Protein AF-A0A4P7Z532-F1 (afdb_monomer)

Solvent-accessible surface area (backbone atoms only — not comparable to full-atom values): 36412 Å² total; per-residue (Å²): 137,92,82,87,85,88,74,84,80,75,87,63,39,69,68,53,57,50,52,54,55,53,48,56,52,52,51,53,52,51,50,47,52,52,53,51,53,53,55,50,53,58,45,50,58,53,51,47,46,44,65,73,26,46,50,55,41,40,52,41,30,52,47,44,38,50,45,39,50,53,56,56,68,50,53,66,56,59,74,68,56,85,45,74,68,63,46,51,57,54,50,51,54,51,49,51,50,49,48,50,43,50,46,40,52,56,64,41,41,81,54,46,77,87,48,70,64,56,59,52,46,48,51,45,48,51,51,40,49,54,32,51,52,51,23,54,48,23,48,51,52,24,52,55,35,48,56,54,30,58,48,37,51,50,52,40,53,51,48,43,51,53,45,49,66,59,46,50,61,52,36,52,51,37,47,54,48,48,55,54,56,74,74,50,91,81,91,72,101,68,57,72,67,58,45,50,49,21,32,51,26,42,52,51,48,55,51,47,46,55,48,48,48,51,44,51,58,51,40,76,65,48,91,45,68,72,57,34,49,53,43,48,54,55,47,49,58,51,55,72,46,43,65,70,33,43,72,45,37,59,69,72,60,26,68,66,47,51,62,52,54,50,51,49,43,40,44,38,73,30,91,85,5,34,58,43,35,40,49,51,27,53,51,24,50,50,51,23,53,50,28,50,53,54,35,47,52,46,33,54,50,44,35,52,49,30,48,50,49,38,54,50,48,51,51,54,51,48,50,54,50,50,54,44,51,54,48,50,52,53,50,50,52,53,48,50,51,53,50,49,51,50,52,51,52,50,52,54,44,49,52,60,46,45,53,62,58,48,47,58,49,50,53,53,46,53,52,32,52,50,39,43,72,74,66,40,80,77,60,78,64,66,55,86,70,89,34,70,69,25,53,50,27,52,52,48,51,50,47,52,56,45,64,75,71,66,87,77,86,82,97,80,80,65,76,76,59,58,70,63,46,59,66,50,47,57,55,48,53,54,52,49,53,54,47,49,55,55,49,50,55,49,41,54,50,50,35,50,52,23,52,52,45,25,55,51,18,53,51,44,30,50,50,18,56,47,49,37,52,52,31,53,52,50,47,56,54,40,53,53,47,45,53,50,42,53,51,51,46,54,51,39,54,52,48,53,54,49,48,53,51,49,54,51,53,40,54,50,50,42,52,52,33,53,51,51,44,51,52,37,52,54,50,42,53,51,42,51,53,50,40,54,50,43,51,55,50,46,54,52,38,51,51,51,29,52,50,19,52,52,45,28,51,51,18,47,52,44,30,52,52,17,60,72,53,44,87,82,14,52,72,53,28,53,53,20,48,52,47,25,51,53,18,50,52,47,31,51,51,29,51,55,50,45,52,51,41,53,51,51,43,53,53,40,51,53,48,43,52,51,40,52,52,50,38,52,52,40,54,49,50,39,55,50,40,52,53,50,48,54,53,49,52,52,50,48,55,53,44,52,50,50,48,52,52,40,55,54,49,46,52,52,37,53,55,48,50,54,50,35,53,50,51,38,49,54,21,50,54,45,26,54,52,18,49,54,42,33,52,52,21,51,51,49,38,48,51,37,50,52,53,52,51,51,50,54,50,52,52,51,50,65,71,73,105

Nearest PDB structures (foldseek):
  3ja6-assembly1_I  TM=8.350E-01  e=9.203E-05  Escherichia coli
  3zx6-assembly1_B  TM=6.711E-01  e=1.557E-05  Archaeoglobus fulgidus DSM 4304
  3zx6-assembly1_A  TM=6.119E-01  e=4.626E-06  Archaeoglobus fulgidus DSM 4304
  3g67-assembly1_A  TM=5.932E-01  e=1.679E-03  Thermotoga maritima
  3g67-assembly1_B  TM=5.724E-01  e=2.824E-03  Thermotoga maritima

Sequence (705 aa):
MSFGRYLPSLHMGIRGKLFIAFSVVAVLTTLASGVGLWTMTAIHGRMLQISEQDLPSVVLAQQLQADASAVVAQAPVLDSVTNPNELSDLAEDLKAQMGLLSQTVQELTPLRPGDESLAFLKEVSAKMTTLQNAQIQAVSERLAIRKTRDAALRDIDLEQAAFAVLCQPIVDGLRATVERRGAGSGEAGGTVAGELVALMAGLELMQAGNRMGSLAAEASKASSLPQLDALRMDFTRLVERLPSLVARLPVDDAVLLDPHLRILAELGLGPQGLFARSGEELAAATASWTALNDNRSLSDELRREASRLVHKVRAESAELVEEASTGIERGRRTLIAIGAASVIGTILMTWLYVGHVVVNRLSRLSQAMRSVAEGDLNAAIPVDGHDEITEMGRALEVFQMNARAAAETDQRAEQERARLAGERRQAFIGLAGQFETTFKAAVDRFARSASNMHSTAEIMAQFAGQAKREAASASVATHSATHSVQTVASAAEQLTSSISEITRQVRESARIAGEAVSDARATDATARSLNDAAGRIGEVVRLIGEIAAQTNLLALNATIEAARAGEAGKSFAVVAHEVKLLATQTAQATDEIGTQIAAMQLVTAKTVEAIRKIGGTIASIDGITGSIASAVEQQGAATQEIARNIVQAADGTYRMLSSIDAITSAATETGEAAGRVVDASAEMSSEARALSAEVSNFLGVVRAG

Radius of gyration: 61.43 Å; Cα contacts (8 Å, |Δi|>4): 532; chains: 1; bounding box: 121×80×211 Å

pLDDT: mean 85.02, std 12.36, range [35.59, 97.62]

Secondary structure (DSSP, 8-state):
-------------HHHHHHHHHHHHHHHHHHHHHHHHHHHHHHHHHHHHIIIIIHHHHHHHHHHHHHHHHHHHHHHHHHH--SHHHHHHHHHHHHHHHHHHHHHHHHHHHHSTT-HHHHHHHHHHHHHHHHHHHHHHHHHHHHHHHHHHHHHHHHHHHHHHHHHHHHHHHHHHHHHHHHHHHT--S-SS--HHHHHHHHHHHHHHHHHHHHHHHHHHHHTT--SHHHHHHHHHHHHHHHHHHHHHHTTS-HHHHHHHHHHHHHHHHHHHSTTSHHHHHHHHHHHHHHHHHHHHHHHHHHHHHHHHHHHHHHHHHHHHHHHHHHHHHHHHHHHHHHHHHHHHHHHHHHHHIIIIIIIIIIHHHHHHHHHHHHHHTT-TTPPP---SSSHHHHHHHHHHHHHHHHTT--S----SSHHHHHHHHHHHHHHHHHHHHHHHHHHHHHHHHHHHHHHHHHHHHHHHHHHHHHHHHHHHHHHHHHHHHHHHHHHHHHHHHHHHHHHHHHHHHHHHHHHHHHHHHHHHHHHHHHHHHHHHHHHHHHHHHHHHHHHHHHHHHHHHHHHHHHHTGGGGHHHHHHHHHHHHHHHHHHHHHHHHHHHHHHHHHHHHHHHHHHHHHHHHHHHHHHHHHHHHHHHHHHHHHHHHHHHHHHHHHHHHHHHHHHHHHHHHHHHHHHHHHHHHHHHHHHHHHHHHHHHHHHHHHHHHHHH-

Foldseek 3Di:
DDDDDDDPPPPDFPVVVVVVLVVVLVVLVVVLVVLVVVLVVVLVVLVCLCVVQLVLLLVLLVVLLVLLVVLLVCLVVLLVDQDPVVLVVSLVVSVVSLVSNLVSLVVNCVSDPPDPLSVLLNVLSVLLNVLSVLLSVLSVQLNVLLVLLVVLLVVLVVLLVVLLVLLVVQLVVLVVVLVVVVVDDDDDDDDSVLSVLLNVLSVLVNVLSVVLSVLSVVLSVDQDPVSLVVSLVVNVVSLVCNVVSLVSHDPVSSVVNVVSSVVSNCLDPNCSHSSVSSNSSNVSSVSSVVSSVVSNVSSVVSSVSSVVSSVVSVVVSVVSVVVSVVSVVVSVVVSVVSVVVSVVSVVVCCCPPVVPPVVVLVVQQVVQLVCLVVVNLPRDQDLPDDHPSNVVSVVVPVVSVVVVVPPDDDPPDPVVVVVVCVVCLVVVLVVLVVCLVVLLVVLVVLLVVLVVLLVVLVVLLVVLVVLLVVLVVLLVVLVVLLVVLVVLLVVLVVLLVVLVVVLVVLVVLLVVLVVLLVVLVVVLVVLVVVLVVLVVVLVVLVVQLVVLVVQLVVLVVQLVVLVVVPPVSVVSNVVSVVSNVVSVVSNVVSVVVNVVSVVSNVVSVVVSVVSVVVSVVSVVSSVVSVVVSVVSVVVSVVSVVSSVVSVVSSVVSVVSNVVSVVSNVVSVVSNVVSVVSNVVSVVSSVVSVVVSVVSVVVSVVSNVD

Mean predicted aligned error: 19.4 Å

Structure (mmCIF, N/CA/C/O backbone):
data_AF-A0A4P7Z532-F1
#
_entry.id   AF-A0A4P7Z532-F1
#
loop_
_atom_site.group_PDB
_atom_site.id
_atom_site.type_symbol
_atom_site.label_atom_id
_atom_site.label_alt_id
_atom_site.label_comp_id
_atom_site.label_asym_id
_atom_site.label_entity_id
_atom_site.label_seq_id
_atom_site.pdbx_PDB_ins_code
_atom_site.Cartn_x
_atom_site.Cartn_y
_atom_site.Cartn_z
_atom_site.occupancy
_atom_site.B_iso_or_equiv
_atom_site.auth_seq_id
_atom_site.auth_comp_id
_atom_site.auth_asym_id
_atom_site.auth_atom_id
_atom_site.pdbx_PDB_model_num
ATOM 1 N N . MET A 1 1 ? -35.792 -52.957 69.336 1.00 36.47 1 MET A N 1
ATOM 2 C CA . MET A 1 1 ? -34.682 -52.761 70.291 1.00 36.47 1 MET A CA 1
ATOM 3 C C . MET A 1 1 ? -34.902 -51.448 71.015 1.00 36.47 1 MET A C 1
ATOM 5 O O . MET A 1 1 ? -35.055 -50.422 70.370 1.00 36.47 1 MET A O 1
ATOM 9 N N . SER A 1 2 ? -35.020 -51.530 72.338 1.00 45.16 2 SER A N 1
ATOM 10 C CA . SER A 1 2 ? -35.125 -50.414 73.276 1.00 45.16 2 SER A CA 1
ATOM 11 C C . SER A 1 2 ? -33.724 -49.862 73.531 1.00 45.16 2 SER A C 1
ATOM 13 O O . SER A 1 2 ? -32.879 -50.612 74.002 1.00 45.16 2 SER A O 1
ATOM 15 N N . PHE A 1 3 ? -33.476 -48.590 73.215 1.00 39.53 3 PHE A N 1
ATOM 16 C CA . PHE A 1 3 ? -32.324 -47.840 73.723 1.00 39.53 3 PHE A CA 1
ATOM 17 C C . PHE A 1 3 ? -32.666 -46.344 73.736 1.00 39.53 3 PHE A C 1
ATOM 19 O O . PHE A 1 3 ? -33.079 -45.806 72.714 1.00 39.53 3 PHE A O 1
ATOM 26 N N . GLY A 1 4 ? -32.515 -45.691 74.897 1.00 35.59 4 GLY A N 1
ATOM 27 C CA . GLY A 1 4 ? -32.555 -44.225 75.010 1.00 35.59 4 GLY A CA 1
ATOM 28 C C . GLY A 1 4 ? -33.529 -43.614 76.027 1.00 35.59 4 GLY A C 1
ATOM 29 O O . GLY A 1 4 ? -34.195 -42.635 75.710 1.00 35.59 4 GLY A O 1
ATOM 30 N N . ARG A 1 5 ? -33.619 -44.160 77.249 1.00 49.19 5 ARG A N 1
ATOM 31 C CA . ARG A 1 5 ? -34.067 -43.419 78.451 1.00 49.19 5 ARG A CA 1
ATOM 32 C C . ARG A 1 5 ? -32.864 -42.648 79.025 1.00 49.19 5 ARG A C 1
ATOM 34 O O . ARG A 1 5 ? -31.749 -43.144 78.912 1.00 49.19 5 ARG A O 1
ATOM 41 N N . TYR A 1 6 ? -33.135 -41.519 79.690 1.00 43.31 6 TYR A N 1
ATOM 42 C CA . TYR A 1 6 ? -32.214 -40.562 80.346 1.00 43.31 6 TYR A CA 1
ATOM 43 C C . TYR A 1 6 ? -31.706 -39.388 79.489 1.00 43.31 6 TYR A C 1
ATOM 45 O O . TYR A 1 6 ? -30.516 -39.238 79.243 1.00 43.31 6 TYR A O 1
ATOM 53 N N . LEU A 1 7 ? -32.618 -38.477 79.139 1.00 36.28 7 LEU A N 1
ATOM 54 C CA . LEU A 1 7 ? -32.295 -37.050 79.048 1.00 36.28 7 LEU A CA 1
ATOM 55 C C . LEU A 1 7 ? -32.893 -36.374 80.293 1.00 36.28 7 LEU A C 1
ATOM 57 O O . LEU A 1 7 ? -34.083 -36.577 80.550 1.00 36.28 7 LEU A O 1
ATOM 61 N N . PRO A 1 8 ? -32.122 -35.615 81.094 1.00 37.94 8 PRO A N 1
ATOM 62 C CA . PRO A 1 8 ? -32.702 -34.811 82.159 1.00 37.94 8 PRO A CA 1
ATOM 63 C C . PRO A 1 8 ? -33.651 -33.806 81.506 1.00 37.94 8 PRO A C 1
ATOM 65 O O . PRO A 1 8 ? -33.247 -33.041 80.631 1.00 37.94 8 PRO A O 1
ATOM 68 N N . SER A 1 9 ? -34.924 -33.822 81.898 1.00 45.56 9 SER A N 1
ATOM 69 C CA . SER A 1 9 ? -35.872 -32.783 81.511 1.00 45.56 9 SER A CA 1
ATOM 70 C C . SER A 1 9 ? -35.415 -31.476 82.161 1.00 45.56 9 SER A C 1
ATOM 72 O O . SER A 1 9 ? -35.783 -31.165 83.295 1.00 45.56 9 SER A O 1
ATOM 74 N N . LEU A 1 10 ? -34.548 -30.737 81.469 1.00 46.19 10 LEU A N 1
ATOM 75 C CA . LEU A 1 10 ? -34.264 -29.340 81.757 1.00 46.19 10 LEU A CA 1
ATOM 76 C C . LEU A 1 10 ? -35.599 -28.605 81.648 1.00 46.19 10 LEU A C 1
ATOM 78 O O . LEU A 1 10 ? -36.136 -28.415 80.556 1.00 46.19 10 LEU A O 1
ATOM 82 N N . HIS A 1 11 ? -36.167 -28.258 82.799 1.00 53.38 11 HIS A N 1
ATOM 83 C CA . HIS A 1 11 ? -37.388 -27.474 82.894 1.00 53.38 11 HIS A CA 1
ATOM 84 C C . HIS A 1 11 ? -37.054 -26.039 82.460 1.00 53.38 11 HIS A C 1
ATOM 86 O O . HIS A 1 11 ? -36.757 -25.175 83.276 1.00 53.38 11 HIS A O 1
ATOM 92 N N . MET A 1 12 ? -37.004 -25.809 81.147 1.00 61.09 12 MET A N 1
ATOM 93 C CA . MET A 1 12 ? -36.801 -24.488 80.558 1.00 61.09 12 MET A CA 1
ATOM 94 C C . MET A 1 12 ? -38.139 -23.750 80.464 1.00 61.09 12 MET A C 1
ATOM 96 O O . MET A 1 12 ? -39.067 -24.232 79.804 1.00 61.09 12 MET A O 1
ATOM 100 N N . GLY A 1 13 ? -38.199 -22.565 81.080 1.00 65.00 13 GLY A N 1
ATOM 101 C CA . GLY A 1 13 ? -39.269 -21.583 80.881 1.00 65.00 13 GLY A CA 1
ATOM 102 C C . GLY A 1 13 ? -39.361 -21.104 79.428 1.00 65.00 13 GLY A C 1
ATOM 103 O O . GLY A 1 13 ? -38.541 -21.470 78.572 1.00 65.00 13 GLY A O 1
ATOM 104 N N . ILE A 1 14 ? -40.358 -20.271 79.131 1.00 67.88 14 ILE A N 1
ATOM 105 C CA . ILE A 1 14 ? -40.639 -19.766 77.775 1.00 67.88 14 ILE A CA 1
ATOM 106 C C . ILE A 1 14 ? -39.390 -19.097 77.177 1.00 67.88 14 ILE A C 1
ATOM 108 O O . ILE A 1 14 ? -39.098 -19.265 75.989 1.00 67.88 14 ILE A O 1
ATOM 112 N N . ARG A 1 15 ? -38.589 -18.434 78.019 1.00 65.19 15 ARG A N 1
ATOM 113 C CA . ARG A 1 15 ? -37.330 -17.781 77.641 1.00 65.19 15 ARG A CA 1
ATOM 114 C C . ARG A 1 15 ? -36.263 -18.745 77.105 1.00 65.19 15 ARG A C 1
ATOM 116 O O . ARG A 1 15 ? -35.598 -18.423 76.123 1.00 65.19 15 ARG A O 1
ATOM 123 N N . GLY A 1 16 ? -36.110 -19.927 77.706 1.00 68.62 16 GLY A N 1
ATOM 124 C CA . GLY A 1 16 ? -35.118 -20.926 77.278 1.00 68.62 16 GLY A CA 1
ATOM 125 C C . GLY A 1 16 ? -35.475 -21.567 75.935 1.00 68.62 16 GLY A C 1
ATOM 126 O O . GLY A 1 16 ? -34.616 -21.755 75.075 1.00 68.62 16 GLY A O 1
ATOM 127 N N . LYS A 1 17 ? -36.770 -21.812 75.712 1.00 69.38 17 LYS A N 1
ATOM 128 C CA . LYS A 1 17 ? -37.286 -22.364 74.451 1.00 69.38 17 LYS A CA 1
ATOM 129 C C . LYS A 1 17 ? -37.191 -21.364 73.291 1.00 69.38 17 LYS A C 1
ATOM 131 O O . LYS A 1 17 ? -36.837 -21.761 72.183 1.00 69.38 17 LYS A O 1
ATOM 136 N N . LEU A 1 18 ? -37.421 -20.071 73.546 1.00 70.88 18 LEU A N 1
ATOM 137 C CA . LEU A 1 18 ? -37.195 -19.003 72.560 1.00 70.88 18 LEU A CA 1
ATOM 138 C C . LEU A 1 18 ? -35.711 -18.870 72.181 1.00 70.88 18 LEU A C 1
ATOM 140 O O . LEU A 1 18 ? -35.395 -18.720 71.005 1.00 70.88 18 LEU A O 1
ATOM 144 N N . PHE A 1 19 ? -34.793 -18.994 73.143 1.00 76.62 19 PHE A N 1
ATOM 145 C CA . PHE A 1 19 ? -33.350 -18.904 72.887 1.00 76.62 19 PHE A CA 1
ATOM 146 C C . PHE A 1 19 ? -32.833 -20.003 71.951 1.00 76.62 19 PHE A C 1
ATOM 148 O O . PHE A 1 19 ? -32.030 -19.729 71.060 1.00 76.62 19 PHE A O 1
ATOM 155 N N . ILE A 1 20 ? -33.316 -21.238 72.112 1.00 74.56 20 ILE A N 1
ATOM 156 C CA . ILE A 1 20 ? -32.975 -22.351 71.213 1.00 74.56 20 ILE A CA 1
ATOM 157 C C . ILE A 1 20 ? -33.502 -22.076 69.797 1.00 74.56 20 ILE A C 1
ATOM 159 O O . ILE A 1 20 ? -32.777 -22.276 68.825 1.00 74.56 20 ILE A O 1
ATOM 163 N N . ALA A 1 21 ? -34.725 -21.554 69.671 1.00 67.81 21 ALA A N 1
ATOM 164 C CA . ALA A 1 21 ? -35.315 -21.221 68.374 1.00 67.81 21 ALA A CA 1
ATOM 165 C C . ALA A 1 21 ? -34.525 -20.125 67.632 1.00 67.81 21 ALA A C 1
ATOM 167 O O . ALA A 1 21 ? -34.200 -20.291 66.456 1.00 67.81 21 ALA A O 1
ATOM 168 N N . PHE A 1 22 ? -34.135 -19.049 68.323 1.00 74.00 22 PHE A N 1
ATOM 169 C CA . PHE A 1 22 ? -33.295 -18.000 67.732 1.00 74.00 22 PHE A CA 1
ATOM 170 C C . PHE A 1 22 ? -31.893 -18.501 67.365 1.00 74.00 22 PHE A C 1
ATOM 172 O O . PHE A 1 22 ? -31.323 -18.060 66.369 1.00 74.00 22 PHE A O 1
ATOM 179 N N . SER A 1 23 ? -31.362 -19.465 68.121 1.00 76.25 23 SER A N 1
ATOM 180 C CA . SER A 1 23 ? -30.052 -20.066 67.856 1.00 76.25 23 SER A CA 1
ATOM 181 C C . SER A 1 23 ? -30.046 -20.887 66.558 1.00 76.25 23 SER A C 1
ATOM 183 O O . SER A 1 23 ? -29.085 -20.813 65.800 1.00 76.25 23 SER A O 1
ATOM 185 N N . VAL A 1 24 ? -31.127 -21.613 66.243 1.00 76.62 24 VAL A N 1
ATOM 186 C CA . VAL A 1 24 ? -31.259 -22.360 64.972 1.00 76.62 24 VAL A CA 1
ATOM 187 C C . VAL A 1 24 ? -31.298 -21.416 63.767 1.00 76.62 24 VAL A C 1
ATOM 189 O O . VAL A 1 24 ? -30.611 -21.660 62.774 1.00 76.62 24 VAL A O 1
ATOM 192 N N . VAL A 1 25 ? -32.046 -20.312 63.864 1.00 75.56 25 VAL A N 1
ATOM 193 C CA . VAL A 1 25 ? -32.080 -19.281 62.813 1.00 75.56 25 VAL A CA 1
ATOM 194 C C . VAL A 1 25 ? -30.694 -18.650 62.643 1.00 75.56 25 VAL A C 1
ATOM 196 O O . VAL A 1 25 ? -30.205 -18.561 61.523 1.00 75.56 25 VAL A O 1
ATOM 199 N N . ALA A 1 26 ? -30.010 -18.306 63.737 1.00 75.81 26 ALA A N 1
ATOM 200 C CA . ALA A 1 26 ? -28.660 -17.741 63.692 1.00 75.81 26 ALA A CA 1
ATOM 201 C C . ALA A 1 26 ? -27.621 -18.684 63.047 1.00 75.81 26 ALA A C 1
ATOM 203 O O . ALA A 1 26 ? -26.753 -18.231 62.296 1.00 75.81 26 ALA A O 1
ATOM 204 N N . VAL A 1 27 ? -27.717 -19.997 63.285 1.00 81.44 27 VAL A N 1
ATOM 205 C CA . VAL A 1 27 ? -26.840 -21.000 62.653 1.00 81.44 27 VAL A CA 1
ATOM 206 C C . VAL A 1 27 ? -27.079 -21.080 61.142 1.00 81.44 27 VAL A C 1
ATOM 208 O O . VAL A 1 27 ? -26.116 -21.094 60.375 1.00 81.44 27 VAL A O 1
ATOM 211 N N . LEU A 1 28 ? -28.341 -21.074 60.698 1.00 77.75 28 LEU A N 1
ATOM 212 C CA . LEU A 1 28 ? -28.685 -21.070 59.270 1.00 77.75 28 LEU A CA 1
ATOM 213 C C . LEU A 1 28 ? -28.189 -19.803 58.561 1.00 77.75 28 LEU A C 1
ATOM 215 O O . LEU A 1 28 ? -27.657 -19.893 57.455 1.00 77.75 28 LEU A O 1
ATOM 219 N N . THR A 1 29 ? -28.289 -18.641 59.210 1.00 77.19 29 THR A N 1
ATOM 220 C CA . THR A 1 29 ? -27.762 -17.378 58.673 1.00 77.19 29 THR A CA 1
ATOM 221 C C . THR A 1 29 ? -26.236 -17.412 58.558 1.00 77.19 29 THR A C 1
ATOM 223 O O . THR A 1 29 ? -25.688 -17.011 57.534 1.00 77.19 29 THR A O 1
ATOM 226 N N . THR A 1 30 ? -25.540 -17.964 59.557 1.00 80.62 30 THR A N 1
ATOM 227 C CA . THR A 1 30 ? -24.074 -18.130 59.524 1.00 80.62 30 THR A CA 1
ATOM 228 C C . THR A 1 30 ? -23.630 -19.072 58.397 1.00 80.62 30 THR A C 1
ATOM 230 O O . THR A 1 30 ? -22.664 -18.780 57.692 1.00 80.62 30 THR A O 1
ATOM 233 N N . LEU A 1 31 ? -24.358 -20.174 58.168 1.00 80.00 31 LEU A N 1
ATOM 234 C CA . LEU A 1 31 ? -24.112 -21.085 57.041 1.00 80.00 31 LEU A CA 1
ATOM 235 C C . LEU A 1 31 ? -24.338 -20.399 55.687 1.00 80.00 31 LEU A C 1
ATOM 237 O O . LEU A 1 31 ? -23.519 -20.563 54.783 1.00 80.00 31 LEU A O 1
ATOM 241 N N . ALA A 1 32 ? -25.400 -19.597 55.553 1.00 76.62 32 ALA A N 1
ATOM 242 C CA . ALA A 1 32 ? -25.656 -18.813 54.344 1.00 76.62 32 ALA A CA 1
ATOM 243 C C . ALA A 1 32 ? -24.514 -17.821 54.056 1.00 76.62 32 ALA A C 1
ATOM 245 O O . ALA A 1 32 ? -24.032 -17.754 52.925 1.00 76.62 32 ALA A O 1
ATOM 246 N N . SER A 1 33 ? -24.022 -17.111 55.078 1.00 80.94 33 SER A N 1
ATOM 247 C CA . SER A 1 33 ? -22.853 -16.230 54.948 1.00 80.94 33 SER A CA 1
ATOM 248 C C . SER A 1 33 ? -21.582 -16.990 54.557 1.00 80.94 33 SER A C 1
ATOM 250 O O . SER A 1 33 ? -20.825 -16.506 53.718 1.00 80.94 33 SER A O 1
ATOM 252 N N . GLY A 1 34 ? -21.359 -18.190 55.105 1.00 82.44 34 GLY A N 1
ATOM 253 C CA . GLY A 1 34 ? -20.215 -19.037 54.751 1.00 82.44 34 GLY A CA 1
ATOM 254 C C . GLY A 1 34 ? -20.232 -19.493 53.288 1.00 82.44 34 GLY A C 1
ATOM 255 O O . GLY A 1 34 ? -19.214 -19.400 52.603 1.00 82.44 34 GLY A O 1
ATOM 256 N N . VAL A 1 35 ? -21.396 -19.920 52.783 1.00 81.31 35 VAL A N 1
ATOM 257 C CA . VAL A 1 35 ? -21.576 -20.270 51.362 1.00 81.31 35 VAL A CA 1
ATOM 258 C C . VAL A 1 35 ? -21.347 -19.049 50.475 1.00 81.31 35 VAL A C 1
ATOM 260 O O . VAL A 1 35 ? -20.617 -19.156 49.493 1.00 81.31 35 VAL A O 1
ATOM 263 N N . GLY A 1 36 ? -21.896 -17.887 50.852 1.00 78.25 36 GLY A N 1
ATOM 264 C CA . GLY A 1 36 ? -21.701 -16.627 50.131 1.00 78.25 36 GLY A CA 1
ATOM 265 C C . GLY A 1 36 ? -20.224 -16.253 49.981 1.00 78.25 36 GLY A C 1
ATOM 266 O O . GLY A 1 36 ? -19.769 -15.995 48.865 1.00 78.25 36 GLY A O 1
ATOM 267 N N . LEU A 1 37 ? -19.459 -16.310 51.078 1.00 82.12 37 LEU A N 1
ATOM 268 C CA . LEU A 1 37 ? -18.017 -16.040 51.080 1.00 82.12 37 LEU A CA 1
ATOM 269 C C . LEU A 1 37 ? -17.240 -17.005 50.177 1.00 82.12 37 LEU A C 1
ATOM 271 O O . LEU A 1 37 ? -16.381 -16.559 49.421 1.00 82.12 37 LEU A O 1
ATOM 275 N N . TRP A 1 38 ? -17.559 -18.302 50.206 1.00 82.88 38 TRP A N 1
ATOM 276 C CA . TRP A 1 38 ? -16.896 -19.300 49.361 1.00 82.88 38 TRP A CA 1
ATOM 277 C C . TRP A 1 38 ? -17.177 -19.094 47.866 1.00 82.88 38 TRP A C 1
ATOM 279 O O . TRP A 1 38 ? -16.260 -19.142 47.048 1.00 82.88 38 TRP A O 1
ATOM 289 N N . THR A 1 39 ? -18.426 -18.802 47.489 1.00 80.62 39 THR A N 1
ATOM 290 C CA . THR A 1 39 ? -18.740 -18.452 46.093 1.00 80.62 39 THR A CA 1
ATOM 291 C C . THR A 1 39 ? -18.020 -17.185 45.643 1.00 80.62 39 THR A C 1
ATOM 293 O O . THR A 1 39 ? -17.547 -17.120 44.512 1.00 80.62 39 THR A O 1
ATOM 296 N N . MET A 1 40 ? -17.889 -16.191 46.525 1.00 79.88 40 MET A N 1
ATOM 297 C CA . MET A 1 40 ? -17.244 -14.921 46.199 1.00 79.88 40 MET A CA 1
ATOM 298 C C . MET A 1 40 ? -15.731 -15.080 45.996 1.00 79.88 40 MET A C 1
ATOM 300 O O . MET A 1 40 ? -15.187 -14.524 45.045 1.00 79.88 40 MET A O 1
ATOM 304 N N . THR A 1 41 ? -15.057 -15.896 46.814 1.00 81.12 41 THR A N 1
ATOM 305 C CA . THR A 1 41 ? -13.626 -16.195 46.633 1.00 81.12 41 THR A CA 1
ATOM 306 C C . THR A 1 41 ? -13.356 -17.046 45.391 1.00 81.12 41 THR A C 1
ATOM 308 O O . THR A 1 41 ? -12.375 -16.795 44.692 1.00 81.12 41 THR A O 1
ATOM 311 N N . ALA A 1 42 ? -14.242 -17.990 45.054 1.00 78.94 42 ALA A N 1
ATOM 312 C CA . ALA A 1 42 ? -14.137 -18.783 43.828 1.00 78.94 42 ALA A CA 1
ATOM 313 C C . ALA A 1 42 ? -14.280 -17.928 42.552 1.00 78.94 42 ALA A C 1
ATOM 315 O O . ALA A 1 42 ? -13.531 -18.115 41.593 1.00 78.94 42 ALA A O 1
ATOM 316 N N . ILE A 1 43 ? -15.208 -16.963 42.545 1.00 80.88 43 ILE A N 1
ATOM 317 C CA . ILE A 1 43 ? -15.392 -16.027 41.422 1.00 80.88 43 ILE A CA 1
ATOM 318 C C . ILE A 1 43 ? -14.202 -15.072 41.316 1.00 80.88 43 ILE A C 1
ATOM 320 O O . ILE A 1 43 ? -13.706 -14.835 40.216 1.00 80.88 43 ILE A O 1
ATOM 324 N N . HIS A 1 44 ? -13.715 -14.557 42.448 1.00 81.56 44 HIS A N 1
ATOM 325 C CA . HIS A 1 44 ? -12.593 -13.623 42.476 1.00 81.56 44 HIS A CA 1
ATOM 326 C C . HIS A 1 44 ? -11.331 -14.207 41.823 1.00 81.56 44 HIS A C 1
ATOM 328 O O . HIS A 1 44 ? -10.726 -13.544 40.986 1.00 81.56 44 HIS A O 1
ATOM 334 N N . GLY A 1 45 ? -10.985 -15.467 42.121 1.00 80.12 45 GLY A N 1
ATOM 335 C CA . GLY A 1 45 ? -9.833 -16.136 41.501 1.00 80.12 45 GLY A CA 1
ATOM 336 C C . GLY A 1 45 ? -9.943 -16.258 39.975 1.00 80.12 45 GLY A C 1
ATOM 337 O O . GLY A 1 45 ? -8.964 -16.041 39.267 1.00 80.12 45 GLY A O 1
ATOM 338 N N . ARG A 1 46 ? -11.146 -16.531 39.454 1.00 82.19 46 ARG A N 1
ATOM 339 C CA . ARG A 1 46 ? -11.395 -16.620 38.003 1.00 82.19 46 ARG A CA 1
ATOM 340 C C . ARG A 1 46 ? -11.374 -15.254 37.322 1.00 82.19 46 ARG A C 1
ATOM 342 O O . ARG A 1 46 ? -10.856 -15.129 36.219 1.00 82.19 46 ARG A O 1
ATOM 349 N N . MET A 1 47 ? -11.897 -14.223 37.987 1.00 80.88 47 MET A N 1
ATOM 350 C CA . MET A 1 47 ? -11.831 -12.850 37.480 1.00 80.88 47 MET A CA 1
ATOM 351 C C . MET A 1 47 ? -10.392 -12.335 37.404 1.00 80.88 47 MET A C 1
ATOM 353 O O . MET A 1 47 ? -10.044 -11.674 36.429 1.00 80.88 47 MET A O 1
ATOM 357 N N . LEU A 1 48 ? -9.556 -12.667 38.394 1.00 83.44 48 LEU A N 1
ATOM 358 C CA . LEU A 1 48 ? -8.129 -12.343 38.372 1.00 83.44 48 LEU A CA 1
ATOM 359 C C . LEU A 1 48 ? -7.429 -13.002 37.181 1.00 83.44 48 LEU A C 1
ATOM 361 O O . LEU A 1 48 ? -6.713 -12.321 36.461 1.00 83.44 48 LEU A O 1
ATOM 365 N N . GLN A 1 49 ? -7.699 -14.281 36.902 1.00 83.25 49 GLN A N 1
ATOM 366 C CA . GLN A 1 49 ? -7.124 -14.965 35.738 1.00 83.25 49 GLN A CA 1
ATOM 367 C C . GLN A 1 49 ? -7.514 -14.288 34.410 1.00 83.25 49 GLN A C 1
ATOM 369 O O . GLN A 1 49 ? -6.653 -14.022 33.571 1.00 83.25 49 GLN A O 1
ATOM 374 N N . ILE A 1 50 ? -8.789 -13.922 34.241 1.00 84.38 50 ILE A N 1
ATOM 375 C CA . ILE A 1 50 ? -9.255 -13.226 33.030 1.00 84.38 50 ILE A CA 1
ATOM 376 C C . ILE A 1 50 ? -8.605 -11.839 32.902 1.00 84.38 50 ILE A C 1
ATOM 378 O O . ILE A 1 50 ? -8.168 -11.451 31.819 1.00 84.38 50 ILE A O 1
ATOM 382 N N . SER A 1 51 ? -8.541 -11.083 34.001 1.00 83.31 51 SER A N 1
ATOM 383 C CA . SER A 1 51 ? -8.054 -9.701 33.996 1.00 83.31 51 SER A CA 1
ATOM 384 C C . SER A 1 51 ? -6.531 -9.591 33.899 1.00 83.31 51 SER A C 1
ATOM 386 O O . SER A 1 51 ? -6.042 -8.660 33.265 1.00 83.31 51 SER A O 1
ATOM 388 N N . GLU A 1 52 ? -5.782 -10.485 34.546 1.00 86.00 52 GLU A N 1
ATOM 389 C CA . GLU A 1 52 ? -4.320 -10.399 34.656 1.00 86.00 52 GLU A CA 1
ATOM 390 C C . GLU A 1 52 ? -3.581 -11.255 33.616 1.00 86.00 52 GLU A C 1
ATOM 392 O O . GLU A 1 52 ? -2.422 -10.967 33.327 1.00 86.00 52 GLU A O 1
ATOM 397 N N . GLN A 1 53 ? -4.222 -12.275 33.025 1.00 86.88 53 GLN A N 1
ATOM 398 C CA . GLN A 1 53 ? -3.586 -13.166 32.039 1.00 86.88 53 GLN A CA 1
ATOM 399 C C . GLN A 1 53 ? -4.273 -13.134 30.667 1.00 86.88 53 GLN A C 1
ATOM 401 O O . GLN A 1 53 ? -3.619 -12.864 29.654 1.00 86.88 53 GLN A O 1
ATOM 406 N N . ASP A 1 54 ? -5.585 -13.373 30.602 1.00 86.81 54 ASP A N 1
ATOM 407 C CA . ASP A 1 54 ? -6.274 -13.556 29.315 1.00 86.81 54 ASP A CA 1
ATOM 408 C C . ASP A 1 54 ? -6.462 -12.248 28.536 1.00 86.81 54 ASP A C 1
ATOM 410 O O . ASP A 1 54 ? -6.160 -12.189 27.344 1.00 86.81 54 ASP A O 1
ATOM 414 N N . LEU A 1 55 ? -6.913 -11.169 29.185 1.00 87.06 55 LEU A N 1
ATOM 415 C CA . LEU A 1 55 ? -7.070 -9.877 28.507 1.00 87.06 55 LEU A CA 1
ATOM 416 C C . LEU A 1 55 ? -5.732 -9.347 27.960 1.00 87.06 55 LEU A C 1
ATOM 418 O O . LEU A 1 55 ? -5.669 -9.030 26.768 1.00 87.06 55 LEU A O 1
ATOM 422 N N . PRO A 1 56 ? -4.657 -9.270 28.773 1.00 92.12 56 PRO A N 1
ATOM 423 C CA . PRO A 1 56 ? -3.360 -8.801 28.295 1.00 92.12 56 PRO A CA 1
ATOM 424 C C . PRO A 1 56 ? -2.791 -9.675 27.172 1.00 92.12 56 PRO A C 1
ATOM 426 O O . PRO A 1 56 ? -2.235 -9.142 26.214 1.00 92.12 56 PRO A O 1
ATOM 429 N N . SER A 1 57 ? -2.978 -11.000 27.228 1.00 89.81 57 SER A N 1
ATOM 430 C CA . SER A 1 57 ? -2.502 -11.896 26.165 1.00 89.81 57 SER A CA 1
ATOM 431 C C . SER A 1 57 ? -3.255 -11.703 24.845 1.00 89.81 57 SER A C 1
ATOM 433 O O . SER A 1 57 ? -2.621 -11.707 23.791 1.00 89.81 57 SER A O 1
ATOM 435 N N . VAL A 1 58 ? -4.568 -11.439 24.865 1.00 91.19 58 VAL A N 1
ATOM 436 C CA . VAL A 1 58 ? -5.313 -11.063 23.647 1.00 91.19 58 VAL A CA 1
ATOM 437 C C . VAL A 1 58 ? -4.798 -9.748 23.069 1.00 91.19 58 VAL A C 1
ATOM 439 O O . VAL A 1 58 ? -4.575 -9.674 21.862 1.00 91.19 58 VAL A O 1
ATOM 442 N N . VAL A 1 59 ? -4.599 -8.726 23.907 1.00 92.00 59 VAL A N 1
ATOM 443 C CA . VAL A 1 59 ? -4.125 -7.405 23.462 1.00 92.00 59 VAL A CA 1
ATOM 444 C C . VAL A 1 59 ? -2.739 -7.511 22.832 1.00 92.00 59 VAL A C 1
ATOM 446 O O . VAL A 1 59 ? -2.548 -7.056 21.708 1.00 92.00 59 VAL A O 1
ATOM 449 N N . LEU A 1 60 ? -1.795 -8.173 23.502 1.00 92.69 60 LEU A N 1
ATOM 450 C CA . LEU A 1 60 ? -0.440 -8.361 22.983 1.00 92.69 60 LEU A CA 1
ATOM 451 C C . LEU A 1 60 ? -0.426 -9.226 21.716 1.00 92.69 60 LEU A C 1
ATOM 453 O O . LEU A 1 60 ? 0.289 -8.908 20.772 1.00 92.69 60 LEU A O 1
ATOM 457 N N . ALA A 1 61 ? -1.249 -10.276 21.628 1.00 91.00 61 ALA A N 1
ATOM 458 C CA . ALA A 1 61 ? -1.355 -11.075 20.406 1.00 91.00 61 ALA A CA 1
ATOM 459 C C . ALA A 1 61 ? -1.975 -10.287 19.234 1.00 91.00 61 ALA A C 1
ATOM 461 O O . ALA A 1 61 ? -1.595 -10.497 18.083 1.00 91.00 61 ALA A O 1
ATOM 462 N N . GLN A 1 62 ? -2.902 -9.361 19.497 1.00 90.38 62 GLN A N 1
ATOM 463 C CA . GLN A 1 62 ? -3.424 -8.437 18.482 1.00 90.38 62 GLN A CA 1
ATOM 464 C C . GLN A 1 62 ? -2.384 -7.389 18.072 1.00 90.38 62 GLN A C 1
ATOM 466 O O . GLN A 1 62 ? -2.243 -7.106 16.883 1.00 90.38 62 GLN A O 1
ATOM 471 N N . GLN A 1 63 ? -1.623 -6.855 19.028 1.00 93.00 63 GLN A N 1
ATOM 472 C CA . GLN A 1 63 ? -0.524 -5.933 18.753 1.00 93.00 63 GLN A CA 1
ATOM 473 C C . GLN A 1 63 ? 0.554 -6.602 17.896 1.00 93.00 63 GLN A C 1
ATOM 475 O O . GLN A 1 63 ? 0.973 -6.041 16.890 1.00 93.00 63 GLN A O 1
ATOM 480 N N . LEU A 1 64 ? 0.870 -7.867 18.179 1.00 92.50 64 LEU A N 1
ATOM 481 C CA . LEU A 1 64 ? 1.793 -8.666 17.381 1.00 92.50 64 LEU A CA 1
ATOM 482 C C . LEU A 1 64 ? 1.341 -8.812 15.912 1.00 92.50 64 LEU A C 1
ATOM 484 O O . LEU A 1 64 ? 2.166 -8.785 14.999 1.00 92.50 64 LEU A O 1
ATOM 488 N N . GLN A 1 65 ? 0.030 -8.927 15.656 1.00 90.94 65 GLN A N 1
ATOM 489 C CA . GLN A 1 65 ? -0.519 -8.943 14.289 1.00 90.94 65 GLN A CA 1
ATOM 490 C C . GLN A 1 65 ? -0.368 -7.588 13.581 1.00 90.94 65 GLN A C 1
ATOM 492 O O . GLN A 1 65 ? -0.128 -7.548 12.367 1.00 90.94 65 GLN A O 1
ATOM 497 N N . ALA A 1 66 ? -0.540 -6.490 14.321 1.00 88.00 66 ALA A N 1
ATOM 498 C CA . ALA A 1 66 ? -0.378 -5.136 13.804 1.00 88.00 66 ALA A CA 1
ATOM 499 C C . ALA A 1 66 ? 1.092 -4.852 13.466 1.00 88.00 66 ALA A C 1
ATOM 501 O O . ALA A 1 66 ? 1.382 -4.434 12.344 1.00 88.00 66 ALA A O 1
ATOM 502 N N . ASP A 1 67 ? 2.011 -5.183 14.374 1.00 89.06 67 ASP A N 1
ATOM 503 C CA . ASP A 1 67 ? 3.452 -4.991 14.195 1.00 89.06 67 ASP A CA 1
ATOM 504 C C . ASP A 1 67 ? 3.976 -5.795 13.000 1.00 89.06 67 ASP A C 1
ATOM 506 O O . ASP A 1 67 ? 4.672 -5.255 12.142 1.00 89.06 67 ASP A O 1
ATOM 510 N N . ALA A 1 68 ? 3.555 -7.056 12.853 1.00 88.25 68 ALA A N 1
ATOM 511 C CA . ALA A 1 68 ? 3.906 -7.861 11.681 1.00 88.25 68 ALA A CA 1
ATOM 512 C C . ALA A 1 68 ? 3.398 -7.250 10.362 1.00 88.25 68 ALA A C 1
ATOM 514 O O . ALA A 1 68 ? 4.064 -7.343 9.333 1.00 88.25 68 ALA A O 1
ATOM 515 N N . SER A 1 69 ? 2.237 -6.589 10.378 1.00 86.56 69 SER A N 1
ATOM 516 C CA . SER A 1 69 ? 1.703 -5.911 9.188 1.00 86.56 69 SER A CA 1
ATOM 517 C C . SER A 1 69 ? 2.481 -4.633 8.851 1.00 86.56 69 SER A C 1
ATOM 519 O O . SER A 1 69 ? 2.681 -4.335 7.673 1.00 86.56 69 SER A O 1
ATOM 521 N N . ALA A 1 70 ? 2.933 -3.891 9.866 1.00 85.50 70 ALA A N 1
ATOM 522 C CA . ALA A 1 70 ? 3.716 -2.668 9.691 1.00 85.50 70 ALA A CA 1
ATOM 523 C C . ALA A 1 70 ? 5.070 -2.943 9.018 1.00 85.50 70 ALA A C 1
ATOM 525 O O . ALA A 1 70 ? 5.464 -2.223 8.099 1.00 85.50 70 ALA A O 1
ATOM 526 N N . VAL A 1 71 ? 5.717 -4.043 9.401 1.00 83.38 71 VAL A N 1
ATOM 527 C CA . VAL A 1 71 ? 7.015 -4.473 8.861 1.00 83.38 71 VAL A CA 1
ATOM 528 C C . VAL A 1 71 ? 6.914 -4.770 7.365 1.00 83.38 71 VAL A C 1
ATOM 530 O O . VAL A 1 71 ? 7.715 -4.279 6.571 1.00 83.38 71 VAL A O 1
ATOM 533 N N . VAL A 1 72 ? 5.873 -5.497 6.946 1.00 80.38 72 VAL A N 1
ATOM 534 C CA . VAL A 1 72 ? 5.624 -5.785 5.522 1.00 80.38 72 VAL A CA 1
ATOM 535 C C . VAL A 1 72 ? 5.304 -4.515 4.734 1.00 80.38 72 VAL A C 1
ATOM 537 O O . VAL A 1 72 ? 5.681 -4.411 3.568 1.00 80.38 72 VAL A O 1
ATOM 540 N N . ALA A 1 73 ? 4.622 -3.541 5.341 1.00 80.19 73 ALA A N 1
ATOM 541 C CA . ALA A 1 73 ? 4.226 -2.309 4.659 1.00 80.19 73 ALA A CA 1
ATOM 542 C C . ALA A 1 73 ? 5.422 -1.417 4.276 1.00 80.19 73 ALA A C 1
ATOM 544 O O . ALA A 1 73 ? 5.361 -0.718 3.265 1.00 80.19 73 ALA A O 1
ATOM 545 N N . GLN A 1 74 ? 6.509 -1.452 5.050 1.00 75.62 74 GLN A N 1
ATOM 546 C CA . GLN A 1 74 ? 7.720 -0.659 4.794 1.00 75.62 74 GLN A CA 1
ATOM 547 C C . GLN A 1 74 ? 8.717 -1.358 3.860 1.00 75.62 74 GLN A C 1
ATOM 549 O O . GLN A 1 74 ? 9.568 -0.719 3.242 1.00 75.62 74 GLN A O 1
ATOM 554 N N . ALA A 1 75 ? 8.593 -2.671 3.700 1.00 69.81 75 ALA A N 1
ATOM 555 C CA . ALA A 1 75 ? 9.565 -3.483 2.988 1.00 69.81 75 ALA A CA 1
ATOM 556 C C . ALA A 1 75 ? 9.685 -3.204 1.458 1.00 69.81 75 ALA A C 1
ATOM 558 O O . ALA A 1 75 ? 10.795 -3.323 0.934 1.00 69.81 75 ALA A O 1
ATOM 559 N N . PRO A 1 76 ? 8.639 -2.752 0.723 1.00 73.00 76 PRO A N 1
ATOM 560 C CA . PRO A 1 76 ? 8.774 -2.268 -0.658 1.00 73.00 76 PRO A CA 1
ATOM 561 C C . PRO A 1 76 ? 9.536 -0.942 -0.778 1.00 73.00 76 PRO A C 1
ATOM 563 O O . PRO A 1 76 ? 10.183 -0.695 -1.795 1.00 73.00 76 PRO A O 1
ATOM 566 N N . VAL A 1 77 ? 9.475 -0.089 0.253 1.00 80.06 77 VAL A N 1
ATOM 567 C CA . VAL A 1 77 ? 10.188 1.198 0.267 1.00 80.06 77 VAL A CA 1
ATOM 568 C C . VAL A 1 77 ? 11.694 0.948 0.241 1.00 80.06 77 VAL A C 1
ATOM 570 O O . VAL A 1 77 ? 12.401 1.625 -0.503 1.00 80.06 77 VAL A O 1
ATOM 573 N N . LEU A 1 78 ? 12.162 -0.092 0.943 1.00 80.06 78 LEU A N 1
ATOM 574 C CA . LEU A 1 78 ? 13.569 -0.503 0.967 1.00 80.06 78 LEU A CA 1
ATOM 575 C C . LEU A 1 78 ? 14.152 -0.742 -0.425 1.00 80.06 78 LEU A C 1
ATOM 577 O O . LEU A 1 78 ? 15.284 -0.355 -0.702 1.00 80.06 78 LEU A O 1
ATOM 581 N N . ASP A 1 79 ? 13.380 -1.374 -1.308 1.00 76.06 79 ASP A N 1
ATOM 582 C CA . ASP A 1 79 ? 13.866 -1.734 -2.636 1.00 76.06 79 ASP A CA 1
ATOM 583 C C . ASP A 1 79 ? 13.947 -0.520 -3.573 1.00 76.06 79 ASP A C 1
ATOM 585 O O . ASP A 1 79 ? 14.754 -0.504 -4.502 1.00 76.06 79 ASP A O 1
ATOM 589 N N . SER A 1 80 ? 13.182 0.535 -3.279 1.00 82.19 80 SER A N 1
ATOM 590 C CA . SER A 1 80 ? 13.212 1.803 -4.016 1.00 82.19 80 SER A CA 1
ATOM 591 C C . SER A 1 80 ? 14.328 2.758 -3.580 1.00 82.19 80 SER A C 1
ATOM 593 O O . SER A 1 80 ? 14.584 3.743 -4.273 1.00 82.19 80 SER A O 1
ATOM 595 N N . VAL A 1 81 ? 15.016 2.473 -2.467 1.00 88.00 81 VAL A N 1
ATOM 596 C CA . VAL A 1 81 ? 16.060 3.352 -1.931 1.00 88.00 81 VAL A CA 1
ATOM 597 C C . VAL A 1 81 ? 17.211 3.494 -2.924 1.00 88.00 81 VAL A C 1
ATOM 599 O O . VAL A 1 81 ? 17.755 2.508 -3.436 1.00 88.00 81 VAL A O 1
ATOM 602 N N . THR A 1 82 ? 17.609 4.745 -3.166 1.00 85.00 82 THR A N 1
ATOM 603 C CA . THR A 1 82 ? 18.700 5.092 -4.091 1.00 85.00 82 THR A CA 1
ATOM 604 C C . THR A 1 82 ? 19.923 5.690 -3.396 1.00 85.00 82 THR A C 1
ATOM 606 O O . THR A 1 82 ? 20.988 5.768 -4.010 1.00 85.00 82 THR A O 1
ATOM 609 N N . ASN A 1 83 ? 19.801 6.069 -2.120 1.00 86.19 83 ASN A N 1
ATOM 610 C CA . ASN A 1 83 ? 20.835 6.753 -1.351 1.00 86.19 83 ASN A CA 1
ATOM 611 C C . ASN A 1 83 ? 21.157 5.998 -0.042 1.00 86.19 83 ASN A C 1
ATOM 613 O O . ASN A 1 83 ? 20.235 5.646 0.692 1.00 86.19 83 ASN A O 1
ATOM 617 N N . PRO A 1 84 ? 22.444 5.790 0.308 1.00 87.94 84 PRO A N 1
ATOM 618 C CA . PRO A 1 84 ? 22.838 5.186 1.583 1.00 87.94 84 PRO A CA 1
ATOM 619 C C . PRO A 1 84 ? 22.276 5.867 2.841 1.00 87.94 84 PRO A C 1
ATOM 621 O O . PRO A 1 84 ? 22.027 5.179 3.826 1.00 87.94 84 PRO A O 1
ATOM 624 N N . ASN A 1 85 ? 22.060 7.188 2.827 1.00 87.62 85 ASN A N 1
ATOM 625 C CA . ASN A 1 85 ? 21.501 7.889 3.992 1.00 87.62 85 ASN A CA 1
ATOM 626 C C . ASN A 1 85 ? 20.034 7.502 4.231 1.00 87.62 85 ASN A C 1
ATOM 628 O O . ASN A 1 85 ? 19.671 7.156 5.347 1.00 87.62 85 ASN A O 1
ATOM 632 N N . GLU A 1 86 ? 19.223 7.469 3.169 1.00 88.75 86 GLU A N 1
ATOM 633 C CA . GLU A 1 86 ? 17.825 7.015 3.236 1.00 88.75 86 GLU A CA 1
ATOM 634 C C . GLU A 1 86 ? 17.733 5.553 3.695 1.00 88.75 86 GLU A C 1
ATOM 636 O O . GLU A 1 86 ? 16.833 5.195 4.451 1.00 88.75 86 GLU A O 1
ATOM 641 N N . LEU A 1 87 ? 18.685 4.709 3.272 1.00 91.94 87 LEU A N 1
ATOM 642 C CA . LEU A 1 87 ? 18.763 3.323 3.735 1.00 91.94 87 LEU A CA 1
ATOM 643 C C . LEU A 1 87 ? 19.042 3.253 5.239 1.00 91.94 87 LEU A C 1
ATOM 645 O O . LEU A 1 87 ? 18.471 2.400 5.907 1.00 91.94 87 LEU A O 1
ATOM 649 N N . SER A 1 88 ? 19.921 4.114 5.758 1.00 90.06 88 SER A N 1
ATOM 650 C CA . SER A 1 88 ? 20.261 4.149 7.183 1.00 90.06 88 SER A CA 1
ATOM 651 C C . SER A 1 88 ? 19.049 4.506 8.039 1.00 90.06 88 SER A C 1
ATOM 653 O O . SER A 1 88 ? 18.756 3.781 8.987 1.00 90.06 88 SER A O 1
ATOM 655 N N . ASP A 1 89 ? 18.331 5.571 7.675 1.00 88.56 89 ASP A N 1
ATOM 656 C CA . ASP A 1 89 ? 17.147 6.030 8.411 1.00 88.56 89 ASP A CA 1
ATOM 657 C C . ASP A 1 89 ? 16.055 4.945 8.406 1.00 88.56 89 ASP A C 1
ATOM 659 O O . ASP A 1 89 ? 15.536 4.550 9.450 1.00 88.56 89 ASP A O 1
ATOM 663 N N . LEU A 1 90 ? 15.775 4.366 7.233 1.00 89.00 90 LEU A N 1
ATOM 664 C CA . LEU A 1 90 ? 14.777 3.306 7.090 1.00 89.00 90 LEU A CA 1
ATOM 665 C C . LEU A 1 90 ? 15.184 2.008 7.809 1.00 89.00 90 LEU A C 1
ATOM 667 O O . LEU A 1 90 ? 14.337 1.306 8.364 1.00 89.00 90 LEU A O 1
ATOM 671 N N . ALA A 1 91 ? 16.476 1.671 7.811 1.00 89.88 91 ALA A N 1
ATOM 672 C CA . ALA A 1 91 ? 16.994 0.517 8.538 1.00 89.88 91 ALA A CA 1
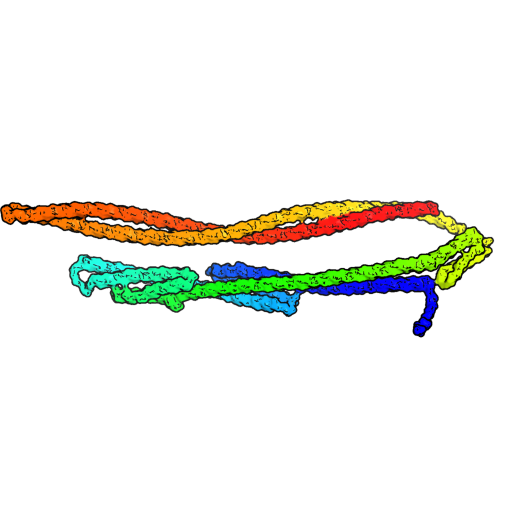ATOM 673 C C . ALA A 1 91 ? 16.854 0.688 10.057 1.00 89.88 91 ALA A C 1
ATOM 675 O O . ALA A 1 91 ? 16.593 -0.296 10.752 1.00 89.88 91 ALA A O 1
ATOM 676 N N . GLU A 1 92 ? 17.012 1.908 10.576 1.00 90.56 92 GLU A N 1
ATOM 677 C CA . GLU A 1 92 ? 16.807 2.208 11.993 1.00 90.56 92 GLU A CA 1
ATOM 678 C C . GLU A 1 92 ? 15.335 2.038 12.393 1.00 90.56 92 GLU A C 1
ATOM 680 O O . GLU A 1 92 ? 15.048 1.326 13.361 1.00 90.56 92 GLU A O 1
ATOM 685 N N . ASP A 1 93 ? 14.407 2.568 11.591 1.00 89.12 93 ASP A N 1
ATOM 686 C CA . ASP A 1 93 ? 12.961 2.418 11.802 1.00 89.12 93 ASP A CA 1
ATOM 687 C C . ASP A 1 93 ? 12.518 0.946 11.793 1.00 89.12 93 ASP A C 1
ATOM 689 O O . ASP A 1 93 ? 11.809 0.481 12.692 1.00 89.12 93 ASP A O 1
ATOM 693 N N . LEU A 1 94 ? 12.983 0.168 10.814 1.00 89.06 94 LEU A N 1
ATOM 694 C CA . LEU A 1 94 ? 12.653 -1.256 10.715 1.00 89.06 94 LEU A CA 1
ATOM 695 C C . LEU A 1 94 ? 13.265 -2.083 11.836 1.00 89.06 94 LEU A C 1
ATOM 697 O O . LEU A 1 94 ? 12.643 -3.024 12.333 1.00 89.06 94 LEU A O 1
ATOM 701 N N . LYS A 1 95 ? 14.474 -1.728 12.273 1.00 90.38 95 LYS A N 1
ATOM 702 C CA . LYS A 1 95 ? 15.099 -2.356 13.435 1.00 90.38 95 LYS A CA 1
ATOM 703 C C . LYS A 1 95 ? 14.310 -2.058 14.708 1.00 90.38 95 LYS A C 1
ATOM 705 O O . LYS A 1 95 ? 14.141 -2.963 15.526 1.00 90.38 95 LYS A O 1
ATOM 710 N N . ALA A 1 96 ? 13.803 -0.836 14.868 1.00 90.56 96 ALA A N 1
ATOM 711 C CA . ALA A 1 96 ? 12.934 -0.480 15.984 1.00 90.56 96 ALA A CA 1
ATOM 712 C C . ALA A 1 96 ? 11.622 -1.285 15.954 1.00 90.56 96 ALA A C 1
ATOM 714 O O . ALA A 1 96 ? 11.245 -1.860 16.975 1.00 90.56 96 ALA A O 1
ATOM 715 N N . GLN A 1 97 ? 10.979 -1.423 14.788 1.00 90.38 97 GLN A N 1
ATOM 716 C CA . GLN A 1 97 ? 9.775 -2.254 14.631 1.00 90.38 97 GLN A CA 1
ATOM 717 C C . GLN A 1 97 ? 10.026 -3.739 14.921 1.00 90.38 97 GLN A C 1
ATOM 719 O O . GLN A 1 97 ? 9.236 -4.369 15.621 1.00 90.38 97 GLN A O 1
ATOM 724 N N . MET A 1 98 ? 11.141 -4.305 14.446 1.00 90.69 98 MET A N 1
ATOM 725 C CA . MET A 1 98 ? 11.547 -5.672 14.802 1.00 90.69 98 MET A CA 1
ATOM 726 C C . MET A 1 98 ? 11.801 -5.833 16.301 1.00 90.69 98 MET A C 1
ATOM 728 O O . MET A 1 98 ? 11.440 -6.859 16.881 1.00 90.69 98 MET A O 1
ATOM 732 N N . GLY A 1 99 ? 12.377 -4.810 16.937 1.00 91.56 99 GLY A N 1
ATOM 733 C CA . GLY A 1 99 ? 12.550 -4.751 18.385 1.00 91.56 99 GLY A CA 1
ATOM 734 C C . GLY A 1 99 ? 11.219 -4.818 19.131 1.00 91.56 99 GLY A C 1
ATOM 735 O O . GLY A 1 99 ? 11.078 -5.647 20.028 1.00 91.56 99 GLY A O 1
ATOM 736 N N . LEU A 1 100 ? 10.234 -4.012 18.717 1.00 91.06 100 LEU A N 1
ATOM 737 C CA . LEU A 1 100 ? 8.881 -4.022 19.284 1.00 91.06 100 LEU A CA 1
ATOM 738 C C . LEU A 1 100 ? 8.210 -5.387 19.110 1.00 91.06 100 LEU A C 1
ATOM 740 O O . LEU A 1 100 ? 7.772 -5.976 20.092 1.00 91.06 100 LEU A O 1
ATOM 744 N N . LEU A 1 101 ? 8.240 -5.948 17.899 1.00 92.00 101 LEU A N 1
ATOM 745 C CA . LEU A 1 101 ? 7.663 -7.262 17.608 1.00 92.00 101 LEU A CA 1
ATOM 746 C C . LEU A 1 101 ? 8.283 -8.354 18.497 1.00 92.00 101 LEU A C 1
ATOM 748 O O . LEU A 1 101 ? 7.569 -9.163 19.095 1.00 92.00 101 LEU A O 1
ATOM 752 N N . SER A 1 102 ? 9.613 -8.365 18.641 1.00 93.50 102 SER A N 1
ATOM 753 C CA . SER A 1 102 ? 10.298 -9.301 19.539 1.00 93.50 102 SER A CA 1
ATOM 754 C C . SER A 1 102 ? 9.958 -9.057 21.013 1.00 93.50 102 SER A C 1
ATOM 756 O O . SER A 1 102 ? 9.902 -10.021 21.781 1.00 93.50 102 SER A O 1
ATOM 758 N N . GLN A 1 103 ? 9.774 -7.802 21.428 1.00 93.69 103 GLN A N 1
ATOM 759 C CA . GLN A 1 103 ? 9.398 -7.448 22.794 1.00 93.69 103 GLN A CA 1
ATOM 760 C C . GLN A 1 103 ? 7.983 -7.940 23.111 1.00 93.69 103 GLN A C 1
ATOM 762 O O . GLN A 1 103 ? 7.785 -8.581 24.140 1.00 93.69 103 GLN A O 1
ATOM 767 N N . THR A 1 104 ? 7.026 -7.755 22.202 1.00 93.62 104 THR A N 1
ATOM 768 C CA . THR A 1 104 ? 5.651 -8.245 22.359 1.00 93.62 104 THR A CA 1
ATOM 769 C C . THR A 1 104 ? 5.612 -9.761 22.549 1.00 93.62 104 THR A C 1
ATOM 771 O O . THR A 1 104 ? 4.913 -10.249 23.434 1.00 93.62 104 THR A O 1
ATOM 774 N N . VAL A 1 105 ? 6.412 -10.529 21.795 1.00 92.88 105 VAL A N 1
ATOM 775 C CA . VAL A 1 105 ? 6.523 -11.988 22.004 1.00 92.88 105 VAL A CA 1
ATOM 776 C C . VAL A 1 105 ? 7.110 -12.327 23.384 1.00 92.88 105 VAL A C 1
ATOM 778 O O . VAL A 1 105 ? 6.661 -13.275 24.037 1.00 92.88 105 VAL A O 1
ATOM 781 N N . GLN A 1 106 ? 8.100 -11.563 23.861 1.00 92.06 106 GLN A N 1
ATOM 782 C CA . GLN A 1 106 ? 8.672 -11.759 25.198 1.00 92.06 106 GLN A CA 1
ATOM 783 C C . GLN A 1 106 ? 7.666 -11.449 26.312 1.00 92.06 106 GLN A C 1
ATOM 785 O O . GLN A 1 106 ? 7.587 -12.218 27.267 1.00 92.06 106 GLN A O 1
ATOM 790 N N . GLU A 1 107 ? 6.871 -10.388 26.175 1.00 93.44 107 GLU A N 1
ATOM 791 C CA . GLU A 1 107 ? 5.821 -10.008 27.132 1.00 93.44 107 GLU A CA 1
ATOM 792 C C . GLU A 1 107 ? 4.646 -10.998 27.142 1.00 93.44 107 GLU A C 1
ATOM 794 O O . GLU A 1 107 ? 4.045 -11.239 28.188 1.00 93.44 107 GLU A O 1
ATOM 799 N N . LEU A 1 108 ? 4.366 -11.652 26.009 1.00 92.19 108 LEU A N 1
ATOM 800 C CA . LEU A 1 108 ? 3.351 -12.706 25.902 1.00 92.19 108 LEU A CA 1
ATOM 801 C C . LEU A 1 108 ? 3.747 -13.992 26.650 1.00 92.19 108 LEU A C 1
ATOM 803 O O . LEU A 1 108 ? 2.893 -14.726 27.146 1.00 92.19 108 LEU A O 1
ATOM 807 N N . THR A 1 109 ? 5.052 -14.269 26.739 1.00 90.00 109 THR A N 1
ATOM 808 C CA . THR A 1 109 ? 5.593 -15.519 27.295 1.00 90.00 109 THR A CA 1
ATOM 809 C C . THR A 1 109 ? 5.214 -15.771 28.767 1.00 90.00 109 THR A C 1
ATOM 811 O O . THR A 1 109 ? 4.728 -16.866 29.061 1.00 90.00 109 THR A O 1
ATOM 814 N N . PRO A 1 110 ? 5.393 -14.823 29.714 1.00 91.25 110 PRO A N 1
ATOM 815 C CA . PRO A 1 110 ? 5.011 -15.032 31.113 1.00 91.25 110 PRO A CA 1
ATOM 816 C C . PRO A 1 110 ? 3.494 -15.110 31.332 1.00 91.25 110 PRO A C 1
ATOM 818 O O . PRO A 1 110 ? 3.070 -15.666 32.341 1.00 91.25 110 PRO A O 1
ATOM 821 N N . LEU A 1 111 ? 2.680 -14.587 30.407 1.00 90.19 111 LEU A N 1
ATOM 822 C CA . LEU A 1 111 ? 1.217 -14.629 30.506 1.00 90.19 111 LEU A CA 1
ATOM 823 C C . LEU A 1 111 ? 0.641 -16.009 30.166 1.00 90.19 111 LEU A C 1
ATOM 825 O O . LEU A 1 111 ? -0.438 -16.352 30.642 1.00 90.19 111 LEU A O 1
ATOM 829 N N . ARG A 1 112 ? 1.345 -16.799 29.344 1.00 87.94 112 ARG A N 1
ATOM 830 C CA . ARG A 1 112 ? 0.895 -18.118 28.865 1.00 87.94 112 ARG A CA 1
ATOM 831 C C . ARG A 1 112 ? 2.022 -19.166 28.897 1.00 87.94 112 ARG A C 1
ATOM 833 O O . ARG A 1 112 ? 2.394 -19.707 27.858 1.00 87.94 112 ARG A O 1
ATOM 840 N N . PRO A 1 113 ? 2.590 -19.489 30.071 1.00 85.25 113 PRO A N 1
ATOM 841 C CA . PRO A 1 113 ? 3.699 -20.434 30.156 1.00 85.25 113 PRO A CA 1
ATOM 842 C C . PRO A 1 113 ? 3.304 -21.815 29.607 1.00 85.25 113 PRO A C 1
ATOM 844 O O . PRO A 1 113 ? 2.329 -22.414 30.052 1.00 85.25 113 PRO A O 1
ATOM 847 N N . GLY A 1 114 ? 4.089 -22.332 28.657 1.00 82.12 114 GLY A N 1
ATOM 848 C CA . GLY A 1 114 ? 3.891 -23.664 28.071 1.00 82.12 114 GLY A CA 1
ATOM 849 C C . GLY A 1 114 ? 2.965 -23.727 26.851 1.00 82.12 114 GLY A C 1
ATOM 850 O O . GLY A 1 114 ? 2.740 -24.824 26.348 1.00 82.12 114 GLY A O 1
ATOM 851 N N . ASP A 1 115 ? 2.452 -22.597 26.351 1.00 87.62 115 ASP A N 1
ATOM 852 C CA . ASP A 1 115 ? 1.687 -22.584 25.099 1.00 87.62 115 ASP A CA 1
ATOM 853 C C . ASP A 1 115 ? 2.603 -22.827 23.883 1.00 87.62 115 ASP A C 1
ATOM 855 O O . ASP A 1 115 ? 3.582 -22.105 23.672 1.00 87.62 115 ASP A O 1
ATOM 859 N N . GLU A 1 116 ? 2.290 -23.841 23.071 1.00 87.81 116 GLU A N 1
ATOM 860 C CA . GLU A 1 116 ? 3.067 -24.211 21.879 1.00 87.81 116 GLU A CA 1
ATOM 861 C C . GLU A 1 116 ? 3.144 -23.070 20.850 1.00 87.81 116 GLU A C 1
ATOM 863 O O . GLU A 1 116 ? 4.176 -22.907 20.190 1.00 87.81 116 GLU A O 1
ATOM 868 N N . SER A 1 117 ? 2.111 -22.219 20.769 1.00 89.69 117 SER A N 1
ATOM 869 C CA . SER A 1 117 ? 2.092 -21.070 19.858 1.00 89.69 117 SER A CA 1
ATOM 870 C C . SER A 1 117 ? 3.208 -20.065 20.170 1.00 89.69 117 SER A C 1
ATOM 872 O O . SER A 1 117 ? 3.733 -19.427 19.261 1.00 89.69 117 SER A O 1
ATOM 874 N N . LEU A 1 118 ? 3.641 -19.940 21.431 1.00 90.94 118 LEU A N 1
ATOM 875 C CA . LEU A 1 118 ? 4.704 -19.002 21.816 1.00 90.94 118 LEU A CA 1
ATOM 876 C C . LEU A 1 118 ? 6.072 -19.393 21.259 1.00 90.94 118 LEU A C 1
ATOM 878 O O . LEU A 1 118 ? 6.841 -18.521 20.851 1.00 90.94 118 LEU A O 1
ATOM 882 N N . ALA A 1 119 ? 6.383 -20.692 21.238 1.00 90.50 119 ALA A N 1
ATOM 883 C CA . ALA A 1 119 ? 7.641 -21.183 20.686 1.00 90.50 119 ALA A CA 1
ATOM 884 C C . ALA A 1 119 ? 7.724 -20.871 19.185 1.00 90.50 119 ALA A C 1
ATOM 886 O O . ALA A 1 119 ? 8.740 -20.352 18.721 1.00 90.50 119 ALA A O 1
ATOM 887 N N . PHE A 1 120 ? 6.621 -21.094 18.465 1.00 92.56 120 PHE A N 1
ATOM 888 C CA . PHE A 1 120 ? 6.502 -20.760 17.050 1.00 92.56 120 PHE A CA 1
ATOM 889 C C . PHE A 1 120 ? 6.611 -19.249 16.802 1.00 92.56 120 PHE A C 1
ATOM 891 O O . PHE A 1 120 ? 7.424 -18.822 15.986 1.00 92.56 120 PHE A O 1
ATOM 898 N N . LEU A 1 121 ? 5.858 -18.420 17.539 1.00 93.44 121 LEU A N 1
ATOM 899 C CA . LEU A 1 121 ? 5.905 -16.957 17.401 1.00 93.44 121 LEU A CA 1
ATOM 900 C C . LEU A 1 121 ? 7.316 -16.402 17.646 1.00 93.44 121 LEU A C 1
ATOM 902 O O . LEU A 1 121 ? 7.769 -15.520 16.916 1.00 93.44 121 LEU A O 1
ATOM 906 N N . LYS A 1 122 ? 8.038 -16.951 18.629 1.00 93.31 122 LYS A N 1
ATOM 907 C CA . LYS A 1 122 ? 9.429 -16.585 18.922 1.00 93.31 122 LYS A CA 1
ATOM 908 C C . LYS A 1 122 ? 10.386 -16.994 17.806 1.00 93.31 122 LYS A C 1
ATOM 910 O O . LYS A 1 122 ? 11.254 -16.207 17.434 1.00 93.31 122 LYS A O 1
ATOM 915 N N . GLU A 1 123 ? 10.238 -18.203 17.273 1.00 93.75 123 GLU A N 1
ATOM 916 C CA . GLU A 1 123 ? 11.057 -18.682 16.159 1.00 93.75 123 GLU A CA 1
ATOM 917 C C . GLU A 1 123 ? 10.833 -17.840 14.897 1.00 93.75 123 GLU A C 1
ATOM 919 O O . GLU A 1 123 ? 11.796 -17.399 14.267 1.00 93.75 123 GLU A O 1
ATOM 924 N N . VAL A 1 124 ? 9.573 -17.572 14.548 1.00 94.12 124 VAL A N 1
ATOM 925 C CA . VAL A 1 124 ? 9.220 -16.781 13.364 1.00 94.12 124 VAL A CA 1
ATOM 926 C C . VAL A 1 124 ? 9.684 -15.332 13.507 1.00 94.12 124 VAL A C 1
ATOM 928 O O . VAL A 1 124 ? 10.316 -14.816 12.589 1.00 94.12 124 VAL A O 1
ATOM 931 N N . SER A 1 125 ? 9.475 -14.703 14.667 1.00 94.00 125 SER A N 1
ATOM 932 C CA . SER A 1 125 ? 9.984 -13.355 14.968 1.00 94.00 125 SER A CA 1
ATOM 933 C C . SER A 1 125 ? 11.508 -13.251 14.792 1.00 94.00 125 SER A C 1
ATOM 935 O O . SER A 1 125 ? 12.013 -12.310 14.167 1.00 94.00 125 SER A O 1
ATOM 937 N N . ALA A 1 126 ? 12.256 -14.251 15.273 1.00 93.94 126 ALA A N 1
ATOM 938 C CA . ALA A 1 126 ? 13.706 -14.296 15.109 1.00 93.94 126 ALA A CA 1
ATOM 939 C C . ALA A 1 126 ? 14.112 -14.441 13.632 1.00 93.94 126 ALA A C 1
ATOM 941 O O . ALA A 1 126 ? 14.980 -13.704 13.161 1.00 93.94 126 ALA A O 1
ATOM 942 N N . LYS A 1 127 ? 13.452 -15.335 12.880 1.00 94.56 127 LYS A N 1
ATOM 943 C CA . LYS A 1 127 ? 13.696 -15.510 11.438 1.00 94.56 127 LYS A CA 1
ATOM 944 C C . LYS A 1 127 ? 13.379 -14.246 10.639 1.00 94.56 127 LYS A C 1
ATOM 946 O O . LYS A 1 127 ? 14.173 -13.873 9.778 1.00 94.56 127 LYS A O 1
ATOM 951 N N . MET A 1 128 ? 12.275 -13.561 10.947 1.00 93.00 128 MET A N 1
ATOM 952 C CA . MET A 1 128 ? 11.921 -12.275 10.333 1.00 93.00 128 MET A CA 1
ATOM 953 C C . MET A 1 128 ? 13.018 -11.236 10.562 1.00 93.00 128 MET A C 1
ATOM 955 O O . MET A 1 128 ? 13.446 -10.583 9.616 1.00 93.00 128 MET A O 1
ATOM 959 N N . THR A 1 129 ? 13.554 -11.149 11.782 1.00 92.75 129 THR A N 1
ATOM 960 C CA . THR A 1 129 ? 14.671 -10.243 12.093 1.00 92.75 129 THR A CA 1
ATOM 961 C C . THR A 1 129 ? 15.919 -10.580 11.269 1.00 92.75 129 THR A C 1
ATOM 963 O O . THR A 1 129 ? 16.573 -9.688 10.727 1.00 92.75 129 THR A O 1
ATOM 966 N N . THR A 1 130 ? 16.260 -11.867 11.132 1.00 93.62 130 THR A N 1
ATOM 967 C CA . THR A 1 130 ? 17.397 -12.305 10.307 1.00 93.62 130 THR A CA 1
ATOM 968 C C . THR A 1 130 ? 17.206 -11.950 8.832 1.00 93.62 130 THR A C 1
ATOM 970 O O . THR A 1 130 ? 18.123 -11.401 8.223 1.00 93.62 130 THR A O 1
ATOM 973 N N . LEU A 1 131 ? 16.025 -12.216 8.265 1.00 91.38 131 LEU A N 1
ATOM 974 C CA . LEU A 1 131 ? 15.719 -11.896 6.868 1.00 91.38 131 LEU A CA 1
ATOM 975 C C . LEU A 1 131 ? 15.687 -10.388 6.618 1.00 91.38 131 LEU A C 1
ATOM 977 O O . LEU A 1 131 ? 16.205 -9.936 5.601 1.00 91.38 131 LEU A O 1
ATOM 981 N N . GLN A 1 132 ? 15.155 -9.604 7.557 1.00 91.31 132 GLN A N 1
ATOM 982 C CA . GLN A 1 132 ? 15.155 -8.145 7.467 1.00 91.31 132 GLN A CA 1
ATOM 983 C C . GLN A 1 132 ? 16.581 -7.587 7.404 1.00 91.31 132 GLN A C 1
ATOM 985 O O . GLN A 1 132 ? 16.885 -6.737 6.567 1.00 91.31 132 GLN A O 1
ATOM 990 N N . ASN A 1 133 ? 17.480 -8.099 8.248 1.00 91.00 133 ASN A N 1
ATOM 991 C CA . ASN A 1 133 ? 18.888 -7.705 8.227 1.00 91.00 133 ASN A CA 1
ATOM 992 C C . ASN A 1 133 ? 19.580 -8.122 6.923 1.00 91.00 133 ASN A C 1
ATOM 994 O O . ASN A 1 133 ? 20.332 -7.332 6.355 1.00 91.00 133 ASN A O 1
ATOM 998 N N . ALA A 1 134 ? 19.300 -9.330 6.423 1.00 91.00 134 ALA A N 1
ATOM 999 C CA . ALA A 1 134 ? 19.821 -9.797 5.140 1.00 91.00 134 ALA A CA 1
ATOM 1000 C C . ALA A 1 134 ? 19.332 -8.921 3.972 1.00 91.00 134 ALA A C 1
ATOM 1002 O O . ALA A 1 134 ? 20.112 -8.600 3.078 1.00 91.00 134 ALA A O 1
ATOM 1003 N N . GLN A 1 135 ? 18.073 -8.473 4.005 1.00 91.00 135 GLN A N 1
ATOM 1004 C CA . GLN A 1 135 ? 17.519 -7.556 3.010 1.00 91.00 135 GLN A CA 1
ATOM 1005 C C . GLN A 1 135 ? 18.219 -6.188 3.051 1.00 91.00 135 GLN A C 1
ATOM 1007 O O . GLN A 1 135 ? 18.654 -5.694 2.012 1.00 91.00 135 GLN A O 1
ATOM 1012 N N . ILE A 1 136 ? 18.379 -5.593 4.240 1.00 91.44 136 ILE A N 1
ATOM 1013 C CA . ILE A 1 136 ? 19.098 -4.318 4.418 1.00 91.44 136 ILE A CA 1
ATOM 1014 C C . ILE A 1 136 ? 20.535 -4.435 3.891 1.00 91.44 136 ILE A C 1
ATOM 1016 O O . ILE A 1 136 ? 21.011 -3.548 3.178 1.00 91.44 136 ILE A O 1
ATOM 1020 N N . GLN A 1 137 ? 21.215 -5.544 4.196 1.00 91.75 137 GLN A N 1
ATOM 1021 C CA . GLN A 1 137 ? 22.559 -5.814 3.697 1.00 91.75 137 GLN A CA 1
ATOM 1022 C C . GLN A 1 137 ? 22.587 -5.913 2.165 1.00 91.75 137 GLN A C 1
ATOM 1024 O O . GLN A 1 137 ? 23.417 -5.257 1.540 1.00 91.75 137 GLN A O 1
ATOM 1029 N N . ALA A 1 138 ? 21.659 -6.655 1.553 1.00 91.94 138 ALA A N 1
ATOM 1030 C CA . ALA A 1 138 ? 21.579 -6.796 0.100 1.00 91.94 138 ALA A CA 1
ATOM 1031 C C . ALA A 1 138 ? 21.335 -5.450 -0.607 1.00 91.94 138 ALA A C 1
ATOM 1033 O O . ALA A 1 138 ? 21.952 -5.168 -1.635 1.00 91.94 138 ALA A O 1
ATOM 1034 N N . VAL A 1 139 ? 20.486 -4.579 -0.046 1.00 92.75 139 VAL A N 1
ATOM 1035 C CA . VAL A 1 139 ? 20.271 -3.224 -0.586 1.00 92.75 139 VAL A CA 1
ATOM 1036 C C . VAL A 1 139 ? 21.526 -2.362 -0.432 1.00 92.75 139 VAL A C 1
ATOM 1038 O O . VAL A 1 139 ? 21.898 -1.658 -1.371 1.00 92.75 139 VAL A O 1
ATOM 1041 N N . SER A 1 140 ? 22.217 -2.443 0.707 1.00 93.44 140 SER A N 1
ATOM 1042 C CA . SER A 1 140 ? 23.485 -1.734 0.931 1.00 93.44 140 SER A CA 1
ATOM 1043 C C . SER A 1 140 ? 24.563 -2.154 -0.076 1.00 93.44 140 SER A C 1
ATOM 1045 O O . SER A 1 140 ? 25.176 -1.304 -0.730 1.00 93.44 140 SER A O 1
ATOM 1047 N N . GLU A 1 141 ? 24.740 -3.464 -0.273 1.00 92.69 141 GLU A N 1
ATOM 1048 C CA . GLU A 1 141 ? 25.657 -4.031 -1.266 1.00 92.69 141 GLU A CA 1
ATOM 1049 C C . GLU A 1 141 ? 25.285 -3.576 -2.680 1.00 92.69 141 GLU A C 1
ATOM 1051 O O . GLU A 1 141 ? 26.143 -3.077 -3.409 1.00 92.69 141 GLU A O 1
ATOM 1056 N N . ARG A 1 142 ? 23.996 -3.629 -3.043 1.00 93.62 142 ARG A N 1
ATOM 1057 C CA . ARG A 1 142 ? 23.492 -3.139 -4.334 1.00 93.62 142 ARG A CA 1
ATOM 1058 C C . ARG A 1 142 ? 23.855 -1.672 -4.573 1.00 93.62 142 ARG A C 1
ATOM 1060 O O . ARG A 1 142 ? 24.328 -1.334 -5.655 1.00 93.62 142 ARG A O 1
ATOM 1067 N N . LEU A 1 143 ? 23.665 -0.795 -3.584 1.00 93.25 143 LEU A N 1
ATOM 1068 C CA . LEU A 1 143 ? 24.007 0.630 -3.697 1.00 93.25 143 LEU A CA 1
ATOM 1069 C C . LEU A 1 143 ? 25.518 0.853 -3.861 1.00 93.25 143 LEU A C 1
ATOM 1071 O O . LEU A 1 143 ? 25.938 1.696 -4.661 1.00 93.25 143 LEU A O 1
ATOM 1075 N N . ALA A 1 144 ? 26.340 0.088 -3.138 1.00 93.25 144 ALA A N 1
ATOM 1076 C CA . ALA A 1 144 ? 27.792 0.141 -3.269 1.00 93.25 144 ALA A CA 1
ATOM 1077 C C . ALA A 1 144 ? 28.253 -0.318 -4.663 1.00 93.25 144 ALA A C 1
ATOM 1079 O O . ALA A 1 144 ? 29.046 0.376 -5.308 1.00 93.25 144 ALA A O 1
ATOM 1080 N N . ILE A 1 145 ? 27.707 -1.432 -5.163 1.00 94.12 145 ILE A N 1
ATOM 1081 C CA . ILE A 1 145 ? 28.003 -1.959 -6.500 1.00 94.12 145 ILE A CA 1
ATOM 1082 C C . ILE A 1 145 ? 27.570 -0.952 -7.565 1.00 94.12 145 ILE A C 1
ATOM 1084 O O . ILE A 1 145 ? 28.391 -0.581 -8.406 1.00 94.12 145 ILE A O 1
ATOM 1088 N N . ARG A 1 146 ? 26.347 -0.416 -7.473 1.00 93.56 146 ARG A N 1
ATOM 1089 C CA . ARG A 1 146 ? 25.819 0.593 -8.401 1.00 93.56 146 ARG A CA 1
ATOM 1090 C C . ARG A 1 146 ? 26.754 1.794 -8.540 1.00 93.56 146 ARG A C 1
ATOM 1092 O O . ARG A 1 146 ? 27.064 2.211 -9.652 1.00 93.56 146 ARG A O 1
ATOM 1099 N N . LYS A 1 147 ? 27.294 2.305 -7.426 1.00 93.81 147 LYS A N 1
ATOM 1100 C CA . LYS A 1 147 ? 28.275 3.404 -7.438 1.00 93.81 147 LYS A CA 1
ATOM 1101 C C . LYS A 1 147 ? 29.536 3.051 -8.235 1.00 93.81 147 LYS A C 1
ATOM 1103 O O . LYS A 1 147 ? 30.044 3.889 -8.982 1.00 93.81 147 LYS A O 1
ATOM 1108 N N . THR A 1 148 ? 30.057 1.834 -8.074 1.00 94.38 148 THR A N 1
ATOM 1109 C CA . THR A 1 148 ? 31.249 1.376 -8.813 1.00 94.38 148 THR A CA 1
ATOM 1110 C C . THR A 1 148 ? 30.951 1.073 -10.282 1.00 94.38 148 THR A C 1
ATOM 1112 O O . THR A 1 148 ? 31.775 1.368 -11.143 1.00 94.38 148 THR A O 1
ATOM 1115 N N . ARG A 1 149 ? 29.756 0.560 -10.594 1.00 95.44 149 ARG A N 1
ATOM 1116 C CA . ARG A 1 149 ? 29.263 0.357 -11.960 1.00 95.44 149 ARG A CA 1
ATOM 1117 C C . ARG A 1 149 ? 29.127 1.688 -12.700 1.00 95.44 149 ARG A C 1
ATOM 1119 O O . ARG A 1 149 ? 29.609 1.809 -13.820 1.00 95.44 149 ARG A O 1
ATOM 1126 N N . ASP A 1 150 ? 28.544 2.701 -12.062 1.00 94.38 150 ASP A N 1
ATOM 1127 C CA . ASP A 1 150 ? 28.384 4.042 -12.639 1.00 94.38 150 ASP A CA 1
ATOM 1128 C C . ASP A 1 150 ? 29.735 4.764 -12.815 1.00 94.38 150 ASP A C 1
ATOM 1130 O O . ASP A 1 150 ? 29.883 5.628 -13.679 1.00 94.38 150 ASP A O 1
ATOM 1134 N N . ALA A 1 151 ? 30.750 4.434 -12.008 1.00 94.31 151 ALA A N 1
ATOM 1135 C CA . ALA A 1 151 ? 32.128 4.857 -12.267 1.00 94.31 151 ALA A CA 1
ATOM 1136 C C . ALA A 1 151 ? 32.708 4.156 -13.507 1.00 94.31 151 ALA A C 1
ATOM 1138 O O . ALA A 1 151 ? 33.192 4.837 -14.401 1.00 94.31 151 ALA A O 1
ATOM 1139 N N . ALA A 1 152 ? 32.551 2.834 -13.616 1.00 94.12 152 ALA A N 1
ATOM 1140 C CA . ALA A 1 152 ? 33.020 2.059 -14.767 1.00 94.12 152 ALA A CA 1
ATOM 1141 C C . ALA A 1 152 ? 32.400 2.522 -16.094 1.00 94.12 152 ALA A C 1
ATOM 1143 O O . ALA A 1 152 ? 33.090 2.598 -17.105 1.00 94.12 152 ALA A O 1
ATOM 1144 N N . LEU A 1 153 ? 31.104 2.853 -16.090 1.00 96.31 153 LEU A N 1
ATOM 1145 C CA . LEU A 1 153 ? 30.425 3.388 -17.270 1.00 96.31 153 LEU A CA 1
ATOM 1146 C C . LEU A 1 153 ? 31.029 4.731 -17.701 1.00 96.31 153 LEU A C 1
ATOM 1148 O O . LEU A 1 153 ? 31.290 4.929 -18.881 1.00 96.31 153 LEU A O 1
ATOM 1152 N N . ARG A 1 154 ? 31.313 5.624 -16.743 1.00 96.50 154 ARG A N 1
ATOM 1153 C CA . ARG A 1 154 ? 31.986 6.900 -17.027 1.00 96.50 154 ARG A CA 1
ATOM 1154 C C . ARG A 1 154 ? 33.396 6.699 -17.576 1.00 96.50 154 ARG A C 1
ATOM 1156 O O . ARG A 1 154 ? 33.786 7.426 -18.482 1.00 96.50 154 ARG A O 1
ATOM 1163 N N . ASP A 1 155 ? 34.138 5.726 -17.054 1.00 95.44 155 ASP A N 1
ATOM 1164 C CA . ASP A 1 155 ? 35.473 5.395 -17.560 1.00 95.44 155 ASP A CA 1
ATOM 1165 C C . ASP A 1 155 ? 35.400 4.874 -19.007 1.00 95.44 155 ASP A C 1
ATOM 1167 O O . ASP A 1 155 ? 36.213 5.269 -19.839 1.00 95.44 155 ASP A O 1
ATOM 1171 N N . ILE A 1 156 ? 34.387 4.063 -19.342 1.00 95.38 156 ILE A N 1
ATOM 1172 C CA . ILE A 1 156 ? 34.123 3.619 -20.723 1.00 95.38 156 ILE A CA 1
ATOM 1173 C C . ILE A 1 156 ? 33.774 4.804 -21.628 1.00 95.38 156 ILE A C 1
ATOM 1175 O O . ILE A 1 156 ? 34.326 4.897 -22.722 1.00 95.38 156 ILE A O 1
ATOM 1179 N N . ASP A 1 157 ? 32.900 5.714 -21.190 1.00 95.06 157 ASP A N 1
ATOM 1180 C CA . ASP A 1 157 ? 32.515 6.897 -21.974 1.00 95.06 157 ASP A CA 1
ATOM 1181 C C . ASP A 1 157 ? 33.728 7.806 -22.256 1.00 95.06 157 ASP A C 1
ATOM 1183 O O . ASP A 1 157 ? 33.908 8.289 -23.378 1.00 95.06 157 ASP A O 1
ATOM 1187 N N . LEU A 1 158 ? 34.589 8.019 -21.251 1.00 95.69 158 LEU A N 1
ATOM 1188 C CA . LEU A 1 158 ? 35.828 8.792 -21.387 1.00 95.69 158 LEU A CA 1
ATOM 1189 C C . LEU A 1 158 ? 36.808 8.126 -22.356 1.00 95.69 158 LEU A C 1
ATOM 1191 O O . LEU A 1 158 ? 37.357 8.793 -23.236 1.00 95.69 158 LEU A O 1
ATOM 1195 N N . GLU A 1 159 ? 37.003 6.817 -22.222 1.00 96.06 159 GLU A N 1
ATOM 1196 C CA . GLU A 1 159 ? 37.923 6.061 -23.066 1.00 96.06 159 GLU A CA 1
ATOM 1197 C C . GLU A 1 159 ? 37.415 5.958 -24.513 1.00 96.06 159 GLU A C 1
ATOM 1199 O O . GLU A 1 159 ? 38.187 6.101 -25.462 1.00 96.06 159 GLU A O 1
ATOM 1204 N N . GLN A 1 160 ? 36.102 5.804 -24.711 1.00 94.31 160 GLN A N 1
ATOM 1205 C CA . GLN A 1 160 ? 35.474 5.830 -26.032 1.00 94.31 160 GLN A CA 1
ATOM 1206 C C . GLN A 1 160 ? 35.663 7.200 -26.695 1.00 94.31 160 GLN A C 1
ATOM 1208 O O . GLN A 1 160 ? 35.978 7.270 -27.885 1.00 94.31 160 GLN A O 1
ATOM 1213 N N . ALA A 1 161 ? 35.486 8.292 -25.945 1.00 93.56 161 ALA A N 1
ATOM 1214 C CA . ALA A 1 161 ? 35.703 9.639 -26.457 1.00 93.56 161 ALA A CA 1
ATOM 1215 C C . ALA A 1 161 ? 37.172 9.860 -26.857 1.00 93.56 161 ALA A C 1
ATOM 1217 O O . ALA A 1 161 ? 37.434 10.389 -27.939 1.00 93.56 161 ALA A O 1
ATOM 1218 N N . ALA A 1 162 ? 38.126 9.409 -26.035 1.00 94.25 162 ALA A N 1
ATOM 1219 C CA . ALA A 1 162 ? 39.552 9.465 -26.354 1.00 94.25 162 ALA A CA 1
ATOM 1220 C C . ALA A 1 162 ? 39.882 8.659 -27.623 1.00 94.25 162 ALA A C 1
ATOM 1222 O O . ALA A 1 162 ? 40.527 9.176 -28.538 1.00 94.25 162 ALA A O 1
ATOM 1223 N N . PHE A 1 163 ? 39.361 7.434 -27.725 1.00 95.00 163 PHE A N 1
ATOM 1224 C CA . PHE A 1 163 ? 39.495 6.595 -28.913 1.00 95.00 163 PHE A CA 1
ATOM 1225 C C . PHE A 1 163 ? 38.933 7.278 -30.169 1.00 95.00 163 PHE A C 1
ATOM 1227 O O . PHE A 1 163 ? 39.595 7.296 -31.206 1.00 95.00 163 PHE A O 1
ATOM 1234 N N . ALA A 1 164 ? 37.748 7.890 -30.089 1.00 92.25 164 ALA A N 1
ATOM 1235 C CA . ALA A 1 164 ? 37.135 8.588 -31.219 1.00 92.25 164 ALA A CA 1
ATOM 1236 C C . ALA A 1 164 ? 37.974 9.791 -31.689 1.00 92.25 164 ALA A C 1
ATOM 1238 O O . ALA A 1 164 ? 38.146 9.983 -32.894 1.00 92.25 164 ALA A O 1
ATOM 1239 N N . VAL A 1 165 ? 38.541 10.564 -30.754 1.00 95.19 165 VAL A N 1
ATOM 1240 C CA . VAL A 1 165 ? 39.435 11.698 -31.056 1.00 95.19 165 VAL A CA 1
ATOM 1241 C C . VAL A 1 165 ? 40.705 11.244 -31.780 1.00 95.19 165 VAL A C 1
ATOM 1243 O O . VAL A 1 165 ? 41.182 11.958 -32.659 1.00 95.19 165 VAL A O 1
ATOM 1246 N N . LEU A 1 166 ? 41.240 10.064 -31.453 1.00 94.00 166 LEU A N 1
ATOM 1247 C CA . LEU A 1 166 ? 42.429 9.504 -32.107 1.00 94.00 166 LEU A CA 1
ATOM 1248 C C . LEU A 1 166 ? 42.111 8.826 -33.445 1.00 94.00 166 LEU A C 1
ATOM 1250 O O . LEU A 1 166 ? 42.892 8.917 -34.389 1.00 94.00 166 LEU A O 1
ATOM 1254 N N . CYS A 1 167 ? 40.962 8.159 -33.545 1.00 93.44 167 CYS A N 1
ATOM 1255 C CA . CYS A 1 167 ? 40.555 7.426 -34.741 1.00 93.44 167 CYS A CA 1
ATOM 1256 C C . CYS A 1 167 ? 40.154 8.371 -35.888 1.00 93.44 167 CYS A C 1
ATOM 1258 O O . CYS A 1 167 ? 40.448 8.088 -37.050 1.00 93.44 167 CYS A O 1
ATOM 1260 N N . GLN A 1 168 ? 39.544 9.520 -35.576 1.00 93.25 168 GLN A N 1
ATOM 1261 C CA . GLN A 1 168 ? 39.045 10.465 -36.578 1.00 93.25 168 GLN A CA 1
ATOM 1262 C C . GLN A 1 168 ? 40.150 10.996 -37.527 1.00 93.25 168 GLN A C 1
ATOM 1264 O O . GLN A 1 168 ? 39.991 10.842 -38.740 1.00 93.25 168 GLN A O 1
ATOM 1269 N N . PRO A 1 169 ? 41.300 11.526 -37.048 1.00 94.06 169 PRO A N 1
ATOM 1270 C CA . PRO A 1 169 ? 42.393 11.958 -37.924 1.00 94.06 169 PRO A CA 1
ATOM 1271 C C . PRO A 1 169 ? 42.987 10.828 -38.774 1.00 94.06 169 PRO A C 1
ATOM 1273 O O . PRO A 1 169 ? 43.399 11.072 -39.907 1.00 94.06 169 PRO A O 1
ATOM 1276 N N . ILE A 1 170 ? 43.023 9.599 -38.245 1.00 92.62 170 ILE A N 1
ATOM 1277 C CA . ILE A 1 170 ? 43.522 8.416 -38.963 1.00 92.62 170 ILE A CA 1
ATOM 1278 C C . ILE A 1 170 ? 42.601 8.097 -40.145 1.00 92.62 170 ILE A C 1
ATOM 1280 O O . ILE A 1 170 ? 43.065 7.952 -41.276 1.00 92.62 170 ILE A O 1
ATOM 1284 N N . VAL A 1 171 ? 41.286 8.047 -39.913 1.00 93.81 171 VAL A N 1
ATOM 1285 C CA . VAL A 1 171 ? 40.287 7.807 -40.968 1.00 93.81 171 VAL A CA 1
ATOM 1286 C C . VAL A 1 171 ? 40.331 8.908 -42.032 1.00 93.81 171 VAL A C 1
ATOM 1288 O O . VAL A 1 171 ? 40.338 8.600 -43.227 1.00 93.81 171 VAL A O 1
ATOM 1291 N N . ASP A 1 172 ? 40.422 10.175 -41.623 1.00 93.06 172 ASP A N 1
ATOM 1292 C CA . ASP A 1 172 ? 40.513 11.314 -42.544 1.00 93.06 172 ASP A CA 1
ATOM 1293 C C . ASP A 1 172 ? 41.811 11.270 -43.378 1.00 93.06 172 ASP A C 1
ATOM 1295 O O . ASP A 1 172 ? 41.790 11.511 -44.590 1.00 93.06 172 ASP A O 1
ATOM 1299 N N . GLY A 1 173 ? 42.937 10.884 -42.766 1.00 91.69 173 GLY A N 1
ATOM 1300 C CA . GLY A 1 173 ? 44.224 10.705 -43.444 1.00 91.69 173 GLY A CA 1
ATOM 1301 C C . GLY A 1 173 ? 44.228 9.546 -44.448 1.00 91.69 173 GLY A C 1
ATOM 1302 O O . GLY A 1 173 ? 44.709 9.698 -45.580 1.00 91.69 173 GLY A O 1
ATOM 1303 N N . LEU A 1 174 ? 43.642 8.404 -44.078 1.00 89.25 174 LEU A N 1
ATOM 1304 C CA . LEU A 1 174 ? 43.462 7.255 -44.970 1.00 89.25 174 LEU A CA 1
ATOM 1305 C C . LEU A 1 174 ? 42.560 7.618 -46.154 1.00 89.25 174 LEU A C 1
ATOM 1307 O O . LEU A 1 174 ? 42.907 7.338 -47.303 1.00 89.25 174 LEU A O 1
ATOM 1311 N N . ARG A 1 175 ? 41.455 8.330 -45.901 1.00 91.50 175 ARG A N 1
ATOM 1312 C CA . ARG A 1 175 ? 40.545 8.824 -46.942 1.00 91.50 175 ARG A CA 1
ATOM 1313 C C . ARG A 1 175 ? 41.255 9.752 -47.925 1.00 91.50 175 ARG A C 1
ATOM 1315 O O . ARG A 1 175 ? 41.184 9.524 -49.131 1.00 91.50 175 ARG A O 1
ATOM 1322 N N . ALA A 1 176 ? 41.995 10.741 -47.427 1.00 89.00 176 ALA A N 1
ATOM 1323 C CA . ALA A 1 176 ? 42.756 11.667 -48.265 1.00 89.00 176 ALA A CA 1
ATOM 1324 C C . ALA A 1 176 ? 43.839 10.959 -49.101 1.00 89.00 176 ALA A C 1
ATOM 1326 O O . ALA A 1 176 ? 44.232 11.432 -50.169 1.00 89.00 176 ALA A O 1
ATOM 1327 N N . THR A 1 177 ? 44.362 9.830 -48.624 1.00 86.06 177 THR A N 1
ATOM 1328 C CA . THR A 1 177 ? 45.359 9.038 -49.356 1.00 86.06 177 THR A CA 1
ATOM 1329 C C . THR A 1 177 ? 44.712 8.223 -50.479 1.00 86.06 177 THR A C 1
ATOM 1331 O O . THR A 1 177 ? 45.197 8.275 -51.612 1.00 86.06 177 THR A O 1
ATOM 1334 N N . VAL A 1 178 ? 43.557 7.600 -50.215 1.00 86.19 178 VAL A N 1
ATOM 1335 C CA . VAL A 1 178 ? 42.734 6.932 -51.239 1.00 86.19 178 VAL A CA 1
ATOM 1336 C C . VAL A 1 178 ? 42.289 7.921 -52.326 1.00 86.19 178 VAL A C 1
ATOM 1338 O O . VAL A 1 178 ? 42.424 7.623 -53.512 1.00 86.19 178 VAL A O 1
ATOM 1341 N N . GLU A 1 179 ? 41.822 9.117 -51.949 1.00 83.69 179 GLU A N 1
ATOM 1342 C CA . GLU A 1 179 ? 41.402 10.168 -52.893 1.00 83.69 179 GLU A CA 1
ATOM 1343 C C . GLU A 1 179 ? 42.571 10.652 -53.775 1.00 83.69 179 GLU A C 1
ATOM 1345 O O . GLU A 1 179 ? 42.424 10.762 -54.994 1.00 83.69 179 GLU A O 1
ATOM 1350 N N . ARG A 1 180 ? 43.763 10.867 -53.194 1.00 82.12 180 ARG A N 1
ATOM 1351 C CA . ARG A 1 180 ? 44.964 11.282 -53.945 1.00 82.12 180 ARG A CA 1
ATOM 1352 C C . ARG A 1 180 ? 45.455 10.219 -54.927 1.00 82.12 180 ARG A C 1
ATOM 1354 O O . ARG A 1 180 ? 45.807 10.568 -56.052 1.00 82.12 180 ARG A O 1
ATOM 1361 N N . ARG A 1 181 ? 45.479 8.937 -54.540 1.00 75.81 181 ARG A N 1
ATOM 1362 C CA . ARG A 1 181 ? 45.886 7.847 -55.449 1.00 75.81 181 ARG A CA 1
ATOM 1363 C C . ARG A 1 181 ? 44.829 7.509 -56.496 1.00 75.81 181 ARG A C 1
ATOM 1365 O O . ARG A 1 181 ? 45.192 7.114 -57.597 1.00 75.81 181 ARG A O 1
ATOM 1372 N N . GLY A 1 182 ? 43.544 7.691 -56.190 1.00 69.25 182 GLY A N 1
ATOM 1373 C CA . GLY A 1 182 ? 42.467 7.559 -57.175 1.00 69.25 182 GLY A CA 1
ATOM 1374 C C . GLY A 1 182 ? 42.535 8.616 -58.285 1.00 69.25 182 GLY A C 1
ATOM 1375 O O . GLY A 1 182 ? 42.103 8.353 -59.404 1.00 69.25 182 GLY A O 1
ATOM 1376 N N . ALA A 1 183 ? 43.116 9.785 -57.992 1.00 64.50 183 ALA A N 1
ATOM 1377 C CA . ALA A 1 183 ? 43.243 10.910 -58.918 1.00 64.50 183 ALA A CA 1
ATOM 1378 C C . ALA A 1 183 ? 44.552 10.936 -59.745 1.00 64.50 183 ALA A C 1
ATOM 1380 O O . ALA A 1 183 ? 44.672 11.776 -60.637 1.00 64.50 183 ALA A O 1
ATOM 1381 N N . GLY A 1 184 ? 45.532 10.056 -59.483 1.00 57.53 184 GLY A N 1
ATOM 1382 C CA . GLY A 1 184 ? 46.871 10.121 -60.089 1.00 57.53 184 GLY A CA 1
ATOM 1383 C C . GLY A 1 184 ? 47.413 8.780 -60.594 1.00 57.53 184 GLY A C 1
ATOM 1384 O O . GLY A 1 184 ? 47.499 7.803 -59.855 1.00 57.53 184 GLY A O 1
ATOM 1385 N N . SER A 1 185 ? 47.840 8.745 -61.858 1.00 51.09 185 SER A N 1
ATOM 1386 C CA . SER A 1 185 ? 48.580 7.633 -62.459 1.00 51.09 185 SER A CA 1
ATOM 1387 C C . SER A 1 185 ? 50.053 7.630 -62.024 1.00 51.09 185 SER A C 1
ATOM 1389 O O . SER A 1 185 ? 50.796 8.530 -62.407 1.00 51.09 185 SER A O 1
ATOM 1391 N N . GLY A 1 186 ? 50.485 6.570 -61.336 1.00 52.84 186 GLY A N 1
ATOM 1392 C CA . GLY A 1 186 ? 51.880 6.108 -61.346 1.00 52.84 186 GLY A CA 1
ATOM 1393 C C . GLY A 1 186 ? 52.729 6.370 -60.093 1.00 52.84 186 GLY A C 1
ATOM 1394 O O . GLY A 1 186 ? 52.832 7.486 -59.607 1.00 52.84 186 GLY A O 1
ATOM 1395 N N . GLU A 1 187 ? 53.398 5.291 -59.668 1.00 48.38 187 GLU A N 1
ATOM 1396 C CA . GLU A 1 187 ? 54.658 5.240 -58.905 1.00 48.38 187 GLU A CA 1
ATOM 1397 C C . GLU A 1 187 ? 54.661 5.649 -57.419 1.00 48.38 187 GLU A C 1
ATOM 1399 O O . GLU A 1 187 ? 55.202 6.678 -57.038 1.00 48.38 187 GLU A O 1
ATOM 1404 N N . ALA A 1 188 ? 54.178 4.747 -56.550 1.00 48.53 188 ALA A N 1
ATOM 1405 C CA . ALA A 1 188 ? 54.806 4.465 -55.246 1.00 48.53 188 ALA A CA 1
ATOM 1406 C C . ALA A 1 188 ? 54.190 3.214 -54.585 1.00 48.53 188 ALA A C 1
ATOM 1408 O O . ALA A 1 188 ? 53.130 3.312 -53.976 1.00 48.53 188 ALA A O 1
ATOM 1409 N N . GLY A 1 189 ? 54.865 2.063 -54.694 1.00 51.44 189 GLY A N 1
ATOM 1410 C CA . GLY A 1 189 ? 54.938 0.946 -53.724 1.00 51.44 189 GLY A CA 1
ATOM 1411 C C . GLY A 1 189 ? 53.691 0.247 -53.140 1.00 51.44 189 GLY A C 1
ATOM 1412 O O . GLY A 1 189 ? 53.855 -0.839 -52.594 1.00 51.44 189 GLY A O 1
ATOM 1413 N N . GLY A 1 190 ? 52.476 0.793 -53.227 1.00 58.78 190 GLY A N 1
ATOM 1414 C CA . GLY A 1 190 ? 51.267 0.258 -52.586 1.00 58.78 190 GLY A CA 1
ATOM 1415 C C . GLY A 1 190 ? 50.060 0.235 -53.524 1.00 58.78 190 GLY A C 1
ATOM 1416 O O . GLY A 1 190 ? 49.905 1.106 -54.379 1.00 58.78 190 GLY A O 1
ATOM 1417 N N . THR A 1 191 ? 49.204 -0.780 -53.390 1.00 68.31 191 THR A N 1
ATOM 1418 C CA . THR A 1 191 ? 47.981 -0.908 -54.196 1.00 68.31 191 THR A CA 1
ATOM 1419 C C . THR A 1 191 ? 46.860 -0.052 -53.598 1.00 68.31 191 THR A C 1
ATOM 1421 O O . THR A 1 191 ? 46.669 -0.045 -52.384 1.00 68.31 191 THR A O 1
ATOM 1424 N N . VAL A 1 192 ? 46.064 0.621 -54.444 1.00 75.06 192 VAL A N 1
ATOM 1425 C CA . VAL A 1 192 ? 44.834 1.337 -54.021 1.00 75.06 192 VAL A CA 1
ATOM 1426 C C . VAL A 1 192 ? 43.917 0.417 -53.204 1.00 75.06 192 VAL A C 1
ATOM 1428 O O . VAL A 1 192 ? 43.298 0.846 -52.238 1.00 75.06 192 VAL A O 1
ATOM 1431 N N . ALA A 1 193 ? 43.893 -0.876 -53.544 1.00 77.94 193 ALA A N 1
ATOM 1432 C CA . ALA A 1 193 ? 43.163 -1.899 -52.804 1.00 77.94 193 ALA A CA 1
ATOM 1433 C C . ALA A 1 193 ? 43.611 -2.025 -51.334 1.00 77.94 193 ALA A C 1
ATOM 1435 O O . ALA A 1 193 ? 42.760 -2.166 -50.462 1.00 77.94 193 ALA A O 1
ATOM 1436 N N . GLY A 1 194 ? 44.915 -1.948 -51.040 1.00 80.88 194 GLY A N 1
ATOM 1437 C CA . GLY A 1 194 ? 45.432 -2.029 -49.669 1.00 80.88 194 GLY A CA 1
ATOM 1438 C C . GLY A 1 194 ? 45.023 -0.837 -48.799 1.00 80.88 194 GLY A C 1
ATOM 1439 O O . GLY A 1 194 ? 44.640 -1.018 -47.647 1.00 80.88 194 GLY A O 1
ATOM 1440 N N . GLU A 1 195 ? 45.020 0.373 -49.359 1.00 84.00 195 GLU A N 1
ATOM 1441 C CA . GLU A 1 195 ? 44.587 1.583 -48.640 1.00 84.00 195 GLU A CA 1
ATOM 1442 C C . GLU A 1 195 ? 43.079 1.623 -48.415 1.00 84.00 195 GLU A C 1
ATOM 1444 O O . GLU A 1 195 ? 42.616 2.080 -47.374 1.00 84.00 195 GLU A O 1
ATOM 1449 N N . LEU A 1 196 ? 42.309 1.090 -49.364 1.00 86.12 196 LEU A N 1
ATOM 1450 C CA . LEU A 1 196 ? 40.863 0.965 -49.231 1.00 86.12 196 LEU A CA 1
ATOM 1451 C C . LEU A 1 196 ? 40.497 -0.040 -48.125 1.00 86.12 196 LEU A C 1
ATOM 1453 O O . LEU A 1 196 ? 39.586 0.219 -47.343 1.00 86.12 196 LEU A O 1
ATOM 1457 N N . VAL A 1 197 ? 41.260 -1.134 -47.994 1.00 90.56 197 VAL A N 1
ATOM 1458 C CA . VAL A 1 197 ? 41.138 -2.088 -46.876 1.00 90.56 197 VAL A CA 1
ATOM 1459 C C . VAL A 1 197 ? 41.459 -1.425 -45.531 1.00 90.56 197 VAL A C 1
ATOM 1461 O O . VAL A 1 197 ? 40.721 -1.643 -44.570 1.00 90.56 197 VAL A O 1
ATOM 1464 N N . ALA A 1 198 ? 42.507 -0.599 -45.456 1.00 89.50 198 ALA A N 1
ATOM 1465 C CA . ALA A 1 198 ? 42.858 0.135 -44.238 1.00 89.50 198 ALA A CA 1
ATOM 1466 C C . ALA A 1 198 ? 41.791 1.180 -43.860 1.00 89.50 198 ALA A C 1
ATOM 1468 O O . ALA A 1 198 ? 41.397 1.260 -42.699 1.00 89.50 198 ALA A O 1
ATOM 1469 N N . LEU A 1 199 ? 41.263 1.932 -44.835 1.00 92.56 199 LEU A N 1
ATOM 1470 C CA . LEU A 1 199 ? 40.176 2.893 -44.618 1.00 92.56 199 LEU A CA 1
ATOM 1471 C C . LEU A 1 199 ? 38.900 2.205 -44.113 1.00 92.56 199 LEU A C 1
ATOM 1473 O O . LEU A 1 199 ? 38.284 2.676 -43.158 1.00 92.56 199 LEU A O 1
ATOM 1477 N N . MET A 1 200 ? 38.519 1.075 -44.721 1.00 92.50 200 MET A N 1
ATOM 1478 C CA . MET A 1 200 ? 37.390 0.268 -44.248 1.00 92.50 200 MET A CA 1
ATOM 1479 C C . MET A 1 200 ? 37.617 -0.231 -42.819 1.00 92.50 200 MET A C 1
ATOM 1481 O O . MET A 1 200 ? 36.712 -0.132 -41.996 1.00 92.50 200 MET A O 1
ATOM 1485 N N . ALA A 1 201 ? 38.823 -0.711 -42.500 1.00 93.38 201 ALA A N 1
ATOM 1486 C CA . ALA A 1 201 ? 39.163 -1.146 -41.148 1.00 93.38 201 ALA A CA 1
ATOM 1487 C C . ALA A 1 201 ? 39.080 0.003 -40.127 1.00 93.38 201 ALA A C 1
ATOM 1489 O O . ALA A 1 201 ? 38.537 -0.197 -39.044 1.00 93.38 201 ALA A O 1
ATOM 1490 N N . GLY A 1 202 ? 39.544 1.208 -40.478 1.00 92.38 202 GLY A N 1
ATOM 1491 C CA . GLY A 1 202 ? 39.426 2.402 -39.634 1.00 92.38 202 GLY A CA 1
ATOM 1492 C C . GLY A 1 202 ? 37.972 2.814 -39.372 1.00 92.38 202 GLY A C 1
ATOM 1493 O O . GLY A 1 202 ? 37.599 3.064 -38.227 1.00 92.38 202 GLY A O 1
ATOM 1494 N N . LEU A 1 203 ? 37.121 2.811 -40.404 1.00 92.88 203 LEU A N 1
ATOM 1495 C CA . LEU A 1 203 ? 35.684 3.085 -40.261 1.00 92.88 203 LEU A CA 1
ATOM 1496 C C . LEU A 1 203 ? 34.968 2.016 -39.417 1.00 92.88 203 LEU A C 1
ATOM 1498 O O . LEU A 1 203 ? 34.154 2.357 -38.557 1.00 92.88 203 LEU A O 1
ATOM 1502 N N . GLU A 1 204 ? 35.285 0.732 -39.623 1.00 94.81 204 GLU A N 1
ATOM 1503 C CA . GLU A 1 204 ? 34.747 -0.371 -38.813 1.00 94.81 204 GLU A CA 1
ATOM 1504 C C . GLU A 1 204 ? 35.192 -0.272 -37.346 1.00 94.81 204 GLU A C 1
ATOM 1506 O O . GLU A 1 204 ? 34.387 -0.524 -36.450 1.00 94.81 204 GLU A O 1
ATOM 1511 N N . LEU A 1 205 ? 36.435 0.141 -37.077 1.00 94.56 205 LEU A N 1
ATOM 1512 C CA . LEU A 1 205 ? 36.939 0.381 -35.722 1.00 94.56 205 LEU A CA 1
ATOM 1513 C C . LEU A 1 205 ? 36.218 1.545 -35.036 1.00 94.56 205 LEU A C 1
ATOM 1515 O O . LEU A 1 205 ? 35.813 1.415 -33.880 1.00 94.56 205 LEU A O 1
ATOM 1519 N N . MET A 1 206 ? 35.987 2.649 -35.749 1.00 92.69 206 MET A N 1
ATOM 1520 C CA . MET A 1 206 ? 35.205 3.776 -35.235 1.00 92.69 206 MET A CA 1
ATOM 1521 C C . MET A 1 206 ? 33.769 3.348 -34.882 1.00 92.69 206 MET A C 1
ATOM 1523 O O . MET A 1 206 ? 33.247 3.689 -33.817 1.00 92.69 206 MET A O 1
ATOM 1527 N N . GLN A 1 207 ? 33.135 2.551 -35.749 1.00 93.25 207 GLN A N 1
ATOM 1528 C CA . GLN A 1 207 ? 31.809 1.988 -35.492 1.00 93.25 207 GLN A CA 1
ATOM 1529 C C . GLN A 1 207 ? 31.818 1.026 -34.294 1.00 93.25 207 GLN A C 1
ATOM 1531 O O . GLN A 1 207 ? 30.902 1.076 -33.469 1.00 93.25 207 GLN A O 1
ATOM 1536 N N . ALA A 1 208 ? 32.839 0.172 -34.180 1.00 92.75 208 ALA A N 1
ATOM 1537 C CA . ALA A 1 208 ? 32.991 -0.768 -33.076 1.00 92.75 208 ALA A CA 1
ATOM 1538 C C . ALA A 1 208 ? 33.116 -0.039 -31.731 1.00 92.75 208 ALA A C 1
ATOM 1540 O O . ALA A 1 208 ? 32.377 -0.375 -30.808 1.00 92.75 208 ALA A O 1
ATOM 1541 N N . GLY A 1 209 ? 33.948 1.006 -31.643 1.00 90.69 209 GLY A N 1
ATOM 1542 C CA . GLY A 1 209 ? 34.082 1.828 -30.434 1.00 90.69 209 GLY A CA 1
ATOM 1543 C C . GLY A 1 209 ? 32.755 2.462 -30.000 1.00 90.69 209 GLY A C 1
ATOM 1544 O O . GLY A 1 209 ? 32.347 2.331 -28.847 1.00 90.69 209 GLY A O 1
ATOM 1545 N N . ASN A 1 210 ? 32.009 3.055 -30.939 1.00 91.44 210 ASN A N 1
ATOM 1546 C CA . ASN A 1 210 ? 30.685 3.618 -30.646 1.00 91.44 210 ASN A CA 1
ATOM 1547 C C . ASN A 1 210 ? 29.670 2.557 -30.191 1.00 91.44 210 ASN A C 1
ATOM 1549 O O . ASN A 1 210 ? 28.870 2.802 -29.285 1.00 91.44 210 ASN A O 1
ATOM 1553 N N . ARG A 1 211 ? 29.692 1.362 -30.797 1.00 94.94 211 ARG A N 1
ATOM 1554 C CA . ARG A 1 211 ? 28.794 0.273 -30.394 1.00 94.94 211 ARG A CA 1
ATOM 1555 C C . ARG A 1 211 ? 29.166 -0.298 -29.026 1.00 94.94 211 ARG A C 1
ATOM 1557 O O . ARG A 1 211 ? 28.254 -0.635 -28.278 1.00 94.94 211 ARG A O 1
ATOM 1564 N N . MET A 1 212 ? 30.452 -0.367 -28.683 1.00 94.50 212 MET A N 1
ATOM 1565 C CA . MET A 1 212 ? 30.909 -0.766 -27.348 1.00 94.50 212 MET A CA 1
ATOM 1566 C C . MET A 1 212 ? 30.364 0.182 -26.271 1.00 94.50 212 MET A C 1
ATOM 1568 O O . MET A 1 212 ? 29.784 -0.300 -25.301 1.00 94.50 212 MET A O 1
ATOM 1572 N N . GLY A 1 213 ? 30.438 1.502 -26.477 1.00 93.00 213 GLY A N 1
ATOM 1573 C CA . GLY A 1 213 ? 29.830 2.483 -25.566 1.00 93.00 213 GLY A CA 1
ATOM 1574 C C . GLY A 1 213 ? 28.308 2.334 -25.440 1.00 93.00 213 GLY A C 1
ATOM 1575 O O . GLY A 1 213 ? 27.771 2.283 -24.336 1.00 93.00 213 GLY A O 1
ATOM 1576 N N . SER A 1 214 ? 27.600 2.152 -26.563 1.00 94.69 214 SER A N 1
ATOM 1577 C CA . SER A 1 214 ? 26.148 1.886 -26.564 1.00 94.69 214 SER A CA 1
ATOM 1578 C C . SER A 1 214 ? 25.785 0.632 -25.766 1.00 94.69 214 SER A C 1
ATOM 1580 O O . SER A 1 214 ? 24.890 0.675 -24.927 1.00 94.69 214 SER A O 1
ATOM 1582 N N . LEU A 1 215 ? 26.484 -0.481 -26.004 1.00 96.56 215 LEU A N 1
ATOM 1583 C CA . LEU A 1 215 ? 26.251 -1.745 -25.303 1.00 96.56 215 LEU A CA 1
ATOM 1584 C C . LEU A 1 215 ? 26.569 -1.633 -23.810 1.00 96.56 215 LEU A C 1
ATOM 1586 O O . LEU A 1 215 ? 25.849 -2.203 -22.998 1.00 96.56 215 LEU A O 1
ATOM 1590 N N . ALA A 1 216 ? 27.605 -0.876 -23.443 1.00 95.12 216 ALA A N 1
ATOM 1591 C CA . ALA A 1 216 ? 27.918 -0.572 -22.054 1.00 95.12 216 ALA A CA 1
ATOM 1592 C C . ALA A 1 216 ? 26.782 0.227 -21.385 1.00 95.12 216 ALA A C 1
ATOM 1594 O O . ALA A 1 216 ? 26.275 -0.159 -20.329 1.00 95.12 216 ALA A O 1
ATOM 1595 N N . ALA A 1 217 ? 26.291 1.285 -22.031 1.00 94.06 217 ALA A N 1
ATOM 1596 C CA . ALA A 1 217 ? 25.163 2.060 -21.522 1.00 94.06 217 ALA A CA 1
ATOM 1597 C C . ALA A 1 217 ? 23.880 1.215 -21.395 1.00 94.06 217 ALA A C 1
ATOM 1599 O O . ALA A 1 217 ? 23.169 1.329 -20.394 1.00 94.06 217 ALA A O 1
ATOM 1600 N N . GLU A 1 218 ? 23.595 0.343 -22.368 1.00 96.69 218 GLU A N 1
ATOM 1601 C CA . GLU A 1 218 ? 22.482 -0.616 -22.323 1.00 96.69 218 GLU A CA 1
ATOM 1602 C C . GLU A 1 218 ? 22.653 -1.627 -21.174 1.00 96.69 218 GLU A C 1
ATOM 1604 O O . GLU A 1 218 ? 21.702 -1.879 -20.434 1.00 96.69 218 GLU A O 1
ATOM 1609 N N . ALA A 1 219 ? 23.868 -2.144 -20.959 1.00 95.00 219 ALA A N 1
ATOM 1610 C CA . ALA A 1 219 ? 24.182 -3.097 -19.893 1.00 95.00 219 ALA A CA 1
ATOM 1611 C C . ALA A 1 219 ? 23.979 -2.497 -18.497 1.00 95.00 219 ALA A C 1
ATOM 1613 O O . ALA A 1 219 ? 23.422 -3.158 -17.624 1.00 95.00 219 ALA A O 1
ATOM 1614 N N . SER A 1 220 ? 24.332 -1.220 -18.308 1.00 93.94 220 SER A N 1
ATOM 1615 C CA . SER A 1 220 ? 24.108 -0.504 -17.042 1.00 93.94 220 SER A CA 1
ATOM 1616 C C . SER A 1 220 ? 22.624 -0.339 -16.674 1.00 93.94 220 SER A C 1
ATOM 1618 O O . SER A 1 220 ? 22.294 -0.022 -15.533 1.00 93.94 220 SER A O 1
ATOM 1620 N N . LYS A 1 221 ? 21.724 -0.541 -17.645 1.00 93.62 221 LYS A N 1
ATOM 1621 C CA . LYS A 1 221 ? 20.266 -0.431 -17.504 1.00 93.62 221 LYS A CA 1
ATOM 1622 C C . LYS A 1 221 ? 19.556 -1.782 -17.611 1.00 93.62 221 LYS A C 1
ATOM 1624 O O . LYS A 1 221 ? 18.326 -1.811 -17.625 1.00 93.62 221 LYS A O 1
ATOM 1629 N N . ALA A 1 222 ? 20.296 -2.884 -17.730 1.00 93.50 222 ALA A N 1
ATOM 1630 C CA . ALA A 1 222 ? 19.706 -4.209 -17.842 1.00 93.50 222 ALA A CA 1
ATOM 1631 C C . ALA A 1 222 ? 18.876 -4.534 -16.591 1.00 93.50 222 ALA A C 1
ATOM 1633 O O . ALA A 1 222 ? 19.311 -4.302 -15.466 1.00 93.50 222 ALA A O 1
ATOM 1634 N N . SER A 1 223 ? 17.681 -5.096 -16.785 1.00 90.81 223 SER A N 1
ATOM 1635 C CA . SER A 1 223 ? 16.768 -5.440 -15.686 1.00 90.81 223 SER A CA 1
ATOM 1636 C C . SER A 1 223 ? 16.769 -6.932 -15.346 1.00 90.81 223 SER A C 1
ATOM 1638 O O . SER A 1 223 ? 16.049 -7.361 -14.450 1.00 90.81 223 SER A O 1
ATOM 1640 N N . SER A 1 224 ? 17.525 -7.749 -16.088 1.00 92.38 224 SER A N 1
ATOM 1641 C CA . SER A 1 224 ? 17.629 -9.193 -15.860 1.00 92.38 224 SER A CA 1
ATOM 1642 C C . SER A 1 224 ? 18.989 -9.755 -16.292 1.00 92.38 224 SER A C 1
ATOM 1644 O O . SER A 1 224 ? 19.614 -9.239 -17.222 1.00 92.38 224 SER A O 1
ATOM 1646 N N . LEU A 1 225 ? 19.435 -10.837 -15.641 1.00 92.62 225 LEU A N 1
ATOM 1647 C CA . LEU A 1 225 ? 20.681 -11.530 -15.995 1.00 92.62 225 LEU A CA 1
ATOM 1648 C C . LEU A 1 225 ? 20.692 -12.032 -17.453 1.00 92.62 225 LEU A C 1
ATOM 1650 O O . LEU A 1 225 ? 21.683 -11.782 -18.131 1.00 92.62 225 LEU A O 1
ATOM 1654 N N . PRO A 1 226 ? 19.609 -12.627 -18.003 1.00 94.44 226 PRO A N 1
ATOM 1655 C CA . PRO A 1 226 ? 19.588 -13.042 -19.409 1.00 94.44 226 PRO A CA 1
ATOM 1656 C C . PRO A 1 226 ? 19.769 -11.884 -20.399 1.00 94.44 226 PRO A C 1
ATOM 1658 O O . PRO A 1 226 ? 20.440 -12.038 -21.418 1.00 94.44 226 PRO A O 1
ATOM 1661 N N . GLN A 1 227 ? 19.193 -10.712 -20.103 1.00 94.88 227 GLN A N 1
ATOM 1662 C CA . GLN A 1 227 ? 19.387 -9.514 -20.923 1.00 94.88 227 GLN A CA 1
ATOM 1663 C C . GLN A 1 227 ? 20.842 -9.036 -20.859 1.00 94.88 227 GLN A C 1
ATOM 1665 O O . GLN A 1 227 ? 21.431 -8.715 -21.890 1.00 94.88 227 GLN A O 1
ATOM 1670 N N . LEU A 1 228 ? 21.427 -9.018 -19.659 1.00 97.00 228 LEU A N 1
ATOM 1671 C CA . LEU A 1 228 ? 22.824 -8.647 -19.461 1.00 97.00 228 LEU A CA 1
ATOM 1672 C C . LEU A 1 228 ? 23.778 -9.617 -20.176 1.00 97.00 228 LEU A C 1
ATOM 1674 O O . LEU A 1 228 ? 24.745 -9.176 -20.793 1.00 97.00 228 LEU A O 1
ATOM 1678 N N . ASP A 1 229 ? 23.484 -10.917 -20.149 1.00 95.88 229 ASP A N 1
ATOM 1679 C CA . ASP A 1 229 ? 24.261 -11.947 -20.841 1.00 95.88 229 ASP A CA 1
ATOM 1680 C C . ASP A 1 229 ? 24.222 -11.786 -22.361 1.00 95.88 229 ASP A C 1
ATOM 1682 O O . ASP A 1 229 ? 25.263 -11.891 -23.011 1.00 95.88 229 ASP A O 1
ATOM 1686 N N . ALA A 1 230 ? 23.057 -11.470 -22.934 1.00 95.81 230 ALA A N 1
ATOM 1687 C CA . ALA A 1 230 ? 22.937 -11.187 -24.362 1.00 95.81 230 ALA A CA 1
ATOM 1688 C C . ALA A 1 230 ? 23.789 -9.970 -24.773 1.00 95.81 230 ALA A C 1
ATOM 1690 O O . ALA A 1 230 ? 24.552 -10.040 -25.737 1.00 95.81 230 ALA A O 1
ATOM 1691 N N . LEU A 1 231 ? 23.728 -8.883 -23.995 1.00 97.44 231 LEU A N 1
ATOM 1692 C CA . LEU A 1 231 ? 24.546 -7.686 -24.222 1.00 97.44 231 LEU A CA 1
ATOM 1693 C C . LEU A 1 231 ? 26.044 -7.976 -24.060 1.00 97.44 231 LEU A C 1
ATOM 1695 O O . LEU A 1 231 ? 26.861 -7.490 -24.845 1.00 97.44 231 LEU A O 1
ATOM 1699 N N . ARG A 1 232 ? 26.408 -8.810 -23.079 1.00 97.62 232 ARG A N 1
ATOM 1700 C CA . ARG A 1 232 ? 27.786 -9.262 -22.869 1.00 97.62 232 ARG A CA 1
ATOM 1701 C C . ARG A 1 232 ? 28.291 -10.040 -24.078 1.00 97.62 232 ARG A C 1
ATOM 1703 O O . ARG A 1 232 ? 29.384 -9.757 -24.551 1.00 97.62 232 ARG A O 1
ATOM 1710 N N . MET A 1 233 ? 27.494 -10.963 -24.618 1.00 97.38 233 MET A N 1
ATOM 1711 C CA . MET A 1 233 ? 27.844 -11.722 -25.824 1.00 97.38 233 MET A CA 1
ATOM 1712 C C . MET A 1 233 ? 28.038 -10.819 -27.048 1.00 97.38 233 MET A C 1
ATOM 1714 O O . MET A 1 233 ? 28.956 -11.045 -27.838 1.00 97.38 233 MET A O 1
ATOM 1718 N N . ASP A 1 234 ? 27.201 -9.796 -27.221 1.00 96.69 234 ASP A N 1
ATOM 1719 C CA . ASP A 1 234 ? 27.361 -8.805 -28.293 1.00 96.69 234 ASP A CA 1
ATOM 1720 C C . ASP A 1 234 ? 28.667 -8.022 -28.147 1.00 96.69 234 ASP A C 1
ATOM 1722 O O . ASP A 1 234 ? 29.402 -7.842 -29.121 1.00 96.69 234 ASP A O 1
ATOM 1726 N N . PHE A 1 235 ? 28.989 -7.609 -26.921 1.00 97.31 235 PHE A N 1
ATOM 1727 C CA . PHE A 1 235 ? 30.221 -6.895 -26.613 1.00 97.31 235 PHE A CA 1
ATOM 1728 C C . PHE A 1 235 ? 31.457 -7.782 -26.827 1.00 97.31 235 PHE A C 1
ATOM 1730 O O . PHE A 1 235 ? 32.418 -7.353 -27.463 1.00 97.31 235 PHE A O 1
ATOM 1737 N N . THR A 1 236 ? 31.421 -9.042 -26.384 1.00 97.62 236 THR A N 1
ATOM 1738 C CA . THR A 1 236 ? 32.490 -10.027 -26.617 1.00 97.62 236 THR A CA 1
ATOM 1739 C C . THR A 1 236 ? 32.753 -10.233 -28.104 1.00 97.62 236 THR A C 1
ATOM 1741 O O . THR A 1 236 ? 33.904 -10.163 -28.527 1.00 97.62 236 THR A O 1
ATOM 1744 N N . ARG A 1 237 ? 31.704 -10.378 -28.924 1.00 96.56 237 ARG A N 1
ATOM 1745 C CA . ARG A 1 237 ? 31.857 -10.517 -30.381 1.00 96.56 237 ARG A CA 1
ATOM 1746 C C . ARG A 1 237 ? 32.517 -9.303 -31.036 1.00 96.56 237 ARG A C 1
ATOM 1748 O O . ARG A 1 237 ? 33.220 -9.463 -32.033 1.00 96.56 237 ARG A O 1
ATOM 1755 N N . LEU A 1 238 ? 32.296 -8.094 -30.515 1.00 95.19 238 LEU A N 1
ATOM 1756 C CA . LEU A 1 238 ? 33.007 -6.902 -30.987 1.00 95.19 238 LEU A CA 1
ATOM 1757 C C . LEU A 1 238 ? 34.480 -6.964 -30.602 1.00 95.19 238 LEU A C 1
ATOM 1759 O O . LEU A 1 238 ? 35.326 -6.832 -31.484 1.00 95.19 238 LEU A O 1
ATOM 1763 N N . VAL A 1 239 ? 34.773 -7.231 -29.327 1.00 95.81 239 VAL A N 1
ATOM 1764 C CA . VAL A 1 239 ? 36.142 -7.328 -28.800 1.00 95.81 239 VAL A CA 1
ATOM 1765 C C . VAL A 1 239 ? 36.966 -8.370 -29.561 1.00 95.81 239 VAL A C 1
ATOM 1767 O O . VAL A 1 239 ? 38.093 -8.084 -29.956 1.00 95.81 239 VAL A O 1
ATOM 1770 N N . GLU A 1 240 ? 36.395 -9.539 -29.859 1.00 95.50 240 GLU A N 1
ATOM 1771 C CA . GLU A 1 240 ? 37.057 -10.606 -30.624 1.00 95.50 240 GLU A CA 1
ATOM 1772 C C . GLU A 1 240 ? 37.403 -10.201 -32.067 1.00 95.50 240 GLU A C 1
ATOM 1774 O O . GLU A 1 240 ? 38.361 -10.718 -32.646 1.00 95.50 240 GLU A O 1
ATOM 1779 N N . ARG A 1 241 ? 36.658 -9.260 -32.665 1.00 94.75 241 ARG A N 1
ATOM 1780 C CA . ARG A 1 241 ? 36.933 -8.761 -34.024 1.00 94.75 241 ARG A CA 1
ATOM 1781 C C . ARG A 1 241 ? 38.021 -7.688 -34.058 1.00 94.75 241 ARG A C 1
ATOM 1783 O O . ARG A 1 241 ? 38.680 -7.567 -35.096 1.00 94.75 241 ARG A O 1
ATOM 1790 N N . LEU A 1 242 ? 38.245 -6.950 -32.965 1.00 93.69 242 LEU A N 1
ATOM 1791 C CA . LEU A 1 242 ? 39.168 -5.804 -32.920 1.00 93.69 242 LEU A CA 1
ATOM 1792 C C . LEU A 1 242 ? 40.592 -6.133 -33.405 1.00 93.69 242 LEU A C 1
ATOM 1794 O O . LEU A 1 242 ? 41.072 -5.408 -34.278 1.00 93.69 242 LEU A O 1
ATOM 1798 N N . PRO A 1 243 ? 41.256 -7.231 -32.977 1.00 94.38 243 PRO A N 1
ATOM 1799 C CA . PRO A 1 243 ? 42.629 -7.520 -33.405 1.00 94.38 243 PRO A CA 1
ATOM 1800 C C . PRO A 1 243 ? 42.765 -7.674 -34.924 1.00 94.38 243 PRO A C 1
ATOM 1802 O O . PRO A 1 243 ? 43.751 -7.244 -35.519 1.00 94.38 243 PRO A O 1
ATOM 1805 N N . SER A 1 244 ? 41.747 -8.253 -35.571 1.00 93.75 244 SER A N 1
ATOM 1806 C CA . SER A 1 244 ? 41.735 -8.452 -37.024 1.00 93.75 244 SER A CA 1
ATOM 1807 C C . SER A 1 244 ? 41.568 -7.152 -37.815 1.00 93.75 244 SER A C 1
ATOM 1809 O O . SER A 1 244 ? 42.001 -7.083 -38.965 1.00 93.75 244 SER A O 1
ATOM 1811 N N . LEU A 1 245 ? 40.943 -6.136 -37.211 1.00 92.38 245 LEU A N 1
ATOM 1812 C CA . LEU A 1 245 ? 40.769 -4.809 -37.797 1.00 92.38 245 LEU A CA 1
ATOM 1813 C C . LEU A 1 245 ? 42.013 -3.950 -37.572 1.00 92.38 245 LEU A C 1
ATOM 1815 O O . LEU A 1 245 ? 42.502 -3.335 -38.515 1.00 92.38 245 LEU A O 1
ATOM 1819 N N . VAL A 1 246 ? 42.574 -3.984 -36.361 1.00 94.19 246 VAL A N 1
ATOM 1820 C CA . VAL A 1 246 ? 43.830 -3.297 -36.024 1.00 94.19 246 VAL A CA 1
ATOM 1821 C C . VAL A 1 246 ? 44.975 -3.785 -36.917 1.00 94.19 246 VAL A C 1
ATOM 1823 O O . VAL A 1 246 ? 45.730 -2.973 -37.439 1.00 94.19 246 VAL A O 1
ATOM 1826 N N . ALA A 1 247 ? 45.057 -5.090 -37.200 1.00 93.44 247 ALA A N 1
ATOM 1827 C CA . ALA A 1 247 ? 46.082 -5.661 -38.081 1.00 93.44 247 ALA A CA 1
ATOM 1828 C C . ALA A 1 247 ? 46.008 -5.194 -39.553 1.00 93.44 247 ALA A C 1
ATOM 1830 O O . ALA A 1 247 ? 46.940 -5.445 -40.316 1.00 93.44 247 ALA A O 1
ATOM 1831 N N . ARG A 1 248 ? 44.904 -4.559 -39.976 1.00 93.50 248 ARG A N 1
ATOM 1832 C CA . ARG A 1 248 ? 44.720 -4.017 -41.337 1.00 93.50 248 ARG A CA 1
ATOM 1833 C C . ARG A 1 248 ? 45.096 -2.539 -41.449 1.00 93.50 248 ARG A C 1
ATOM 1835 O O . ARG A 1 248 ? 45.094 -2.012 -42.560 1.00 93.50 248 ARG A O 1
ATOM 1842 N N . LEU A 1 249 ? 45.380 -1.876 -40.330 1.00 92.25 249 LEU A N 1
ATOM 1843 C CA . LEU A 1 249 ? 45.846 -0.494 -40.307 1.00 92.25 249 LEU A CA 1
ATOM 1844 C C . LEU A 1 249 ? 47.362 -0.411 -40.556 1.00 92.25 249 LEU A C 1
ATOM 1846 O O . LEU A 1 249 ? 48.084 -1.387 -40.330 1.00 92.25 249 LEU A O 1
ATOM 1850 N N . PRO A 1 250 ? 47.870 0.757 -40.989 1.00 92.00 250 PRO A N 1
ATOM 1851 C CA . PRO A 1 250 ? 49.295 1.058 -40.931 1.00 92.00 250 PRO A CA 1
ATOM 1852 C C . PRO A 1 250 ? 49.851 0.853 -39.516 1.00 92.00 250 PRO A C 1
ATOM 1854 O O . PRO A 1 250 ? 49.162 1.099 -38.529 1.00 92.00 250 PRO A O 1
ATOM 1857 N N . VAL A 1 251 ? 51.109 0.412 -39.414 1.00 89.75 251 VAL A N 1
ATOM 1858 C CA . VAL A 1 251 ? 51.728 0.035 -38.128 1.00 89.75 251 VAL A CA 1
ATOM 1859 C C . VAL A 1 251 ? 51.687 1.182 -37.114 1.00 89.75 251 VAL A C 1
ATOM 1861 O O . VAL A 1 251 ? 51.348 0.948 -35.957 1.00 89.75 251 VAL A O 1
ATOM 1864 N N . ASP A 1 252 ? 51.968 2.411 -37.549 1.00 90.38 252 ASP A N 1
ATOM 1865 C CA . ASP A 1 252 ? 51.977 3.587 -36.671 1.00 90.38 252 ASP A CA 1
ATOM 1866 C C . ASP A 1 252 ? 50.575 3.905 -36.115 1.00 90.38 252 ASP A C 1
ATOM 1868 O O . ASP A 1 252 ? 50.427 4.196 -34.927 1.00 90.38 252 ASP A O 1
ATOM 1872 N N . ASP A 1 253 ? 49.536 3.755 -36.942 1.00 92.62 253 ASP A N 1
ATOM 1873 C CA . ASP A 1 253 ? 48.135 3.958 -36.553 1.00 92.62 253 ASP A CA 1
ATOM 1874 C C . ASP A 1 253 ? 47.642 2.837 -35.622 1.00 92.62 253 ASP A C 1
ATOM 1876 O O . ASP A 1 253 ? 46.940 3.083 -34.639 1.00 92.62 253 ASP A O 1
ATOM 1880 N N . ALA A 1 254 ? 48.039 1.591 -35.901 1.00 90.25 254 ALA A N 1
ATOM 1881 C CA . ALA A 1 254 ? 47.706 0.429 -35.084 1.00 90.25 254 ALA A CA 1
ATOM 1882 C C . ALA A 1 254 ? 48.305 0.532 -33.671 1.00 90.25 254 ALA A C 1
ATOM 1884 O O . ALA A 1 254 ? 47.616 0.250 -32.692 1.00 90.25 254 ALA A O 1
ATOM 1885 N N . VAL A 1 255 ? 49.562 0.980 -33.555 1.00 93.69 255 VAL A N 1
ATOM 1886 C CA . VAL A 1 255 ? 50.241 1.199 -32.264 1.00 93.69 255 VAL A CA 1
ATOM 1887 C C . VAL A 1 255 ? 49.549 2.289 -31.440 1.00 93.69 255 VAL A C 1
ATOM 1889 O O . VAL A 1 255 ? 49.527 2.199 -30.213 1.00 93.69 255 VAL A O 1
ATOM 1892 N N . LEU A 1 256 ? 48.955 3.288 -32.098 1.00 92.81 256 LEU A N 1
ATOM 1893 C CA . LEU A 1 256 ? 48.219 4.365 -31.439 1.00 92.81 256 LEU A CA 1
ATOM 1894 C C . LEU A 1 256 ? 46.856 3.897 -30.895 1.00 92.81 256 LEU A C 1
ATOM 1896 O O . LEU A 1 256 ? 46.470 4.288 -29.797 1.00 92.81 256 LEU A O 1
ATOM 1900 N N . LEU A 1 257 ? 46.122 3.071 -31.652 1.00 93.06 257 LEU A N 1
ATOM 1901 C CA . LEU A 1 257 ? 44.737 2.693 -31.331 1.00 93.06 257 LEU A CA 1
ATOM 1902 C C . LEU A 1 257 ? 44.598 1.411 -30.489 1.00 93.06 257 LEU A C 1
ATOM 1904 O O . LEU A 1 257 ? 43.657 1.317 -29.697 1.00 93.06 257 LEU A O 1
ATOM 1908 N N . ASP A 1 258 ? 45.503 0.432 -30.629 1.00 92.44 258 ASP A N 1
ATOM 1909 C CA . ASP A 1 258 ? 45.419 -0.861 -29.918 1.00 92.44 258 ASP A CA 1
ATOM 1910 C C . ASP A 1 258 ? 45.330 -0.720 -28.382 1.00 92.44 258 ASP A C 1
ATOM 1912 O O . ASP A 1 258 ? 44.491 -1.397 -27.780 1.00 92.44 258 ASP A O 1
ATOM 1916 N N . PRO A 1 259 ? 46.097 0.170 -27.711 1.00 94.88 259 PRO A N 1
ATOM 1917 C CA . PRO A 1 259 ? 46.005 0.333 -26.260 1.00 94.88 259 PRO A CA 1
ATOM 1918 C C . PRO A 1 259 ? 44.608 0.755 -25.786 1.00 94.88 259 PRO A C 1
ATOM 1920 O O . PRO A 1 259 ? 44.085 0.166 -24.842 1.00 94.88 259 PRO A O 1
ATOM 1923 N N . HIS A 1 260 ? 43.979 1.712 -26.473 1.00 94.12 260 HIS A N 1
ATOM 1924 C CA . HIS A 1 260 ? 42.651 2.224 -26.119 1.00 94.12 260 HIS A CA 1
ATOM 1925 C C . HIS A 1 260 ? 41.562 1.156 -26.276 1.00 94.12 260 HIS A C 1
ATOM 1927 O O . HIS A 1 260 ? 40.696 0.983 -25.419 1.00 94.12 260 HIS A O 1
ATOM 1933 N N . LEU A 1 261 ? 41.644 0.364 -27.346 1.00 93.31 261 LEU A N 1
ATOM 1934 C CA . LEU A 1 261 ? 40.724 -0.747 -27.591 1.00 93.31 261 LEU A CA 1
ATOM 1935 C C . LEU A 1 261 ? 40.844 -1.848 -26.529 1.00 93.31 261 LEU A C 1
ATOM 1937 O O . LEU A 1 261 ? 39.832 -2.413 -26.111 1.00 93.31 261 LEU A O 1
ATOM 1941 N N . ARG A 1 262 ? 42.063 -2.128 -26.049 1.00 93.56 262 ARG A N 1
ATOM 1942 C CA . ARG A 1 262 ? 42.284 -3.066 -24.937 1.00 93.56 262 ARG A CA 1
ATOM 1943 C C . ARG A 1 262 ? 41.752 -2.532 -23.612 1.00 93.56 262 ARG A C 1
ATOM 1945 O O . ARG A 1 262 ? 41.158 -3.306 -22.869 1.00 93.56 262 ARG A O 1
ATOM 1952 N N . ILE A 1 263 ? 41.927 -1.240 -23.328 1.00 95.31 263 ILE A N 1
ATOM 1953 C CA . ILE A 1 263 ? 41.368 -0.609 -22.122 1.00 95.31 263 ILE A CA 1
ATOM 1954 C C . ILE A 1 263 ? 39.838 -0.687 -22.153 1.00 95.31 263 ILE A C 1
ATOM 1956 O O . ILE A 1 263 ? 39.241 -1.137 -21.180 1.00 95.31 263 ILE A O 1
ATOM 1960 N N . LEU A 1 264 ? 39.198 -0.356 -23.280 1.00 94.38 264 LEU A N 1
ATOM 1961 C CA . LEU A 1 264 ? 37.746 -0.501 -23.447 1.00 94.38 264 LEU A CA 1
ATOM 1962 C C . LEU A 1 264 ? 37.270 -1.947 -23.257 1.00 94.38 264 LEU A C 1
ATOM 1964 O O . LEU A 1 264 ? 36.242 -2.185 -22.620 1.00 94.38 264 LEU A O 1
ATOM 1968 N N . ALA A 1 265 ? 38.011 -2.919 -23.797 1.00 95.00 265 ALA A N 1
ATOM 1969 C CA . ALA A 1 265 ? 37.702 -4.332 -23.618 1.00 95.00 265 ALA A CA 1
ATOM 1970 C C . ALA A 1 265 ? 37.796 -4.759 -22.143 1.00 95.00 265 ALA A C 1
ATOM 1972 O O . ALA A 1 265 ? 36.895 -5.446 -21.661 1.00 95.00 265 ALA A O 1
ATOM 1973 N N . GLU A 1 266 ? 38.829 -4.317 -21.420 1.00 95.38 266 GLU A N 1
ATOM 1974 C CA . GLU A 1 266 ? 39.026 -4.618 -19.996 1.00 95.38 266 GLU A CA 1
ATOM 1975 C C . GLU A 1 266 ? 37.977 -3.926 -19.110 1.00 95.38 266 GLU A C 1
ATOM 1977 O O . GLU A 1 266 ? 37.389 -4.557 -18.233 1.00 95.38 266 GLU A O 1
ATOM 1982 N N . LEU A 1 267 ? 37.662 -2.654 -19.374 1.00 95.75 267 LEU A N 1
ATOM 1983 C CA . LEU A 1 267 ? 36.616 -1.917 -18.659 1.00 95.75 267 LEU A CA 1
ATOM 1984 C C . LEU A 1 267 ? 35.226 -2.536 -18.861 1.00 95.75 267 LEU A C 1
ATOM 1986 O O . LEU A 1 267 ? 34.386 -2.467 -17.964 1.00 95.75 267 LEU A O 1
ATOM 1990 N N . GLY A 1 268 ? 34.972 -3.158 -20.015 1.00 95.06 268 GLY A N 1
ATOM 1991 C CA . GLY A 1 268 ? 33.743 -3.902 -20.279 1.00 95.06 268 GLY A CA 1
ATOM 1992 C C . GLY A 1 268 ? 33.742 -5.299 -19.650 1.00 95.06 268 GLY A C 1
ATOM 1993 O O . GLY A 1 268 ? 32.933 -5.584 -18.764 1.00 95.06 268 GLY A O 1
ATOM 1994 N N . LEU A 1 269 ? 34.624 -6.177 -20.139 1.00 96.50 269 LEU A N 1
ATOM 1995 C CA . LEU A 1 269 ? 34.612 -7.631 -19.908 1.00 96.50 269 LEU A CA 1
ATOM 1996 C C . LEU A 1 269 ? 35.552 -8.116 -18.801 1.00 96.50 269 LEU A C 1
ATOM 1998 O O . LEU A 1 269 ? 35.531 -9.308 -18.487 1.00 96.50 269 LEU A O 1
ATOM 2002 N N . GLY A 1 270 ? 36.383 -7.242 -18.233 1.00 93.75 270 GLY A N 1
ATOM 2003 C CA . GLY A 1 270 ? 37.308 -7.614 -17.170 1.00 93.75 270 GLY A CA 1
ATOM 2004 C C . GLY A 1 270 ? 36.587 -8.169 -15.930 1.00 93.75 270 GLY A C 1
ATOM 2005 O O . GLY A 1 270 ? 35.373 -7.997 -15.773 1.00 93.75 270 GLY A O 1
ATOM 2006 N N . PRO A 1 271 ? 37.313 -8.796 -14.987 1.00 90.75 271 PRO A N 1
ATOM 2007 C CA . PRO A 1 271 ? 36.728 -9.351 -13.761 1.00 90.75 271 PRO A CA 1
ATOM 2008 C C . PRO A 1 271 ? 36.018 -8.300 -12.903 1.00 90.75 271 PRO A C 1
ATOM 2010 O O . PRO A 1 271 ? 35.070 -8.610 -12.194 1.00 90.75 271 PRO A O 1
ATOM 2013 N N . GLN A 1 272 ? 36.479 -7.051 -12.985 1.00 89.94 272 GLN A N 1
ATOM 2014 C CA . GLN A 1 272 ? 35.821 -5.888 -12.396 1.00 89.94 272 GLN A CA 1
ATOM 2015 C C . GLN A 1 272 ? 35.263 -4.950 -13.472 1.00 89.94 272 GLN A C 1
ATOM 2017 O O . GLN A 1 272 ? 35.133 -3.754 -13.244 1.00 89.94 272 GLN A O 1
ATOM 2022 N N . GLY A 1 273 ? 34.983 -5.458 -14.668 1.00 93.88 273 GLY A N 1
ATOM 2023 C CA . GLY A 1 273 ? 34.393 -4.686 -15.749 1.00 93.88 273 GLY A CA 1
ATOM 2024 C C . GLY A 1 273 ? 32.921 -4.363 -15.491 1.00 93.88 273 GLY A C 1
ATOM 2025 O O . GLY A 1 273 ? 32.293 -4.855 -14.545 1.00 93.88 273 GLY A O 1
ATOM 2026 N N . LEU A 1 274 ? 32.344 -3.533 -16.354 1.00 96.62 274 LEU A N 1
ATOM 2027 C CA . LEU A 1 274 ? 30.955 -3.097 -16.260 1.00 96.62 274 LEU A CA 1
ATOM 2028 C C . LEU A 1 274 ? 29.967 -4.273 -16.239 1.00 96.62 274 LEU A C 1
ATOM 2030 O O . LEU A 1 274 ? 29.010 -4.246 -15.463 1.00 96.62 274 LEU A O 1
ATOM 2034 N N . PHE A 1 275 ? 30.191 -5.306 -17.059 1.00 96.81 275 PHE A N 1
ATOM 2035 C CA . PHE A 1 275 ? 29.291 -6.463 -17.125 1.00 96.81 275 PHE A CA 1
ATOM 2036 C C . PHE A 1 275 ? 29.318 -7.292 -15.837 1.00 96.81 275 PHE A C 1
ATOM 2038 O O . PHE A 1 275 ? 28.264 -7.731 -15.384 1.00 96.81 275 PHE A O 1
ATOM 2045 N N . ALA A 1 276 ? 30.491 -7.465 -15.217 1.00 95.69 276 ALA A N 1
ATOM 2046 C CA . ALA A 1 276 ? 30.615 -8.164 -13.938 1.00 95.69 276 ALA A CA 1
ATOM 2047 C C . ALA A 1 276 ? 29.866 -7.413 -12.826 1.00 95.69 276 ALA A C 1
ATOM 2049 O O . ALA A 1 276 ? 28.991 -7.985 -12.180 1.00 95.69 276 ALA A O 1
ATOM 2050 N N . ARG A 1 277 ? 30.110 -6.101 -12.693 1.00 96.31 277 ARG A N 1
ATOM 2051 C CA . ARG A 1 277 ? 29.441 -5.249 -11.691 1.00 96.31 277 ARG A CA 1
ATOM 2052 C C . ARG A 1 277 ? 27.930 -5.176 -11.892 1.00 96.31 277 ARG A C 1
ATOM 2054 O O . ARG A 1 277 ? 27.177 -5.242 -10.929 1.00 96.31 277 ARG A O 1
ATOM 2061 N N . SER A 1 278 ? 27.475 -5.072 -13.140 1.00 95.56 278 SER A N 1
ATOM 2062 C CA . SER A 1 278 ? 26.039 -5.094 -13.440 1.00 95.56 278 SER A CA 1
ATOM 2063 C C . SER A 1 278 ? 25.425 -6.439 -13.030 1.00 95.56 278 SER A C 1
ATOM 2065 O O . SER A 1 278 ? 24.355 -6.466 -12.436 1.00 95.56 278 SER A O 1
ATOM 2067 N N . GLY A 1 279 ? 26.122 -7.557 -13.257 1.00 95.56 279 GLY A N 1
ATOM 2068 C CA . GLY A 1 279 ? 25.667 -8.881 -12.825 1.00 95.56 279 GLY A CA 1
ATOM 2069 C C . GLY A 1 279 ? 25.570 -9.013 -11.304 1.00 95.56 279 GLY A C 1
ATOM 2070 O O . GLY A 1 279 ? 24.567 -9.513 -10.797 1.00 95.56 279 GLY A O 1
ATOM 2071 N N . GLU A 1 280 ? 26.574 -8.517 -10.579 1.00 94.38 280 GLU A N 1
ATOM 2072 C CA . GLU A 1 280 ? 26.579 -8.472 -9.111 1.00 94.38 280 GLU A CA 1
ATOM 2073 C C . GLU A 1 280 ? 25.429 -7.616 -8.558 1.00 94.38 280 GLU A C 1
ATOM 2075 O O . GLU A 1 280 ? 24.751 -8.027 -7.617 1.00 94.38 280 GLU A O 1
ATOM 2080 N N . GLU A 1 281 ? 25.143 -6.461 -9.168 1.00 94.00 281 GLU A N 1
ATOM 2081 C CA . GLU A 1 281 ? 24.030 -5.597 -8.756 1.00 94.00 281 GLU A CA 1
ATOM 2082 C C . GLU A 1 281 ? 22.671 -6.279 -8.944 1.00 94.00 281 GLU A C 1
ATOM 2084 O O . GLU A 1 281 ? 21.820 -6.222 -8.054 1.00 94.00 281 GLU A O 1
ATOM 2089 N N . LEU A 1 282 ? 22.469 -6.963 -10.077 1.00 93.12 282 LEU A N 1
ATOM 2090 C CA . LEU A 1 282 ? 21.251 -7.733 -10.331 1.00 93.12 282 LEU A CA 1
ATOM 2091 C C . LEU A 1 282 ? 21.107 -8.917 -9.364 1.00 93.12 282 LEU A C 1
ATOM 2093 O O . LEU A 1 282 ? 19.995 -9.219 -8.919 1.00 93.12 282 LEU A O 1
ATOM 2097 N N . ALA A 1 283 ? 22.211 -9.579 -9.011 1.00 92.00 283 ALA A N 1
ATOM 2098 C CA . ALA A 1 283 ? 22.208 -10.646 -8.016 1.00 92.00 283 ALA A CA 1
ATOM 2099 C C . ALA A 1 283 ? 21.826 -10.112 -6.623 1.00 92.00 283 ALA A C 1
ATOM 2101 O O . ALA A 1 283 ? 20.960 -10.693 -5.968 1.00 92.00 283 ALA A O 1
ATOM 2102 N N . ALA A 1 284 ? 22.385 -8.970 -6.209 1.00 92.00 284 ALA A N 1
ATOM 2103 C CA . ALA A 1 284 ? 22.036 -8.306 -4.952 1.00 92.00 284 ALA A CA 1
ATOM 2104 C C . ALA A 1 284 ? 20.562 -7.854 -4.925 1.00 92.00 284 ALA A C 1
ATOM 2106 O O . ALA A 1 284 ? 19.864 -8.057 -3.930 1.00 92.00 284 ALA A O 1
ATOM 2107 N N . ALA A 1 285 ? 20.046 -7.318 -6.037 1.00 89.88 285 ALA A N 1
ATOM 2108 C CA . ALA A 1 285 ? 18.627 -6.983 -6.175 1.00 89.88 285 ALA A CA 1
ATOM 2109 C C . ALA A 1 285 ? 17.725 -8.226 -6.040 1.00 89.88 285 ALA A C 1
ATOM 2111 O O . ALA A 1 285 ? 16.709 -8.188 -5.348 1.00 89.88 285 ALA A O 1
ATOM 2112 N N . THR A 1 286 ? 18.125 -9.353 -6.633 1.00 90.31 286 THR A N 1
ATOM 2113 C CA . THR A 1 286 ? 17.392 -10.626 -6.527 1.00 90.31 286 THR A CA 1
ATOM 2114 C C . THR A 1 286 ? 17.402 -11.172 -5.094 1.00 90.31 286 THR A C 1
ATOM 2116 O O . THR A 1 286 ? 16.376 -11.648 -4.604 1.00 90.31 286 THR A O 1
ATOM 2119 N N . ALA A 1 287 ? 18.537 -11.075 -4.394 1.00 89.81 287 ALA A N 1
ATOM 2120 C CA . ALA A 1 287 ? 18.656 -11.475 -2.993 1.00 89.81 287 ALA A CA 1
ATOM 2121 C C . ALA A 1 287 ? 17.759 -10.622 -2.077 1.00 89.81 287 ALA A C 1
ATOM 2123 O O . ALA A 1 287 ? 17.028 -11.178 -1.256 1.00 89.81 287 ALA A O 1
ATOM 2124 N N . SER A 1 288 ? 17.746 -9.297 -2.275 1.00 89.56 288 SER A N 1
ATOM 2125 C CA . SER A 1 288 ? 16.829 -8.370 -1.591 1.00 89.56 288 SER A CA 1
ATOM 2126 C C . SER A 1 288 ? 15.365 -8.775 -1.799 1.00 89.56 288 SER A C 1
ATOM 2128 O O . SER A 1 288 ? 14.616 -8.930 -0.834 1.00 89.56 288 SER A O 1
ATOM 2130 N N . TRP A 1 289 ? 14.969 -9.030 -3.051 1.00 87.12 289 TRP A N 1
ATOM 2131 C CA . TRP A 1 289 ? 13.599 -9.423 -3.390 1.00 87.12 289 TRP A CA 1
ATOM 2132 C C . TRP A 1 289 ? 13.191 -10.768 -2.771 1.00 87.12 289 TRP A C 1
ATOM 2134 O O . TRP A 1 289 ? 12.068 -10.925 -2.293 1.00 87.12 289 TRP A O 1
ATOM 2144 N N . THR A 1 290 ? 14.112 -11.731 -2.732 1.00 90.00 290 THR A N 1
ATOM 2145 C CA . THR A 1 290 ? 13.870 -13.043 -2.113 1.00 90.00 290 THR A CA 1
ATOM 2146 C C . THR A 1 290 ? 13.662 -12.901 -0.604 1.00 90.00 290 THR A C 1
ATOM 2148 O O . THR A 1 290 ? 12.659 -13.377 -0.079 1.00 90.00 290 THR A O 1
ATOM 2151 N N . ALA A 1 291 ? 14.544 -12.163 0.081 1.00 89.81 291 ALA A N 1
ATOM 2152 C CA . ALA A 1 291 ? 14.426 -11.911 1.517 1.00 89.81 291 ALA A CA 1
ATOM 2153 C C . ALA A 1 291 ? 13.119 -11.183 1.876 1.00 89.81 291 ALA A C 1
ATOM 2155 O O . ALA A 1 291 ? 12.466 -11.534 2.859 1.00 89.81 291 ALA A O 1
ATOM 2156 N N . LEU A 1 292 ? 12.704 -10.215 1.051 1.00 87.62 292 LEU A N 1
ATOM 2157 C CA . LEU A 1 292 ? 11.421 -9.521 1.175 1.00 87.62 292 LEU A CA 1
ATOM 2158 C C . LEU A 1 292 ? 10.233 -10.492 1.108 1.00 87.62 292 LEU A C 1
ATOM 2160 O O . LEU A 1 292 ? 9.325 -10.435 1.940 1.00 87.62 292 LEU A O 1
ATOM 2164 N N . ASN A 1 293 ? 10.220 -11.369 0.104 1.00 88.19 293 ASN A N 1
ATOM 2165 C CA . ASN A 1 293 ? 9.110 -12.288 -0.119 1.00 88.19 293 ASN A CA 1
ATOM 2166 C C . ASN A 1 293 ? 9.023 -13.359 0.982 1.00 88.19 293 ASN A C 1
ATOM 2168 O O . ASN A 1 293 ? 7.929 -13.666 1.462 1.00 88.19 293 ASN A O 1
ATOM 2172 N N . ASP A 1 294 ? 10.169 -13.858 1.445 1.00 91.00 294 ASP A N 1
ATOM 2173 C CA . ASP A 1 294 ? 10.244 -14.787 2.575 1.00 91.00 294 ASP A CA 1
ATOM 2174 C C . ASP A 1 294 ? 9.761 -14.123 3.874 1.00 91.00 294 ASP A C 1
ATOM 2176 O O . ASP A 1 294 ? 8.978 -14.710 4.625 1.00 91.00 294 ASP A O 1
ATOM 2180 N N . ASN A 1 295 ? 10.145 -12.865 4.119 1.00 90.25 295 ASN A N 1
ATOM 2181 C CA . ASN A 1 295 ? 9.687 -12.104 5.283 1.00 90.25 295 ASN A CA 1
ATOM 2182 C C . ASN A 1 295 ? 8.167 -11.856 5.241 1.00 90.25 295 ASN A C 1
ATOM 2184 O O . ASN A 1 295 ? 7.477 -12.004 6.253 1.00 90.25 295 ASN A O 1
ATOM 2188 N N . ARG A 1 296 ? 7.607 -11.583 4.056 1.00 89.19 296 ARG A N 1
ATOM 2189 C CA . ARG A 1 296 ? 6.153 -11.483 3.863 1.00 89.19 296 ARG A CA 1
ATOM 2190 C C . ARG A 1 296 ? 5.439 -12.793 4.211 1.00 89.19 296 ARG A C 1
ATOM 2192 O O . ARG A 1 296 ? 4.440 -12.759 4.926 1.00 89.19 296 ARG A O 1
ATOM 2199 N N . SER A 1 297 ? 5.972 -13.934 3.770 1.00 92.00 297 SER A N 1
ATOM 2200 C CA . SER A 1 297 ? 5.425 -15.254 4.116 1.00 92.00 297 SER A CA 1
ATOM 2201 C C . SER A 1 297 ? 5.462 -15.512 5.627 1.00 92.00 297 SER A C 1
ATOM 2203 O O . SER A 1 297 ? 4.462 -15.937 6.208 1.00 92.00 297 SER A O 1
ATOM 2205 N N . LEU A 1 298 ? 6.585 -15.207 6.287 1.00 93.44 298 LEU A N 1
ATOM 2206 C CA . LEU A 1 298 ? 6.712 -15.340 7.741 1.00 93.44 298 LEU A CA 1
ATOM 2207 C C . LEU A 1 298 ? 5.773 -14.400 8.505 1.00 93.44 298 LEU A C 1
ATOM 2209 O O . LEU A 1 298 ? 5.195 -14.804 9.510 1.00 93.44 298 LEU A O 1
ATOM 2213 N N . SER A 1 299 ? 5.566 -13.177 8.020 1.00 91.62 299 SER A N 1
ATOM 2214 C CA . SER A 1 299 ? 4.609 -12.234 8.613 1.00 91.62 299 SER A CA 1
ATOM 2215 C C . SER A 1 299 ? 3.175 -12.772 8.558 1.00 91.62 299 SER A C 1
ATOM 2217 O O . SER A 1 299 ? 2.427 -12.653 9.531 1.00 91.62 299 SER A O 1
ATOM 2219 N N . ASP A 1 300 ? 2.797 -13.424 7.453 1.00 90.94 300 ASP A N 1
ATOM 2220 C CA . ASP A 1 300 ? 1.495 -14.084 7.312 1.00 90.94 300 ASP A CA 1
ATOM 2221 C C . ASP A 1 300 ? 1.366 -15.319 8.223 1.00 90.94 300 ASP A C 1
ATOM 2223 O O . ASP A 1 300 ? 0.299 -15.580 8.787 1.00 90.94 300 ASP A O 1
ATOM 2227 N N . GLU A 1 301 ? 2.435 -16.098 8.400 1.00 93.44 301 GLU A N 1
ATOM 2228 C CA . GLU A 1 301 ? 2.489 -17.192 9.381 1.00 93.44 301 GLU A CA 1
ATOM 2229 C C . GLU A 1 301 ? 2.346 -16.687 10.817 1.00 93.44 301 GLU A C 1
ATOM 2231 O O . GLU A 1 301 ? 1.504 -17.192 11.561 1.00 93.44 301 GLU A O 1
ATOM 2236 N N . LEU A 1 302 ? 3.093 -15.645 11.180 1.00 94.19 302 LEU A N 1
ATOM 2237 C CA . LEU A 1 302 ? 3.051 -15.025 12.498 1.00 94.19 302 LEU A CA 1
ATOM 2238 C C . LEU A 1 302 ? 1.662 -14.453 12.801 1.00 94.19 302 LEU A C 1
ATOM 2240 O O . LEU A 1 302 ? 1.116 -14.708 13.874 1.00 94.19 302 LEU A O 1
ATOM 2244 N N . ARG A 1 303 ? 1.031 -13.767 11.839 1.00 93.06 303 ARG A N 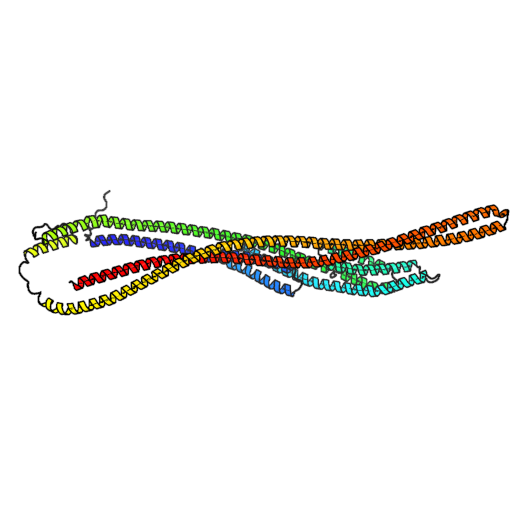1
ATOM 2245 C CA . ARG A 1 303 ? -0.355 -13.288 11.975 1.00 93.06 303 ARG A CA 1
ATOM 2246 C C . ARG A 1 303 ? -1.350 -14.422 12.185 1.00 93.06 303 ARG A C 1
ATOM 2248 O O . ARG A 1 303 ? -2.241 -14.298 13.025 1.00 93.06 303 ARG A O 1
ATOM 2255 N N . ARG A 1 304 ? -1.232 -15.511 11.418 1.00 93.44 304 ARG A N 1
ATOM 2256 C CA . ARG A 1 304 ? -2.122 -16.675 11.555 1.00 93.44 304 ARG A CA 1
ATOM 2257 C C . ARG A 1 304 ? -1.971 -17.325 12.922 1.00 93.44 304 ARG A C 1
ATOM 2259 O O . ARG A 1 304 ? -2.984 -17.633 13.545 1.00 93.44 304 ARG A O 1
ATOM 2266 N N . GLU A 1 305 ? -0.745 -17.487 13.406 1.00 94.50 305 GLU A N 1
ATOM 2267 C CA . GLU A 1 305 ? -0.508 -18.090 14.715 1.00 94.50 305 GLU A CA 1
ATOM 2268 C C . GLU A 1 305 ? -0.959 -17.174 15.860 1.00 94.50 305 GLU A C 1
ATOM 2270 O O . GLU A 1 305 ? -1.648 -17.619 16.775 1.00 94.50 305 GLU A O 1
ATOM 2275 N N . ALA A 1 306 ? -0.701 -15.868 15.764 1.00 93.00 306 ALA A N 1
ATOM 2276 C CA . ALA A 1 306 ? -1.219 -14.894 16.719 1.00 93.00 306 ALA A CA 1
ATOM 2277 C C . ALA A 1 306 ? -2.760 -14.866 16.729 1.00 93.00 306 ALA A C 1
ATOM 2279 O O . ALA A 1 306 ? -3.377 -14.734 17.783 1.00 93.00 306 ALA A O 1
ATOM 2280 N N . SER A 1 307 ? -3.409 -15.022 15.570 1.00 93.62 307 SER A N 1
ATOM 2281 C CA . SER A 1 307 ? -4.871 -15.122 15.470 1.00 93.62 307 SER A CA 1
ATOM 2282 C C . SER A 1 307 ? -5.402 -16.402 16.112 1.00 93.62 307 SER A C 1
ATOM 2284 O O . SER A 1 307 ? -6.377 -16.341 16.865 1.00 93.62 307 SER A O 1
ATOM 2286 N N . ARG A 1 308 ? -4.742 -17.546 15.891 1.00 93.00 308 ARG A N 1
ATOM 2287 C CA . ARG A 1 308 ? -5.070 -18.801 16.583 1.00 93.00 308 ARG A CA 1
ATOM 2288 C C . ARG A 1 308 ? -4.959 -18.651 18.092 1.00 93.00 308 ARG A C 1
ATOM 2290 O O . ARG A 1 308 ? -5.876 -19.073 18.790 1.00 93.00 308 ARG A O 1
ATOM 2297 N N . LEU A 1 309 ? -3.903 -18.002 18.580 1.00 92.81 309 LEU A N 1
ATOM 2298 C CA . LEU A 1 309 ? -3.736 -17.734 20.003 1.00 92.81 309 LEU A CA 1
ATOM 2299 C C . LEU A 1 309 ? -4.876 -16.865 20.549 1.00 92.81 309 LEU A C 1
ATOM 2301 O O . LEU A 1 309 ? -5.475 -17.227 21.555 1.00 92.81 309 LEU A O 1
ATOM 2305 N N . VAL A 1 310 ? -5.256 -15.781 19.859 1.00 92.19 310 VAL A N 1
ATOM 2306 C CA . VAL A 1 310 ? -6.416 -14.954 20.251 1.00 92.19 310 VAL A CA 1
ATOM 2307 C C . VAL A 1 310 ? -7.700 -15.784 20.317 1.00 92.19 310 VAL A C 1
ATOM 2309 O O . VAL A 1 310 ? -8.467 -15.651 21.269 1.00 92.19 310 VAL A O 1
ATOM 2312 N N . HIS A 1 311 ? -7.954 -16.639 19.323 1.00 92.06 311 HIS A N 1
ATOM 2313 C CA . HIS A 1 311 ? -9.135 -17.505 19.315 1.00 92.06 311 HIS A CA 1
ATOM 2314 C C . HIS A 1 311 ? -9.118 -18.524 20.455 1.00 92.06 311 HIS A C 1
ATOM 2316 O O . HIS A 1 311 ? -10.147 -18.715 21.102 1.00 92.06 311 HIS A O 1
ATOM 2322 N N . LYS A 1 312 ? -7.962 -19.136 20.724 1.00 91.50 312 LYS A N 1
ATOM 2323 C CA . LYS A 1 312 ? -7.764 -20.087 21.819 1.00 91.50 312 LYS A CA 1
ATOM 2324 C C . LYS A 1 312 ? -7.989 -19.424 23.178 1.00 91.50 312 LYS A C 1
ATOM 2326 O O . LYS A 1 312 ? -8.815 -19.904 23.944 1.00 91.50 312 LYS A O 1
ATOM 2331 N N . VAL A 1 313 ? -7.351 -18.277 23.424 1.00 90.25 313 VAL A N 1
ATOM 2332 C CA . VAL A 1 313 ? -7.513 -17.497 24.662 1.00 90.25 313 VAL A CA 1
ATOM 2333 C C . VAL A 1 313 ? -8.977 -17.112 24.861 1.00 90.25 313 VAL A C 1
ATOM 2335 O O . VAL A 1 313 ? -9.533 -17.348 25.923 1.00 90.25 313 VAL A O 1
ATOM 2338 N N . ARG A 1 314 ? -9.647 -16.589 23.825 1.00 89.69 314 ARG A N 1
ATOM 2339 C CA . ARG A 1 314 ? -11.070 -16.223 23.917 1.00 89.69 314 ARG A CA 1
ATOM 2340 C C . ARG A 1 314 ? -11.976 -17.418 24.206 1.00 89.69 314 ARG A C 1
ATOM 2342 O O . ARG A 1 314 ? -12.958 -17.248 24.922 1.00 89.69 314 ARG A O 1
ATOM 2349 N N . ALA A 1 315 ? -11.681 -18.589 23.643 1.00 89.31 315 ALA A N 1
ATOM 2350 C CA . ALA A 1 315 ? -12.442 -19.806 23.910 1.00 89.31 315 ALA A CA 1
ATOM 2351 C C . ALA A 1 315 ? -12.266 -20.267 25.366 1.00 89.31 315 ALA A C 1
ATOM 2353 O O . ALA A 1 315 ? -13.260 -20.521 26.040 1.00 89.31 315 ALA A O 1
ATOM 2354 N N . GLU A 1 316 ? -11.030 -20.282 25.872 1.00 88.00 316 GLU A N 1
ATOM 2355 C CA . GLU A 1 316 ? -10.723 -20.609 27.273 1.00 88.00 316 GLU A CA 1
ATOM 2356 C C . GLU A 1 316 ? -11.362 -19.602 28.247 1.00 88.00 316 GLU A C 1
ATOM 2358 O O . GLU A 1 316 ? -11.984 -19.994 29.234 1.00 88.00 316 GLU A O 1
ATOM 2363 N N . SER A 1 317 ? -11.299 -18.298 27.950 1.00 84.81 317 SER A N 1
ATOM 2364 C CA . SER A 1 317 ? -11.965 -17.276 28.765 1.00 84.81 317 SER A CA 1
ATOM 2365 C C . SER A 1 317 ? -13.488 -17.420 28.741 1.00 84.81 317 SER A C 1
ATOM 2367 O O . SER A 1 317 ? -14.138 -17.196 29.761 1.00 84.81 317 SER A O 1
ATOM 2369 N N . ALA A 1 318 ? -14.081 -17.791 27.600 1.00 84.88 318 ALA A N 1
ATOM 2370 C CA . ALA A 1 318 ? -15.521 -18.026 27.500 1.00 84.88 318 ALA A CA 1
ATOM 2371 C C . ALA A 1 318 ? -15.958 -19.219 28.365 1.00 84.88 318 ALA A C 1
ATOM 2373 O O . ALA A 1 318 ? -16.967 -19.115 29.062 1.00 84.88 318 ALA A O 1
ATOM 2374 N N . GLU A 1 319 ? -15.170 -20.298 28.390 1.00 85.56 319 GLU A N 1
ATOM 2375 C CA . GLU A 1 319 ? -15.392 -21.448 29.273 1.00 85.56 319 GLU A CA 1
ATOM 2376 C C . GLU A 1 319 ? -15.310 -21.035 30.753 1.00 85.56 319 GLU A C 1
ATOM 2378 O O . GLU A 1 319 ? -16.221 -21.325 31.529 1.00 85.56 319 GLU A O 1
ATOM 2383 N N . LEU A 1 320 ? -14.297 -20.249 31.145 1.00 82.88 320 LEU A N 1
ATOM 2384 C CA . LEU A 1 320 ? -14.170 -19.722 32.512 1.00 82.88 320 LEU A CA 1
ATOM 2385 C C . LEU A 1 320 ? -15.356 -18.832 32.926 1.00 82.88 320 LEU A C 1
ATOM 2387 O O . LEU A 1 320 ? -15.819 -18.907 34.071 1.00 82.88 320 LEU A O 1
ATOM 2391 N N . VAL A 1 321 ? -15.863 -18.000 32.010 1.00 81.56 321 VAL A N 1
ATOM 2392 C CA . VAL A 1 321 ? -17.051 -17.158 32.229 1.00 81.56 321 VAL A CA 1
ATOM 2393 C C . VAL A 1 321 ? -18.312 -18.015 32.355 1.00 81.56 321 VAL A C 1
ATOM 2395 O O . VAL A 1 321 ? -19.126 -17.774 33.252 1.00 81.56 321 VAL A O 1
ATOM 2398 N N . GLU A 1 322 ? -18.476 -19.037 31.515 1.00 83.19 322 GLU A N 1
ATOM 2399 C CA . GLU A 1 322 ? -19.608 -19.961 31.586 1.00 83.19 322 GLU A CA 1
ATOM 2400 C C . GLU A 1 322 ? -19.597 -20.741 32.908 1.00 83.19 322 GLU A C 1
ATOM 2402 O O . GLU A 1 322 ? -20.605 -20.782 33.627 1.00 83.19 322 GLU A O 1
ATOM 2407 N N . GLU A 1 323 ? -18.444 -21.268 33.317 1.00 79.81 323 GLU A N 1
ATOM 2408 C CA . GLU A 1 323 ? -18.306 -21.920 34.613 1.00 79.81 323 GLU A CA 1
ATOM 2409 C C . GLU A 1 323 ? -18.562 -20.953 35.782 1.00 79.81 323 GLU A C 1
ATOM 2411 O O . GLU A 1 323 ? -19.141 -21.348 36.799 1.00 79.81 323 GLU A O 1
ATOM 2416 N N . ALA A 1 324 ? -18.133 -19.689 35.686 1.00 78.19 324 ALA A N 1
ATOM 2417 C CA . ALA A 1 324 ? -18.417 -18.682 36.708 1.00 78.19 324 ALA A CA 1
ATOM 2418 C C . ALA A 1 324 ? -19.922 -18.377 36.788 1.00 78.19 324 ALA A C 1
ATOM 2420 O O . ALA A 1 324 ? -20.479 -18.320 37.885 1.00 78.19 324 ALA A O 1
ATOM 2421 N N . SER A 1 325 ? -20.605 -18.266 35.646 1.00 78.44 325 SER A N 1
ATOM 2422 C CA . SER A 1 325 ? -22.050 -18.014 35.579 1.00 78.44 325 SER A CA 1
ATOM 2423 C C . SER A 1 325 ? -22.875 -19.173 36.155 1.00 78.44 325 SER A C 1
ATOM 2425 O O . SER A 1 325 ? -23.794 -18.959 36.950 1.00 78.44 325 SER A O 1
ATOM 2427 N N . THR A 1 326 ? -22.499 -20.419 35.851 1.00 81.00 326 THR A N 1
ATOM 2428 C CA . THR A 1 326 ? -23.150 -21.611 36.415 1.00 81.00 326 THR A CA 1
ATOM 2429 C C . THR A 1 326 ? -22.860 -21.755 37.911 1.00 81.00 326 THR A C 1
ATOM 2431 O O . THR A 1 326 ? -23.743 -22.168 38.670 1.00 81.00 326 THR A O 1
ATOM 2434 N N . GLY A 1 327 ? -21.664 -21.357 38.360 1.00 77.19 327 GLY A N 1
ATOM 2435 C CA . GLY A 1 327 ? -21.309 -21.232 39.773 1.00 77.19 327 GLY A CA 1
ATOM 2436 C C . GLY A 1 327 ? -22.181 -20.214 40.514 1.00 77.19 327 GLY A C 1
ATOM 2437 O O . GLY A 1 327 ? -22.725 -20.536 41.574 1.00 77.19 327 GLY A O 1
ATOM 2438 N N . ILE A 1 328 ? -22.391 -19.029 39.928 1.00 79.75 328 ILE A N 1
ATOM 2439 C CA . ILE A 1 328 ? -23.280 -17.982 40.459 1.00 79.75 328 ILE A CA 1
ATOM 2440 C C . ILE A 1 328 ? -24.718 -18.500 40.565 1.00 79.75 328 ILE A C 1
ATOM 2442 O O . ILE A 1 328 ? -25.352 -18.337 41.607 1.00 79.75 328 ILE A O 1
ATOM 2446 N N . GLU A 1 329 ? -25.230 -19.179 39.537 1.00 78.69 329 GLU A N 1
ATOM 2447 C CA . GLU A 1 329 ? -26.594 -19.715 39.547 1.00 78.69 329 GLU A CA 1
ATOM 2448 C C . GLU A 1 329 ? -26.810 -20.809 40.597 1.00 78.69 329 GLU A C 1
ATOM 2450 O O . GLU A 1 329 ? -27.820 -20.807 41.309 1.00 78.69 329 GLU A O 1
ATOM 2455 N N . ARG A 1 330 ? -25.849 -21.729 40.751 1.00 79.12 330 ARG A N 1
ATOM 2456 C CA . ARG A 1 330 ? -25.894 -22.737 41.822 1.00 79.12 330 ARG A CA 1
ATOM 2457 C C . ARG A 1 330 ? -25.820 -22.075 43.197 1.00 79.12 330 ARG A C 1
ATOM 2459 O O . ARG A 1 330 ? -26.630 -22.407 44.064 1.00 79.12 330 ARG A O 1
ATOM 2466 N N . GLY A 1 331 ? -24.914 -21.115 43.389 1.00 79.44 331 GLY A N 1
ATOM 2467 C CA . GLY A 1 331 ? -24.796 -20.343 44.629 1.00 79.44 331 GLY A CA 1
ATOM 2468 C C . GLY A 1 331 ? -26.097 -19.626 44.988 1.00 79.44 331 GLY A C 1
ATOM 2469 O O . GLY A 1 331 ? -26.616 -19.792 46.092 1.00 79.44 331 GLY A O 1
ATOM 2470 N N . ARG A 1 332 ? -26.695 -18.930 44.013 1.00 82.44 332 ARG A N 1
ATOM 2471 C CA . ARG A 1 332 ? -27.983 -18.236 44.143 1.00 82.44 332 ARG A CA 1
ATOM 2472 C C . ARG A 1 332 ? -29.108 -19.185 44.545 1.00 82.44 332 ARG A C 1
ATOM 2474 O O . ARG A 1 332 ? -29.820 -18.901 45.504 1.00 82.44 332 ARG A O 1
ATOM 2481 N N . ARG A 1 333 ? -29.263 -20.328 43.865 1.00 81.81 333 ARG A N 1
ATOM 2482 C CA . ARG A 1 333 ? -30.290 -21.330 44.219 1.00 81.81 333 ARG A CA 1
ATOM 2483 C C . ARG A 1 333 ? -30.094 -21.879 45.630 1.00 81.81 333 ARG A C 1
ATOM 2485 O O . ARG A 1 333 ? -31.072 -22.045 46.352 1.00 81.81 333 ARG A O 1
ATOM 2492 N N . THR A 1 334 ? -28.848 -22.121 46.035 1.00 80.19 334 THR A N 1
ATOM 2493 C CA . THR A 1 334 ? -28.525 -22.632 47.376 1.00 80.19 334 THR A CA 1
ATOM 2494 C C . THR A 1 334 ? -28.855 -21.599 48.458 1.00 80.19 334 THR A C 1
ATOM 2496 O O . THR A 1 334 ? -29.482 -21.937 49.460 1.00 80.19 334 THR A O 1
ATOM 2499 N N . LEU A 1 335 ? -28.529 -20.322 48.230 1.00 82.06 335 LEU A N 1
ATOM 2500 C CA . LEU A 1 335 ? -28.884 -19.219 49.131 1.00 82.06 335 LEU A CA 1
ATOM 2501 C C . LEU A 1 335 ? -30.402 -19.011 49.229 1.00 82.06 335 LEU A C 1
ATOM 2503 O O . LEU A 1 335 ? -30.920 -18.861 50.335 1.00 82.06 335 LEU A O 1
ATOM 2507 N N . ILE A 1 336 ? -31.128 -19.065 48.105 1.00 84.62 336 ILE A N 1
ATOM 2508 C CA . ILE A 1 336 ? -32.599 -18.991 48.090 1.00 84.62 336 ILE A CA 1
ATOM 2509 C C . ILE A 1 336 ? -33.205 -20.162 48.873 1.00 84.62 336 ILE A C 1
ATOM 2511 O O . ILE A 1 336 ? -34.128 -19.949 49.654 1.00 84.62 336 ILE A O 1
ATOM 2515 N N . ALA A 1 337 ? -32.683 -21.383 48.715 1.00 82.19 337 ALA A N 1
ATOM 2516 C CA . ALA A 1 337 ? -33.167 -22.552 49.448 1.00 82.19 337 ALA A CA 1
ATOM 2517 C C . ALA A 1 337 ? -32.955 -22.417 50.968 1.00 82.19 337 ALA A C 1
ATOM 2519 O O . ALA A 1 337 ? -33.875 -22.698 51.737 1.00 82.19 337 ALA A O 1
ATOM 2520 N N . ILE A 1 338 ? -31.784 -21.932 51.406 1.00 83.62 338 ILE A N 1
ATOM 2521 C CA . ILE A 1 338 ? -31.501 -21.668 52.829 1.00 83.62 338 ILE A CA 1
ATOM 2522 C C . ILE A 1 338 ? -32.406 -20.545 53.364 1.00 83.62 338 ILE A C 1
ATOM 2524 O O . ILE A 1 338 ? -32.979 -20.680 54.447 1.00 83.62 338 ILE A O 1
ATOM 2528 N N . GLY A 1 339 ? -32.588 -19.465 52.596 1.00 78.38 339 GLY A N 1
ATOM 2529 C CA . GLY A 1 339 ? -33.476 -18.355 52.948 1.00 78.38 339 GLY A CA 1
ATOM 2530 C C . GLY A 1 339 ? -34.940 -18.785 53.075 1.00 78.38 339 GLY A C 1
ATOM 2531 O O . GLY A 1 339 ? -35.588 -18.487 54.077 1.00 78.38 339 GLY A O 1
ATOM 2532 N N . ALA A 1 340 ? -35.450 -19.558 52.114 1.00 82.69 340 ALA A N 1
ATOM 2533 C CA . ALA A 1 340 ? -36.804 -20.102 52.152 1.00 82.69 340 ALA A CA 1
ATOM 2534 C C . ALA A 1 340 ? -37.004 -21.054 53.342 1.00 82.69 340 ALA A C 1
ATOM 2536 O O . ALA A 1 340 ? -38.007 -20.948 54.045 1.00 82.69 340 ALA A O 1
ATOM 2537 N N . ALA A 1 341 ? -36.039 -21.938 53.622 1.00 81.81 341 ALA A N 1
ATOM 2538 C CA . ALA A 1 341 ? -36.087 -22.830 54.782 1.00 81.81 341 ALA A CA 1
ATOM 2539 C C . ALA A 1 341 ? -36.098 -22.057 56.116 1.00 81.81 341 ALA A C 1
ATOM 2541 O O . ALA A 1 341 ? -36.845 -22.415 57.027 1.00 81.81 341 ALA A O 1
ATOM 2542 N N . SER A 1 342 ? -35.326 -20.970 56.211 1.00 79.62 342 SER A N 1
ATOM 2543 C CA . SER A 1 342 ? -35.313 -20.044 57.354 1.00 79.62 342 SER A CA 1
ATOM 2544 C C . SER A 1 342 ? -36.679 -19.374 57.574 1.00 79.62 342 SER A C 1
ATOM 2546 O O . SER A 1 342 ? -37.222 -19.404 58.685 1.00 79.62 342 SER A O 1
ATOM 2548 N N . VAL A 1 343 ? -37.285 -18.836 56.509 1.00 82.44 343 VAL A N 1
ATOM 2549 C CA . VAL A 1 343 ? -38.603 -18.182 56.570 1.00 82.44 343 VAL A CA 1
ATOM 2550 C C . VAL A 1 343 ? -39.693 -19.185 56.945 1.00 82.44 343 VAL A C 1
ATOM 2552 O O . VAL A 1 343 ? -40.473 -18.926 57.861 1.00 82.44 343 VAL A O 1
ATOM 2555 N N . ILE A 1 344 ? -39.719 -20.356 56.303 1.00 83.38 344 ILE A N 1
ATOM 2556 C CA . ILE A 1 344 ? -40.684 -21.422 56.605 1.00 83.38 344 ILE A CA 1
ATOM 2557 C C . ILE A 1 344 ? -40.533 -21.882 58.057 1.00 83.38 344 ILE A C 1
ATOM 2559 O O . ILE A 1 344 ? -41.537 -21.985 58.759 1.00 83.38 344 ILE A O 1
ATOM 2563 N N . GLY A 1 345 ? -39.302 -22.098 58.533 1.00 78.88 345 GLY A N 1
ATOM 2564 C CA . GLY A 1 345 ? -39.032 -22.471 59.923 1.00 78.88 345 GLY A CA 1
ATOM 2565 C C . GLY A 1 345 ? -39.531 -21.425 60.921 1.00 78.88 345 GLY A C 1
ATOM 2566 O O . GLY A 1 345 ? -40.144 -21.774 61.930 1.00 78.88 345 GLY A O 1
ATOM 2567 N N . THR A 1 346 ? -39.353 -20.140 60.606 1.00 76.81 346 THR A N 1
ATOM 2568 C CA . THR A 1 346 ? -39.832 -19.028 61.439 1.00 76.81 346 THR A CA 1
ATOM 2569 C C . THR A 1 346 ? -41.363 -18.960 61.464 1.00 76.81 346 THR A C 1
ATOM 2571 O O . THR A 1 346 ? -41.956 -18.821 62.533 1.00 76.81 346 THR A O 1
ATOM 2574 N N . ILE A 1 347 ? -42.023 -19.120 60.311 1.00 81.38 347 ILE A N 1
ATOM 2575 C CA . ILE A 1 347 ? -43.491 -19.113 60.200 1.00 81.38 347 ILE A CA 1
ATOM 2576 C C . ILE A 1 347 ? -44.104 -20.302 60.947 1.00 81.38 347 ILE A C 1
ATOM 2578 O O . ILE A 1 347 ? -45.011 -20.107 61.759 1.00 81.38 347 ILE A O 1
ATOM 2582 N N . LEU A 1 348 ? -43.598 -21.520 60.717 1.00 77.25 348 LEU A N 1
ATOM 2583 C CA . LEU A 1 348 ? -44.084 -22.729 61.391 1.00 77.25 348 LEU A CA 1
ATOM 2584 C C . LEU A 1 348 ? -43.947 -22.605 62.910 1.00 77.25 348 LEU A C 1
ATOM 2586 O O . LEU A 1 348 ? -44.842 -23.021 63.645 1.00 77.25 348 LEU A O 1
ATOM 2590 N N . MET A 1 349 ? -42.848 -22.010 63.379 1.00 72.62 349 MET A N 1
ATOM 2591 C CA . MET A 1 349 ? -42.583 -21.861 64.804 1.00 72.62 349 MET A CA 1
ATOM 2592 C C . MET A 1 349 ? -43.480 -20.807 65.460 1.00 72.62 349 MET A C 1
ATOM 2594 O O . MET A 1 349 ? -44.073 -21.072 66.508 1.00 72.62 349 MET A O 1
ATOM 2598 N N . THR A 1 350 ? -43.656 -19.641 64.835 1.00 73.06 350 THR A N 1
ATOM 2599 C CA . THR A 1 350 ? -44.601 -18.625 65.325 1.00 73.06 350 THR A CA 1
ATOM 2600 C C . THR A 1 350 ? -46.031 -19.177 65.365 1.00 73.06 350 THR A C 1
ATOM 2602 O O . THR A 1 350 ? -46.753 -18.963 66.341 1.00 73.06 350 THR A O 1
ATOM 2605 N N . TRP A 1 351 ? -46.426 -19.961 64.359 1.00 74.56 351 TRP A N 1
ATOM 2606 C CA . TRP A 1 351 ? -47.763 -20.546 64.278 1.00 74.56 351 TRP A CA 1
ATOM 2607 C C . TRP A 1 351 ? -48.010 -21.664 65.312 1.00 74.56 351 TRP A C 1
ATOM 2609 O O . TRP A 1 351 ? -49.009 -21.621 66.040 1.00 74.56 351 TRP A O 1
ATOM 2619 N N . LEU A 1 352 ? -47.097 -22.637 65.435 1.00 72.25 352 LEU A N 1
ATOM 2620 C CA . LEU A 1 352 ? -47.251 -23.764 66.366 1.00 72.25 352 LEU A CA 1
ATOM 2621 C C . LEU A 1 352 ? -47.019 -23.374 67.830 1.00 72.25 352 LEU A C 1
ATOM 2623 O O . LEU A 1 352 ? -47.705 -23.887 68.710 1.00 72.25 352 LEU A O 1
ATOM 2627 N N . TYR A 1 353 ? -46.059 -22.491 68.119 1.00 69.38 353 TYR A N 1
ATOM 2628 C CA . TYR A 1 353 ? -45.631 -22.232 69.496 1.00 69.38 353 TYR A CA 1
ATOM 2629 C C . TYR A 1 353 ? -46.281 -20.983 70.099 1.00 69.38 353 TYR A C 1
ATOM 2631 O O . TYR A 1 353 ? -46.906 -21.058 71.159 1.00 69.38 353 TYR A O 1
ATOM 2639 N N . VAL A 1 354 ? -46.195 -19.834 69.422 1.00 68.00 354 VAL A N 1
ATOM 2640 C CA . VAL A 1 354 ? -46.768 -18.581 69.946 1.00 68.00 354 VAL A CA 1
ATOM 2641 C C . VAL A 1 354 ? -48.297 -18.636 69.886 1.00 68.00 354 VAL A C 1
ATOM 2643 O O . VAL A 1 354 ? -48.952 -18.382 70.896 1.00 68.00 354 VAL A O 1
ATOM 2646 N N . GLY A 1 355 ? -48.861 -19.057 68.748 1.00 65.12 355 GLY A N 1
ATOM 2647 C CA . GLY A 1 355 ? -50.311 -19.115 68.533 1.00 65.12 355 GLY A CA 1
ATOM 2648 C C . GLY A 1 355 ? -51.057 -20.114 69.429 1.00 65.12 355 GLY A C 1
ATOM 2649 O O . GLY A 1 355 ? -52.054 -19.752 70.049 1.00 65.12 355 GLY A O 1
ATOM 2650 N N . HIS A 1 356 ? -50.583 -21.360 69.543 1.00 63.00 356 HIS A N 1
ATOM 2651 C CA . HIS A 1 356 ? -51.329 -22.410 70.259 1.00 63.00 356 HIS A CA 1
ATOM 2652 C C . HIS A 1 356 ? -51.000 -22.512 71.758 1.00 63.00 356 HIS A C 1
ATOM 2654 O O . HIS A 1 356 ? -51.879 -22.870 72.544 1.00 63.00 356 HIS A O 1
ATOM 2660 N N . VAL A 1 357 ? -49.767 -22.200 72.180 1.00 66.44 357 VAL A N 1
ATOM 2661 C CA . VAL A 1 357 ? -49.305 -22.456 73.561 1.00 66.44 357 VAL A CA 1
ATOM 2662 C C . VAL A 1 357 ? -49.292 -21.187 74.414 1.00 66.44 357 VAL A C 1
ATOM 2664 O O . VAL A 1 357 ? -49.774 -21.206 75.547 1.00 66.44 357 VAL A O 1
ATOM 2667 N N . VAL A 1 358 ? -48.776 -20.076 73.882 1.00 68.88 358 VAL A N 1
ATOM 2668 C CA . VAL A 1 358 ? -48.595 -18.822 74.637 1.00 68.88 358 VAL A CA 1
ATOM 2669 C C . VAL A 1 358 ? -49.855 -17.954 74.584 1.00 68.88 358 VAL A C 1
ATOM 2671 O O . VAL A 1 358 ? -50.398 -17.592 75.630 1.00 68.88 358 VAL A O 1
ATOM 2674 N N . VAL A 1 359 ? -50.380 -17.677 73.385 1.00 71.88 359 VAL A N 1
ATOM 2675 C CA . VAL A 1 359 ? -51.555 -16.804 73.188 1.00 71.88 359 VAL A CA 1
ATOM 2676 C C . VAL A 1 359 ? -52.807 -17.381 73.854 1.00 71.88 359 VAL A C 1
ATOM 2678 O O . VAL A 1 359 ? -53.527 -16.662 74.543 1.00 71.88 359 VAL A O 1
ATOM 2681 N N . ASN A 1 360 ? -53.032 -18.692 73.745 1.00 68.62 360 ASN A N 1
ATOM 2682 C CA . ASN A 1 360 ? -54.216 -19.349 74.309 1.00 68.62 360 ASN A CA 1
ATOM 2683 C C . ASN A 1 360 ? -54.197 -19.433 75.854 1.00 68.62 360 ASN A C 1
ATOM 2685 O O . ASN A 1 360 ? -55.235 -19.617 76.493 1.00 68.62 360 ASN A O 1
ATOM 2689 N N . ARG A 1 361 ? -53.018 -19.320 76.485 1.00 72.06 361 ARG A N 1
ATOM 2690 C CA . ARG A 1 361 ? -52.875 -19.245 77.952 1.00 72.06 361 ARG A CA 1
ATOM 2691 C C . ARG A 1 361 ? -52.946 -17.802 78.457 1.00 72.06 361 ARG A C 1
ATOM 2693 O O . ARG A 1 361 ? -53.625 -17.558 79.449 1.00 72.06 361 ARG A O 1
ATOM 2700 N N . LEU A 1 362 ? -52.361 -16.846 77.730 1.00 72.69 362 LEU A N 1
ATOM 2701 C CA . LEU A 1 362 ? -52.492 -15.412 78.022 1.00 72.69 362 LEU A CA 1
ATOM 2702 C C . LEU A 1 362 ? -53.929 -14.902 77.852 1.00 72.69 362 LEU A C 1
ATOM 2704 O O . LEU A 1 362 ? -54.389 -14.116 78.672 1.00 72.69 362 LEU A O 1
ATOM 2708 N N . SER A 1 363 ? -54.663 -15.374 76.840 1.00 75.62 363 SER A N 1
ATOM 2709 C CA . SER A 1 363 ? -56.080 -15.039 76.633 1.00 75.62 363 SER A CA 1
ATOM 2710 C C . SER A 1 363 ? -56.949 -15.468 77.822 1.00 75.62 363 SER A C 1
ATOM 2712 O O . SER A 1 363 ? -57.733 -14.665 78.325 1.00 75.62 363 SER A O 1
ATOM 2714 N N . ARG A 1 364 ? -56.762 -16.697 78.325 1.00 73.31 364 ARG A N 1
ATOM 2715 C CA . ARG A 1 364 ? -57.488 -17.210 79.500 1.00 73.31 364 ARG A CA 1
ATOM 2716 C C . ARG A 1 364 ? -57.134 -16.455 80.780 1.00 73.31 364 ARG A C 1
ATOM 2718 O O . ARG A 1 364 ? -58.023 -16.140 81.564 1.00 73.31 364 ARG A O 1
ATOM 2725 N N . LEU A 1 365 ? -55.859 -16.112 80.965 1.00 76.12 365 LEU A N 1
ATOM 2726 C CA . LEU A 1 365 ? -55.413 -15.300 82.098 1.00 76.12 365 LEU A CA 1
ATOM 2727 C C . LEU A 1 365 ? -55.958 -13.859 82.025 1.00 76.12 365 LEU A C 1
ATOM 2729 O O . LEU A 1 365 ? -56.406 -13.317 83.030 1.00 76.12 365 LEU A O 1
ATOM 2733 N N . SER A 1 366 ? -55.984 -13.257 80.831 1.00 77.00 366 SER A N 1
ATOM 2734 C CA . SER A 1 366 ? -56.559 -11.928 80.586 1.00 77.00 366 SER A CA 1
ATOM 2735 C C . SER A 1 366 ? -58.065 -11.890 80.857 1.00 77.00 366 SER A C 1
ATOM 2737 O O . SER A 1 366 ? -58.562 -10.916 81.424 1.00 77.00 366 SER A O 1
ATOM 2739 N N . GLN A 1 367 ? -58.788 -12.954 80.502 1.00 76.75 367 GLN A N 1
ATOM 2740 C CA . GLN A 1 367 ? -60.218 -13.070 80.773 1.00 76.75 367 GLN A CA 1
ATOM 2741 C C . GLN A 1 367 ? -60.500 -13.207 82.276 1.00 76.75 367 GLN A C 1
ATOM 2743 O O . GLN A 1 367 ? -61.358 -12.495 82.787 1.00 76.75 367 GLN A O 1
ATOM 2748 N N . ALA A 1 368 ? -59.713 -14.012 83.001 1.00 71.19 368 ALA A N 1
ATOM 2749 C CA . ALA A 1 368 ? -59.794 -14.103 84.461 1.00 71.19 368 ALA A CA 1
ATOM 2750 C C . ALA A 1 368 ? -59.472 -12.761 85.150 1.00 71.19 368 ALA A C 1
ATOM 2752 O O . ALA A 1 368 ? -60.149 -12.369 86.096 1.00 71.19 368 ALA A O 1
ATOM 2753 N N . MET A 1 369 ? -58.484 -12.015 84.640 1.00 73.25 369 MET A N 1
ATOM 2754 C CA . MET A 1 369 ? -58.126 -10.692 85.163 1.00 73.25 369 MET A CA 1
ATOM 2755 C C . MET A 1 369 ? -59.247 -9.661 84.974 1.00 73.25 369 MET A C 1
ATOM 2757 O O . MET A 1 369 ? -59.490 -8.865 85.879 1.00 73.25 369 MET A O 1
ATOM 2761 N N . ARG A 1 370 ? -59.963 -9.689 83.838 1.00 75.38 370 ARG A N 1
ATOM 2762 C CA . ARG A 1 370 ? -61.153 -8.844 83.628 1.00 75.38 370 ARG A CA 1
ATOM 2763 C C . ARG A 1 370 ? -62.277 -9.185 84.599 1.00 75.38 370 ARG A C 1
ATOM 2765 O O . ARG A 1 370 ? -62.818 -8.271 85.204 1.00 75.38 370 ARG A O 1
ATOM 2772 N N . SER A 1 371 ? -62.564 -10.467 84.818 1.00 71.12 371 SER A N 1
ATOM 2773 C CA . SER A 1 371 ? -63.592 -10.885 85.780 1.00 71.12 371 SER A CA 1
ATOM 2774 C C . SER A 1 371 ? -63.274 -10.429 87.211 1.00 71.12 371 SER A C 1
ATOM 2776 O O . SER A 1 371 ? -64.151 -9.913 87.898 1.00 71.12 371 SER A O 1
ATOM 2778 N N . VAL A 1 372 ? -62.007 -10.513 87.637 1.00 68.25 372 VAL A N 1
ATOM 2779 C CA . VAL A 1 372 ? -61.570 -10.009 88.954 1.00 68.25 372 VAL A CA 1
ATOM 2780 C C . VAL A 1 372 ? -61.673 -8.479 89.045 1.00 68.25 372 VAL A C 1
ATOM 2782 O O . VAL A 1 372 ? -62.080 -7.958 90.082 1.00 68.25 372 VAL A O 1
ATOM 2785 N N . ALA A 1 373 ? -61.352 -7.750 87.971 1.00 67.75 373 ALA A N 1
ATOM 2786 C CA . ALA A 1 373 ? -61.469 -6.288 87.918 1.00 67.75 373 ALA A CA 1
ATOM 2787 C C . ALA A 1 373 ? -62.928 -5.790 87.883 1.00 67.75 373 ALA A C 1
ATOM 2789 O O . ALA A 1 373 ? -63.216 -4.708 88.387 1.00 67.75 373 ALA A O 1
ATOM 2790 N N . GLU A 1 374 ? -63.849 -6.581 87.327 1.00 72.62 374 GLU A N 1
ATOM 2791 C CA . GLU A 1 374 ? -65.295 -6.305 87.283 1.00 72.62 374 GLU A CA 1
ATOM 2792 C C . GLU A 1 374 ? -66.016 -6.641 88.607 1.00 72.62 374 GLU A C 1
ATOM 2794 O O . GLU A 1 374 ? -67.230 -6.477 88.716 1.00 72.62 374 GLU A O 1
ATOM 2799 N N . GLY A 1 375 ? -65.272 -7.056 89.640 1.00 60.59 375 GLY A N 1
ATOM 2800 C CA . GLY A 1 375 ? -65.785 -7.299 90.992 1.00 60.59 375 GLY A CA 1
ATOM 2801 C C . GLY A 1 375 ? -66.166 -8.752 91.279 1.00 60.59 375 GLY A C 1
ATOM 2802 O O . GLY A 1 375 ? -66.598 -9.058 92.393 1.00 60.59 375 GLY A O 1
ATOM 2803 N N . ASP A 1 376 ? -65.967 -9.668 90.328 1.00 70.44 376 ASP A N 1
ATOM 2804 C CA . ASP A 1 376 ? -66.157 -11.100 90.553 1.00 70.44 376 ASP A CA 1
ATOM 2805 C C . ASP A 1 376 ? -64.921 -11.711 91.231 1.00 70.44 376 ASP A C 1
ATOM 2807 O O . ASP A 1 376 ? -64.010 -12.276 90.618 1.00 70.44 376 ASP A O 1
ATOM 2811 N N . LEU A 1 377 ? -64.899 -11.601 92.559 1.00 65.19 377 LEU A N 1
ATOM 2812 C CA . LEU A 1 377 ? -63.833 -12.124 93.414 1.00 65.19 377 LEU A CA 1
ATOM 2813 C C . LEU A 1 377 ? -63.884 -13.654 93.591 1.00 65.19 377 LEU A C 1
ATOM 2815 O O . LEU A 1 377 ? -63.209 -14.164 94.486 1.00 65.19 377 LEU A O 1
ATOM 2819 N N . ASN A 1 378 ? -64.693 -14.377 92.808 1.00 63.72 378 ASN A N 1
ATOM 2820 C CA . ASN A 1 378 ? -64.764 -15.843 92.794 1.00 63.72 378 ASN A CA 1
ATOM 2821 C C . ASN A 1 378 ? -64.379 -16.450 91.431 1.00 63.72 378 ASN A C 1
ATOM 2823 O O . ASN A 1 378 ? -64.445 -17.670 91.272 1.00 63.72 378 ASN A O 1
ATOM 2827 N N . ALA A 1 379 ? -63.972 -15.634 90.452 1.00 68.19 379 ALA A N 1
ATOM 2828 C CA . ALA A 1 379 ? -63.545 -16.115 89.143 1.00 68.19 379 ALA A CA 1
ATOM 2829 C C . ALA A 1 379 ? -62.341 -17.074 89.256 1.00 68.19 379 ALA A C 1
ATOM 2831 O O . ALA A 1 379 ? -61.360 -16.781 89.944 1.00 68.19 379 ALA A O 1
ATOM 2832 N N . ALA A 1 380 ? -62.412 -18.220 88.569 1.00 70.81 380 ALA A N 1
ATOM 2833 C CA . ALA A 1 380 ? -61.359 -19.234 88.575 1.00 70.81 380 ALA A CA 1
ATOM 2834 C C . ALA A 1 380 ? -60.140 -18.763 87.766 1.00 70.81 380 ALA A C 1
ATOM 2836 O O . ALA A 1 380 ? -60.223 -18.571 86.549 1.00 70.81 380 ALA A O 1
ATOM 2837 N N . ILE A 1 381 ? -58.999 -18.590 88.436 1.00 73.44 381 ILE A N 1
ATOM 2838 C CA . ILE A 1 381 ? -57.751 -18.152 87.806 1.00 73.44 381 ILE A CA 1
ATOM 2839 C C . ILE A 1 381 ? -56.980 -19.389 87.313 1.00 73.44 381 ILE A C 1
ATOM 2841 O O . ILE A 1 381 ? -56.692 -20.287 88.104 1.00 73.44 381 ILE A O 1
ATOM 2845 N N . PRO A 1 382 ? -56.634 -19.482 86.016 1.00 70.69 382 PRO A N 1
ATOM 2846 C CA . PRO A 1 382 ? -55.924 -20.641 85.485 1.00 70.69 382 PRO A CA 1
ATOM 2847 C C . PRO A 1 382 ? -54.462 -20.659 85.967 1.00 70.69 382 PRO A C 1
ATOM 2849 O O . PRO A 1 382 ? -53.633 -19.894 85.474 1.00 70.69 382 PRO A O 1
ATOM 2852 N N . VAL A 1 383 ? -54.138 -21.560 86.902 1.00 71.88 383 VAL A N 1
ATOM 2853 C CA . VAL A 1 383 ? -52.792 -21.739 87.499 1.00 71.88 383 VAL A CA 1
ATOM 2854 C C . VAL A 1 383 ? -52.085 -23.032 87.063 1.00 71.88 383 VAL A C 1
ATOM 2856 O O . VAL A 1 383 ? -51.060 -23.415 87.628 1.00 71.88 383 VAL A O 1
ATOM 2859 N N . ASP A 1 384 ? -52.591 -23.702 86.027 1.00 68.00 384 ASP A N 1
ATOM 2860 C CA . ASP A 1 384 ? -51.999 -24.935 85.504 1.00 68.00 384 ASP A CA 1
ATOM 2861 C C . ASP A 1 384 ? -50.730 -24.637 84.688 1.00 68.00 384 ASP A C 1
ATOM 2863 O O . ASP A 1 384 ? -50.813 -24.086 83.586 1.00 68.00 384 ASP A O 1
ATOM 2867 N N . GLY A 1 385 ? -49.552 -25.006 85.206 1.00 69.88 385 GLY A N 1
ATOM 2868 C CA . GLY A 1 385 ? -48.260 -24.886 84.516 1.00 69.88 385 GLY A CA 1
ATOM 2869 C C . GLY A 1 385 ? -47.059 -24.665 85.449 1.00 69.88 385 GLY A C 1
ATOM 2870 O O . GLY A 1 385 ? -47.189 -24.710 86.667 1.00 69.88 385 GLY A O 1
ATOM 2871 N N . HIS A 1 386 ? -45.872 -24.459 84.864 1.00 69.69 386 HIS A N 1
ATOM 2872 C CA . HIS A 1 386 ? -44.604 -24.213 85.582 1.00 69.69 386 HIS A CA 1
ATOM 2873 C C . HIS A 1 386 ? -43.750 -23.118 84.906 1.00 69.69 386 HIS A C 1
ATOM 2875 O O . HIS A 1 386 ? -42.525 -23.139 84.993 1.00 69.69 386 HIS A O 1
ATOM 2881 N N . ASP A 1 387 ? -44.380 -22.206 84.166 1.00 70.19 387 ASP A N 1
ATOM 2882 C CA . ASP A 1 387 ? -43.712 -21.150 83.392 1.00 70.19 387 ASP A CA 1
ATOM 2883 C C . ASP A 1 387 ? -44.129 -19.738 83.829 1.00 70.19 387 ASP A C 1
ATOM 2885 O O . ASP A 1 387 ? -44.969 -19.567 84.712 1.00 70.19 387 ASP A O 1
ATOM 2889 N N . GLU A 1 388 ? -43.560 -18.722 83.183 1.00 70.94 388 GLU A N 1
ATOM 2890 C CA . GLU A 1 388 ? -43.722 -17.309 83.533 1.00 70.94 388 GLU A CA 1
ATOM 2891 C C . GLU A 1 388 ? -45.201 -16.846 83.484 1.00 70.94 388 GLU A C 1
ATOM 2893 O O . GLU A 1 388 ? -45.617 -15.996 84.265 1.00 70.94 388 GLU A O 1
ATOM 2898 N N . ILE A 1 389 ? -46.046 -17.457 82.639 1.00 69.00 389 ILE A N 1
ATOM 2899 C CA . ILE A 1 389 ? -47.500 -17.180 82.578 1.00 69.00 389 ILE A CA 1
ATOM 2900 C C . ILE A 1 389 ? -48.228 -17.763 83.800 1.00 69.00 389 ILE A C 1
ATOM 2902 O O . ILE A 1 389 ? -49.202 -17.194 84.290 1.00 69.00 389 ILE A O 1
ATOM 2906 N N . THR A 1 390 ? -47.742 -18.887 84.322 1.00 69.38 390 THR A N 1
ATOM 2907 C CA . THR A 1 390 ? -48.261 -19.516 85.547 1.00 69.38 390 THR A CA 1
ATOM 2908 C C . THR A 1 390 ? -47.913 -18.675 86.778 1.00 69.38 390 THR A C 1
ATOM 2910 O O . THR A 1 390 ? -48.721 -18.539 87.694 1.00 69.38 390 THR A O 1
ATOM 2913 N N . GLU A 1 391 ? -46.727 -18.066 86.781 1.00 69.81 391 GLU A N 1
ATOM 2914 C CA . GLU A 1 391 ? -46.296 -17.126 87.817 1.00 69.81 391 GLU A CA 1
ATOM 2915 C C . GLU A 1 391 ? -47.181 -15.867 87.837 1.00 69.81 391 GLU A C 1
ATOM 2917 O O . GLU A 1 391 ? -47.596 -15.424 88.908 1.00 69.81 391 GLU A O 1
ATOM 2922 N N . MET A 1 392 ? -47.593 -15.370 86.663 1.00 66.81 392 MET A N 1
ATOM 2923 C CA . MET A 1 392 ? -48.599 -14.303 86.550 1.00 66.81 392 MET A CA 1
ATOM 2924 C C . MET A 1 392 ? -49.992 -14.737 87.043 1.00 66.81 392 MET A C 1
ATOM 2926 O O . MET A 1 392 ? -50.683 -13.942 87.675 1.00 66.81 392 MET A O 1
ATOM 2930 N N . GLY A 1 393 ? -50.399 -15.991 86.807 1.00 67.38 393 GLY A N 1
ATOM 2931 C CA . GLY A 1 393 ? -51.628 -16.574 87.366 1.00 67.38 393 GLY A CA 1
ATOM 2932 C C . GLY A 1 393 ? -51.632 -16.605 88.895 1.00 67.38 393 GLY A C 1
ATOM 2933 O O . GLY A 1 393 ? -52.592 -16.160 89.515 1.00 67.38 393 GLY A O 1
ATOM 2934 N N . ARG A 1 394 ? -50.521 -17.024 89.511 1.00 71.81 394 ARG A N 1
ATOM 2935 C CA . ARG A 1 394 ? -50.347 -16.995 90.975 1.00 71.81 394 ARG A CA 1
ATOM 2936 C C . ARG A 1 394 ? -50.310 -15.568 91.528 1.00 71.81 394 ARG A C 1
ATOM 2938 O O . ARG A 1 394 ? -50.866 -15.304 92.589 1.00 71.81 394 ARG A O 1
ATOM 2945 N N . ALA A 1 395 ? -49.700 -14.629 90.804 1.00 67.75 395 ALA A N 1
ATOM 2946 C CA . ALA A 1 395 ? -49.715 -13.215 91.177 1.00 67.75 395 ALA A CA 1
ATOM 2947 C C . ALA A 1 395 ? -51.133 -12.614 91.117 1.00 67.75 395 ALA A C 1
ATOM 2949 O O . ALA A 1 395 ? -51.495 -11.821 91.985 1.00 67.75 395 ALA A O 1
ATOM 2950 N N . LEU A 1 396 ? -51.954 -13.021 90.140 1.00 67.94 396 LEU A N 1
ATOM 2951 C CA . LEU A 1 396 ? -53.362 -12.626 90.034 1.00 67.94 396 LEU A CA 1
ATOM 2952 C C . LEU A 1 396 ? -54.218 -13.230 91.165 1.00 67.94 396 LEU A C 1
ATOM 2954 O O . LEU A 1 396 ? -55.129 -12.567 91.651 1.00 67.94 396 LEU A O 1
ATOM 2958 N N . GLU A 1 397 ? -53.882 -14.434 91.636 1.00 66.62 397 GLU A N 1
ATOM 2959 C CA . GLU A 1 397 ? -54.487 -15.093 92.807 1.00 66.62 397 GLU A CA 1
ATOM 2960 C C . GLU A 1 397 ? -54.212 -14.301 94.099 1.00 66.62 397 GLU A C 1
ATOM 2962 O O . GLU A 1 397 ? -55.116 -14.022 94.888 1.00 66.62 397 GLU A O 1
ATOM 2967 N N . VAL A 1 398 ? -52.974 -13.820 94.263 1.00 65.00 398 VAL A N 1
ATOM 2968 C CA . VAL A 1 398 ? -52.588 -12.907 95.351 1.00 65.00 398 VAL A CA 1
ATOM 2969 C C . VAL A 1 398 ? -53.281 -11.545 95.212 1.00 65.00 398 VAL A C 1
ATOM 2971 O O . VAL A 1 398 ? -53.666 -10.958 96.218 1.00 65.00 398 VAL A O 1
ATOM 2974 N N . PHE A 1 399 ? -53.508 -11.050 93.992 1.00 60.94 399 PHE A N 1
ATOM 2975 C CA . PHE A 1 399 ? -54.248 -9.805 93.747 1.00 60.94 399 PHE A CA 1
ATOM 2976 C C . PHE A 1 399 ? -55.745 -9.936 94.076 1.00 60.94 399 PHE A C 1
ATOM 2978 O O . PHE A 1 399 ? -56.300 -9.046 94.714 1.00 60.94 399 PHE A O 1
ATOM 2985 N N . GLN A 1 400 ? -56.385 -11.058 93.721 1.00 60.97 400 GLN A N 1
ATOM 2986 C CA . GLN A 1 400 ? -57.766 -11.400 94.102 1.00 60.97 400 GLN A CA 1
ATOM 2987 C C . GLN A 1 400 ? -57.908 -11.526 95.631 1.00 60.97 400 GLN A C 1
ATOM 2989 O O . GLN A 1 400 ? -58.904 -11.086 96.210 1.00 60.97 400 GLN A O 1
ATOM 2994 N N . MET A 1 401 ? -56.883 -12.071 96.294 1.00 56.81 401 MET A N 1
ATOM 2995 C CA . MET A 1 401 ? -56.816 -12.210 97.750 1.00 56.81 401 MET A CA 1
ATOM 2996 C C . MET A 1 401 ? -56.558 -10.867 98.461 1.00 56.81 401 MET A C 1
ATOM 2998 O O . MET A 1 401 ? -57.189 -10.580 99.476 1.00 56.81 401 MET A O 1
ATOM 3002 N N . ASN A 1 402 ? -55.709 -10.002 97.895 1.00 51.53 402 ASN A N 1
ATOM 3003 C CA . ASN A 1 402 ? -55.430 -8.659 98.413 1.00 51.53 402 ASN A CA 1
ATOM 3004 C C . ASN A 1 402 ? -56.590 -7.677 98.163 1.00 51.53 402 ASN A C 1
ATOM 3006 O O . ASN A 1 402 ? -56.862 -6.834 99.014 1.00 51.53 402 ASN A O 1
ATOM 3010 N N . ALA A 1 403 ? -57.334 -7.818 97.058 1.00 49.56 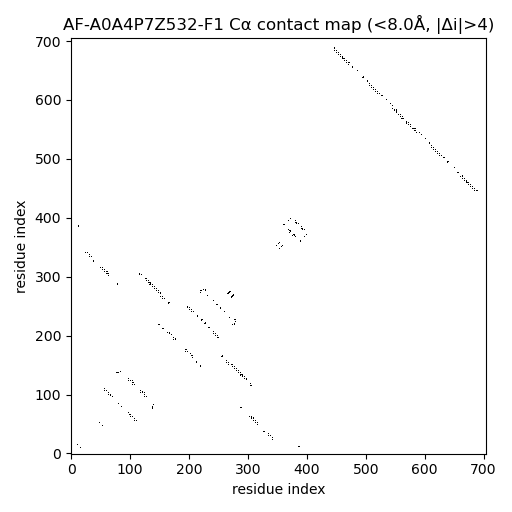403 ALA A N 1
ATOM 3011 C CA . ALA A 1 403 ? -58.540 -7.032 96.768 1.00 49.56 403 ALA A CA 1
ATOM 3012 C C . ALA A 1 403 ? -59.689 -7.300 97.763 1.00 49.56 403 ALA A C 1
ATOM 3014 O O . ALA A 1 403 ? -60.535 -6.433 97.968 1.00 49.56 403 ALA A O 1
ATOM 3015 N N . ARG A 1 404 ? -59.693 -8.459 98.444 1.00 50.53 404 ARG A N 1
ATOM 3016 C CA . ARG A 1 404 ? -60.594 -8.750 99.578 1.00 50.53 404 ARG A CA 1
ATOM 3017 C C . ARG A 1 404 ? -60.159 -8.114 100.906 1.00 50.53 404 ARG A C 1
ATOM 3019 O O . ARG A 1 404 ? -60.974 -8.060 101.820 1.00 50.53 404 ARG A O 1
ATOM 3026 N N . ALA A 1 405 ? -58.914 -7.651 101.031 1.00 45.78 405 ALA A N 1
ATOM 3027 C CA . ALA A 1 405 ? -58.332 -7.171 102.291 1.00 45.78 405 ALA A CA 1
ATOM 3028 C C . ALA A 1 405 ? -57.901 -5.690 102.269 1.00 45.78 405 ALA A C 1
ATOM 3030 O O . ALA A 1 405 ? -57.452 -5.172 103.287 1.00 45.78 405 ALA A O 1
ATOM 3031 N N . ALA A 1 406 ? -58.056 -4.990 101.143 1.00 42.91 406 ALA A N 1
ATOM 3032 C CA . ALA A 1 406 ? -57.669 -3.589 100.982 1.00 42.91 406 ALA A CA 1
ATOM 3033 C C . ALA A 1 406 ? -58.872 -2.722 100.581 1.00 42.91 406 ALA A C 1
ATOM 3035 O O . ALA A 1 406 ? -58.918 -2.133 99.505 1.00 42.91 406 ALA A O 1
ATOM 3036 N N . ALA A 1 407 ? -59.850 -2.646 101.479 1.00 44.59 407 ALA A N 1
ATOM 3037 C CA . ALA A 1 407 ? -60.892 -1.628 101.465 1.00 44.59 407 ALA A CA 1
ATOM 3038 C C . ALA A 1 407 ? -60.929 -0.932 102.826 1.00 44.59 407 ALA A C 1
ATOM 3040 O O . ALA A 1 407 ? -61.960 -0.922 103.475 1.00 44.59 407 ALA A O 1
ATOM 3041 N N . GLU A 1 408 ? -59.793 -0.390 103.271 1.00 37.50 408 GLU A N 1
ATOM 3042 C CA . GLU A 1 408 ? -59.784 0.699 104.249 1.00 37.50 408 GLU A CA 1
ATOM 3043 C C . GLU A 1 408 ? -58.409 1.390 104.300 1.00 37.50 408 GLU A C 1
ATOM 3045 O O . GLU A 1 408 ? -57.448 0.895 104.880 1.00 37.50 408 GLU A O 1
ATOM 3050 N N . THR A 1 409 ? -58.401 2.610 103.750 1.00 36.72 409 THR A N 1
ATOM 3051 C CA . THR A 1 409 ? -57.501 3.746 104.033 1.00 36.72 409 THR A CA 1
ATOM 3052 C C . THR A 1 409 ? -56.088 3.746 103.433 1.00 36.72 409 THR A C 1
ATOM 3054 O O . THR A 1 409 ? -55.191 3.100 103.953 1.00 36.72 409 THR A O 1
ATOM 3057 N N . ASP A 1 410 ? -55.854 4.636 102.454 1.00 36.09 410 ASP A N 1
ATOM 3058 C CA . ASP A 1 410 ? -54.806 5.662 102.615 1.00 36.09 410 ASP A CA 1
ATOM 3059 C C . ASP A 1 410 ? -55.058 6.916 101.743 1.00 36.09 410 ASP A C 1
ATOM 3061 O O . ASP A 1 410 ? -54.449 7.153 100.700 1.00 36.09 410 ASP A O 1
ATOM 3065 N N . GLN A 1 411 ? -55.994 7.759 102.194 1.00 47.25 411 GLN A N 1
ATOM 3066 C CA . GLN A 1 411 ? -56.151 9.147 101.738 1.00 47.25 411 GLN A CA 1
ATOM 3067 C C . GLN A 1 411 ? -55.042 10.038 102.337 1.00 47.25 411 GLN A C 1
ATOM 3069 O O . GLN A 1 411 ? -55.350 10.902 103.155 1.00 47.25 411 GLN A O 1
ATOM 3074 N N . ARG A 1 412 ? -53.752 9.858 102.002 1.00 47.38 412 ARG A N 1
ATOM 3075 C CA . ARG A 1 412 ? -52.683 10.777 102.487 1.00 47.38 412 ARG A CA 1
ATOM 3076 C C . ARG A 1 412 ? -51.518 11.085 101.530 1.00 47.38 412 ARG A C 1
ATOM 3078 O O . ARG A 1 412 ? -50.535 11.670 101.972 1.00 47.38 412 ARG A O 1
ATOM 3085 N N . ALA A 1 413 ? -51.618 10.816 100.223 1.00 46.47 413 ALA A N 1
ATOM 3086 C CA . ALA A 1 413 ? -50.512 11.080 99.277 1.00 46.47 413 ALA A CA 1
ATOM 3087 C C . ALA A 1 413 ? -50.849 11.983 98.068 1.00 46.47 413 ALA A C 1
ATOM 3089 O O . ALA A 1 413 ? -50.084 12.031 97.104 1.00 46.47 413 ALA A O 1
ATOM 3090 N N . GLU A 1 414 ? -51.970 12.711 98.092 1.00 48.97 414 GLU A N 1
ATOM 3091 C CA . GLU A 1 414 ? -52.449 13.457 96.912 1.00 48.97 414 GLU A CA 1
ATOM 3092 C C . GLU A 1 414 ? -52.210 14.976 96.974 1.00 48.97 414 GLU A C 1
ATOM 3094 O O . GLU A 1 414 ? -52.090 15.627 95.937 1.00 48.97 414 GLU A O 1
ATOM 3099 N N . GLN A 1 415 ? -52.041 15.556 98.166 1.00 46.97 415 GLN A N 1
ATOM 3100 C CA . GLN A 1 415 ? -51.955 17.017 98.312 1.00 46.97 415 GLN A CA 1
ATOM 3101 C C . GLN A 1 415 ? -50.559 17.612 98.039 1.00 46.97 415 GLN A C 1
ATOM 3103 O O . GLN A 1 415 ? -50.471 18.772 97.645 1.00 46.97 415 GLN A O 1
ATOM 3108 N N . GLU A 1 416 ? -49.477 16.828 98.113 1.00 46.28 416 GLU A N 1
ATOM 3109 C CA . GLU A 1 416 ? -48.118 17.336 97.828 1.00 46.28 416 GLU A CA 1
ATOM 3110 C C . GLU A 1 416 ? -47.807 17.390 96.315 1.00 46.28 416 GLU A C 1
ATOM 3112 O O . GLU A 1 416 ? -47.004 18.201 95.853 1.00 46.28 416 GLU A O 1
ATOM 3117 N N . ARG A 1 417 ? -48.485 16.568 95.495 1.00 52.19 417 ARG A N 1
ATOM 3118 C CA . ARG A 1 417 ? -48.270 16.525 94.033 1.00 52.19 417 ARG A CA 1
ATOM 3119 C C . ARG A 1 417 ? -48.951 17.674 93.284 1.00 52.19 417 ARG A C 1
ATOM 3121 O O . ARG A 1 417 ? -48.464 18.070 92.226 1.00 52.19 417 ARG A O 1
ATOM 3128 N N . ALA A 1 418 ? -50.028 18.240 93.829 1.00 54.03 418 ALA A N 1
ATOM 3129 C CA . ALA A 1 418 ? -50.816 19.273 93.155 1.00 54.03 418 ALA A CA 1
ATOM 3130 C C . ALA A 1 418 ? -50.111 20.644 93.100 1.00 54.03 418 ALA A C 1
ATOM 3132 O O . ALA A 1 418 ? -50.244 21.361 92.108 1.00 54.03 418 ALA A O 1
ATOM 3133 N N . ARG A 1 419 ? -49.305 21.004 94.112 1.00 56.09 419 ARG A N 1
ATOM 3134 C CA . ARG A 1 419 ? -48.655 22.329 94.172 1.00 56.09 419 ARG A CA 1
ATOM 3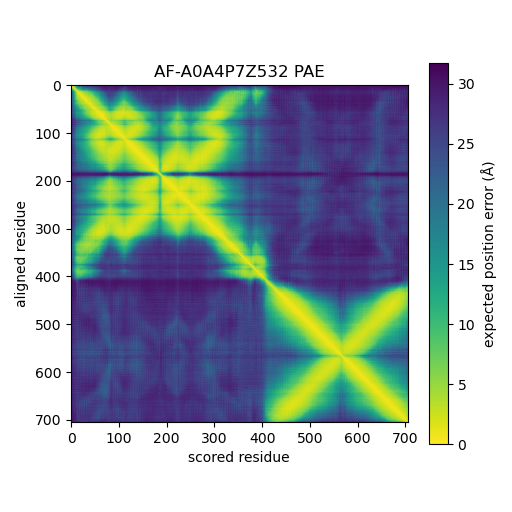135 C C . ARG A 1 419 ? -47.474 22.475 93.202 1.00 56.09 419 ARG A C 1
ATOM 3137 O O . ARG A 1 419 ? -47.271 23.549 92.654 1.00 56.09 419 ARG A O 1
ATOM 3144 N N . LEU A 1 420 ? -46.742 21.391 92.928 1.00 52.09 420 LEU A N 1
ATOM 3145 C CA . LEU A 1 420 ? -45.639 21.365 91.949 1.00 52.09 420 LEU A CA 1
ATOM 3146 C C . LEU A 1 420 ? -46.114 21.193 90.490 1.00 52.09 420 LEU A C 1
ATOM 3148 O O . LEU A 1 420 ? -45.331 21.390 89.559 1.00 52.09 420 LEU A O 1
ATOM 3152 N N . ALA A 1 421 ? -47.381 20.820 90.273 1.00 58.16 421 ALA A N 1
ATOM 3153 C CA . ALA A 1 421 ? -47.935 20.569 88.943 1.00 58.16 421 ALA A CA 1
ATOM 3154 C C . ALA A 1 421 ? -48.274 21.862 88.176 1.00 58.16 421 ALA A C 1
ATOM 3156 O O . ALA A 1 421 ? -48.065 21.914 86.966 1.00 58.16 421 ALA A O 1
ATOM 3157 N N . GLY A 1 422 ? -48.739 22.915 88.862 1.00 57.78 422 GLY A N 1
ATOM 3158 C CA . GLY A 1 422 ? -49.178 24.171 88.234 1.00 57.78 422 GLY A CA 1
ATOM 3159 C C . GLY A 1 422 ? -48.049 24.998 87.602 1.00 57.78 422 GLY A C 1
ATOM 3160 O O . GLY A 1 422 ? -48.184 25.455 86.469 1.00 57.78 422 GLY A O 1
ATOM 3161 N N . GLU A 1 423 ? -46.905 25.127 88.283 1.00 59.97 423 GLU A N 1
ATOM 3162 C CA . GLU A 1 423 ? -45.742 25.881 87.777 1.00 59.97 423 GLU A CA 1
ATOM 316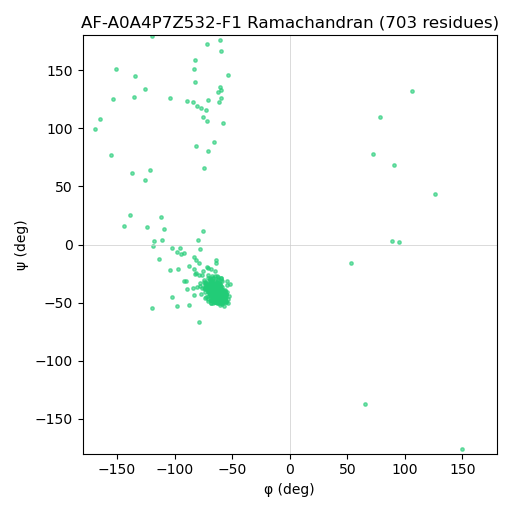3 C C . GLU A 1 423 ? -45.013 25.136 86.645 1.00 59.97 423 GLU A C 1
ATOM 3165 O O . GLU A 1 423 ? -44.617 25.740 85.646 1.00 59.97 423 GLU A O 1
ATOM 3170 N N . ARG A 1 424 ? -44.909 23.799 86.735 1.00 58.44 424 ARG A N 1
ATOM 3171 C CA . ARG A 1 424 ? -44.390 22.968 85.635 1.00 58.44 424 ARG A CA 1
ATOM 3172 C C . ARG A 1 424 ? -45.283 23.038 84.400 1.00 58.44 424 ARG A C 1
ATOM 3174 O O . ARG A 1 424 ? -44.752 23.091 83.299 1.00 58.44 424 ARG A O 1
ATOM 3181 N N . ARG A 1 425 ? -46.611 23.078 84.556 1.00 64.56 425 ARG A N 1
ATOM 3182 C CA . ARG A 1 425 ? -47.569 23.090 83.437 1.00 64.56 425 ARG A CA 1
ATOM 3183 C C . ARG A 1 425 ? -47.400 24.309 82.529 1.00 64.56 425 ARG A C 1
ATOM 3185 O O . ARG A 1 425 ? -47.328 24.148 81.316 1.00 64.56 425 ARG A O 1
ATOM 3192 N N . GLN A 1 426 ? -47.294 25.516 83.089 1.00 65.31 426 GLN A N 1
ATOM 3193 C CA . GLN A 1 426 ? -47.132 26.739 82.288 1.00 65.31 426 GLN A CA 1
ATOM 3194 C C . GLN A 1 426 ? -45.769 26.812 81.586 1.00 65.31 426 GLN A C 1
ATOM 3196 O O . GLN A 1 426 ? -45.718 27.131 80.397 1.00 65.31 426 GLN A O 1
ATOM 3201 N N . ALA A 1 427 ? -44.681 26.451 82.277 1.00 67.19 427 ALA A N 1
ATOM 3202 C CA . ALA A 1 427 ? -43.356 26.367 81.663 1.00 67.19 427 ALA A CA 1
ATOM 3203 C C . ALA A 1 427 ? -43.313 25.309 80.542 1.00 67.19 427 ALA A C 1
ATOM 3205 O O . ALA A 1 427 ? -42.747 25.558 79.480 1.00 67.19 427 ALA A O 1
ATOM 3206 N N . PHE A 1 428 ? -43.970 24.161 80.738 1.00 70.31 428 PHE A N 1
ATOM 3207 C CA . PHE A 1 428 ? -44.034 23.072 79.760 1.00 70.31 428 PHE A CA 1
ATOM 3208 C C . PHE A 1 428 ? -44.901 23.420 78.540 1.00 70.31 428 PHE A C 1
ATOM 3210 O O . PHE A 1 428 ? -44.515 23.096 77.423 1.00 70.31 428 PHE A O 1
ATOM 3217 N N . ILE A 1 429 ? -46.015 24.147 78.710 1.00 75.94 429 ILE A N 1
ATOM 3218 C CA . ILE A 1 429 ? -46.848 24.641 77.594 1.00 75.94 429 ILE A CA 1
ATOM 3219 C C . ILE A 1 429 ? -46.087 25.672 76.740 1.00 75.94 429 ILE A C 1
ATOM 3221 O O . ILE A 1 429 ? -46.163 25.622 75.511 1.00 75.94 429 ILE A O 1
ATOM 3225 N N . GLY A 1 430 ? -45.323 26.576 77.366 1.00 75.38 430 GLY A N 1
ATOM 3226 C CA . GLY A 1 430 ? -44.460 27.528 76.655 1.00 75.38 430 GLY A CA 1
ATOM 3227 C C . GLY A 1 430 ? -43.333 26.837 75.878 1.00 75.38 430 GLY A C 1
ATOM 3228 O O . GLY A 1 430 ? -43.138 27.116 74.693 1.00 75.38 430 GLY A O 1
ATOM 3229 N N . LEU A 1 431 ? -42.653 25.873 76.514 1.00 76.31 431 LEU A N 1
ATOM 3230 C CA . LEU A 1 431 ? -41.621 25.049 75.874 1.00 76.31 431 LEU A CA 1
ATOM 3231 C C . LEU A 1 431 ? -42.197 24.229 74.706 1.00 76.31 431 LEU A C 1
ATOM 3233 O O . LEU A 1 431 ? -41.583 24.153 73.645 1.00 76.31 431 LEU A O 1
ATOM 3237 N N . ALA A 1 432 ? -43.403 23.676 74.872 1.00 78.56 432 ALA A N 1
ATOM 3238 C CA . ALA A 1 432 ? -44.118 22.924 73.844 1.00 78.56 432 ALA A CA 1
ATOM 3239 C C . ALA A 1 432 ? -44.518 23.800 72.641 1.00 78.56 432 ALA A C 1
ATOM 3241 O O . ALA A 1 432 ? -44.396 23.354 71.504 1.00 78.56 432 ALA A O 1
ATOM 3242 N N . GLY A 1 433 ? -44.939 25.054 72.853 1.00 79.81 433 GLY A N 1
ATOM 3243 C CA . GLY A 1 433 ? -45.245 25.994 71.762 1.00 79.81 433 GLY A CA 1
ATOM 3244 C C . GLY A 1 433 ? -44.006 26.465 70.987 1.00 79.81 433 GLY A C 1
ATOM 3245 O O . GLY A 1 433 ? -44.032 26.574 69.757 1.00 79.81 433 GLY A O 1
ATOM 3246 N N . GLN A 1 434 ? -42.890 26.696 71.685 1.00 82.25 434 GLN A N 1
ATOM 3247 C CA . GLN A 1 434 ? -41.614 27.020 71.042 1.00 82.25 434 GLN A CA 1
ATOM 3248 C C . GLN A 1 434 ? -41.050 25.815 70.271 1.00 82.25 434 GLN A C 1
ATOM 3250 O O . GLN A 1 434 ? -40.552 25.976 69.152 1.00 82.25 434 GLN A O 1
ATOM 3255 N N . PHE A 1 435 ? -41.185 24.608 70.831 1.00 84.06 435 PHE A N 1
ATOM 3256 C CA . PHE A 1 435 ? -40.868 23.352 70.155 1.00 84.06 435 PHE A CA 1
ATOM 3257 C C . PHE A 1 435 ? -41.722 23.167 68.894 1.00 84.06 435 PHE A C 1
ATOM 3259 O O . PHE A 1 435 ? -41.155 22.946 67.830 1.00 84.06 435 PHE A O 1
ATOM 3266 N N . GLU A 1 436 ? -43.045 23.360 68.969 1.00 84.31 436 GLU A N 1
ATOM 3267 C CA . GLU A 1 436 ? -43.962 23.279 67.820 1.00 84.31 436 GLU A CA 1
ATOM 3268 C C . GLU A 1 436 ? -43.522 24.192 66.674 1.00 84.31 436 GLU A C 1
ATOM 3270 O O . GLU A 1 436 ? -43.385 23.753 65.535 1.00 84.31 436 GLU A O 1
ATOM 3275 N N . THR A 1 437 ? -43.249 25.461 66.984 1.00 85.88 437 THR A N 1
ATOM 3276 C CA . THR A 1 437 ? -42.868 26.464 65.981 1.00 85.88 437 THR A CA 1
ATOM 3277 C C . THR A 1 437 ? -41.537 26.110 65.318 1.00 85.88 437 THR A C 1
ATOM 3279 O O . THR A 1 437 ? -41.408 26.157 64.093 1.00 85.88 437 THR A O 1
ATOM 3282 N N . THR A 1 438 ? -40.541 25.721 66.119 1.00 85.44 438 THR A N 1
ATOM 3283 C CA . THR A 1 438 ? -39.193 25.400 65.628 1.00 85.44 438 THR A CA 1
ATOM 3284 C C . THR A 1 438 ? -39.188 24.100 64.825 1.00 85.44 438 THR A C 1
ATOM 3286 O O . THR A 1 438 ? -38.564 24.029 63.764 1.00 85.44 438 THR A O 1
ATOM 3289 N N . PHE A 1 439 ? -39.923 23.091 65.297 1.00 88.69 439 PHE A N 1
ATOM 3290 C CA . PHE A 1 439 ? -40.057 21.797 64.644 1.00 88.69 439 PHE A CA 1
ATOM 3291 C C . PHE A 1 439 ? -40.826 21.909 63.330 1.00 88.69 439 PHE A C 1
ATOM 3293 O O . PHE A 1 439 ? -40.337 21.454 62.300 1.00 88.69 439 PHE A O 1
ATOM 3300 N N . LYS A 1 440 ? -41.974 22.598 63.326 1.00 87.38 440 LYS A N 1
ATOM 3301 C CA . LYS A 1 440 ? -42.755 22.850 62.109 1.00 87.38 440 LYS A CA 1
ATOM 3302 C C . LYS A 1 440 ? -41.928 23.593 61.062 1.00 87.38 440 LYS A C 1
ATOM 3304 O O . LYS A 1 440 ? -41.869 23.160 59.918 1.00 87.38 440 LYS A O 1
ATOM 3309 N N . ALA A 1 441 ? -41.180 24.624 61.462 1.00 88.25 441 ALA A N 1
ATOM 3310 C CA . ALA A 1 441 ? -40.269 25.322 60.555 1.00 88.25 441 ALA A CA 1
ATOM 3311 C C . ALA A 1 441 ? -39.143 24.420 60.005 1.00 88.25 441 ALA A C 1
ATOM 3313 O O . ALA A 1 441 ? -38.708 24.609 58.865 1.00 88.25 441 ALA A O 1
ATOM 3314 N N . ALA A 1 442 ? -38.645 23.456 60.789 1.00 88.00 442 ALA A N 1
ATOM 3315 C CA . ALA A 1 442 ? -37.654 22.480 60.336 1.00 88.00 442 ALA A CA 1
ATOM 3316 C C . ALA A 1 442 ? -38.253 21.469 59.343 1.00 88.00 442 ALA A C 1
ATOM 3318 O O . ALA A 1 442 ? -37.658 21.247 58.287 1.00 88.00 442 ALA A O 1
ATOM 3319 N N . VAL A 1 443 ? -39.445 20.938 59.627 1.00 91.25 443 VAL A N 1
ATOM 3320 C CA . VAL A 1 443 ? -40.179 20.030 58.733 1.00 91.25 443 VAL A CA 1
ATOM 3321 C C . VAL A 1 443 ? -40.573 20.731 57.430 1.00 91.25 443 VAL A C 1
ATOM 3323 O O . VAL A 1 443 ? -40.352 20.175 56.360 1.00 91.25 443 VAL A O 1
ATOM 3326 N N . ASP A 1 444 ? -41.033 21.984 57.476 1.00 88.44 444 ASP A N 1
ATOM 3327 C CA . ASP A 1 444 ? -41.351 22.778 56.279 1.00 88.44 444 ASP A CA 1
ATOM 3328 C C . ASP A 1 444 ? -40.108 23.052 55.413 1.00 88.44 444 ASP A C 1
ATOM 3330 O O . ASP A 1 444 ? -40.182 23.126 54.184 1.00 88.44 444 ASP A O 1
ATOM 3334 N N . ARG A 1 445 ? -38.929 23.245 56.026 1.00 90.81 445 ARG A N 1
ATOM 3335 C CA . ARG A 1 445 ? -37.657 23.330 55.280 1.00 90.81 445 ARG A CA 1
ATOM 3336 C C . ARG A 1 445 ? -37.294 21.988 54.649 1.00 90.81 445 ARG A C 1
ATOM 3338 O O . ARG A 1 445 ? -36.913 21.967 53.482 1.00 90.81 445 ARG A O 1
ATOM 3345 N N . PHE A 1 446 ? -37.447 20.892 55.387 1.00 91.69 446 PHE A N 1
ATOM 3346 C CA . PHE A 1 446 ? -37.160 19.548 54.895 1.00 91.69 446 PHE A CA 1
ATOM 3347 C C . PHE A 1 446 ? -38.082 19.153 53.731 1.00 91.69 446 PHE A C 1
ATOM 3349 O O . PHE A 1 446 ? -37.593 18.733 52.685 1.00 91.69 446 PHE A O 1
ATOM 3356 N N . ALA A 1 447 ? -39.390 19.401 53.850 1.00 89.00 447 ALA A N 1
ATOM 3357 C CA . ALA A 1 447 ? -40.378 19.151 52.801 1.00 89.00 447 ALA A CA 1
ATOM 3358 C C . ALA A 1 447 ? -40.096 19.964 51.526 1.00 89.00 447 ALA A C 1
ATOM 3360 O O . ALA A 1 447 ? -40.159 19.426 50.421 1.00 89.00 447 ALA A O 1
ATOM 3361 N N . ARG A 1 448 ? -39.708 21.243 51.657 1.00 91.75 448 ARG A N 1
ATOM 3362 C CA . ARG A 1 448 ? -39.263 22.054 50.508 1.00 91.75 448 ARG A CA 1
ATOM 3363 C C . ARG A 1 448 ? -37.999 21.494 49.859 1.00 91.75 448 ARG A C 1
ATOM 3365 O O . ARG A 1 448 ? -37.924 21.444 48.637 1.00 91.75 448 ARG A O 1
ATOM 3372 N N . SER A 1 449 ? -37.028 21.046 50.653 1.00 92.94 449 SER A N 1
ATOM 3373 C CA . SER A 1 449 ? -35.804 20.434 50.126 1.00 92.94 449 SER A CA 1
ATOM 3374 C C . SER A 1 449 ? -36.099 19.126 49.384 1.00 92.94 449 SER A C 1
ATOM 3376 O O . SER A 1 449 ? -35.563 18.913 48.300 1.00 92.94 449 SER A O 1
ATOM 3378 N N . ALA A 1 450 ? -37.003 18.295 49.915 1.00 92.81 450 ALA A N 1
ATOM 3379 C CA . ALA A 1 450 ? -37.492 17.090 49.248 1.00 92.81 450 ALA A CA 1
ATOM 3380 C C . ALA A 1 450 ? -38.191 17.423 47.919 1.00 92.81 450 ALA A C 1
ATOM 3382 O O . ALA A 1 450 ? -37.864 16.836 46.893 1.00 92.81 450 ALA A O 1
ATOM 3383 N N . SER A 1 451 ? -39.074 18.428 47.904 1.00 92.94 451 SER A N 1
ATOM 3384 C CA . SER A 1 451 ? -39.742 18.894 46.680 1.00 92.94 451 SER A CA 1
ATOM 3385 C C . SER A 1 451 ? -38.757 19.418 45.627 1.00 92.94 451 SER A C 1
ATOM 3387 O O . SER A 1 451 ? -38.936 19.163 44.439 1.00 92.94 451 SER A O 1
ATOM 3389 N N . ASN A 1 452 ? -37.709 20.134 46.042 1.00 94.44 452 ASN A N 1
ATOM 3390 C CA . ASN A 1 452 ? -36.676 20.621 45.126 1.00 94.44 452 ASN A CA 1
ATOM 3391 C C . ASN A 1 452 ? -35.847 19.468 44.542 1.00 94.44 452 ASN A C 1
ATOM 3393 O O . ASN A 1 452 ? -35.541 19.483 43.349 1.00 94.44 452 ASN A O 1
ATOM 3397 N N . MET A 1 453 ? -35.506 18.459 45.354 1.00 94.62 453 MET A N 1
ATOM 3398 C CA . MET A 1 453 ? -34.835 17.249 44.862 1.00 94.62 453 MET A CA 1
ATOM 3399 C C . MET A 1 453 ? -35.707 16.484 43.870 1.00 94.62 453 MET A C 1
ATOM 3401 O O . MET A 1 453 ? -35.198 16.068 42.836 1.00 94.62 453 MET A O 1
ATOM 3405 N N . HIS A 1 454 ? -37.007 16.363 44.148 1.00 94.19 454 HIS A N 1
ATOM 3406 C CA . HIS A 1 454 ? -37.966 15.727 43.249 1.00 94.19 454 HIS A CA 1
ATOM 3407 C C . HIS A 1 454 ? -37.980 16.409 41.877 1.00 94.19 454 HIS A C 1
ATOM 3409 O O . HIS A 1 454 ? -37.720 15.768 40.865 1.00 94.19 454 HIS A O 1
ATOM 3415 N N . SER A 1 455 ? -38.166 17.733 41.852 1.00 96.12 455 SER A N 1
ATOM 3416 C CA . SER A 1 455 ? -38.168 18.508 40.606 1.00 96.12 455 SER A CA 1
ATOM 3417 C C . SER A 1 455 ? -36.827 18.435 39.862 1.00 96.12 455 SER A C 1
ATOM 3419 O O . SER A 1 455 ? -36.801 18.292 38.642 1.00 96.12 455 SER A O 1
ATOM 3421 N N . THR A 1 456 ? -35.702 18.479 40.584 1.00 94.81 456 THR A N 1
ATOM 3422 C CA . THR A 1 456 ? -34.366 18.336 39.977 1.00 94.81 456 THR A CA 1
ATOM 3423 C C . THR A 1 456 ? -34.198 16.959 39.337 1.00 94.81 456 THR A C 1
ATOM 3425 O O . THR A 1 456 ? -33.686 16.854 38.225 1.00 94.81 456 THR A O 1
ATOM 3428 N N . ALA A 1 457 ? -34.661 15.905 40.007 1.00 95.62 457 ALA A N 1
ATOM 3429 C CA . ALA A 1 457 ? -34.591 14.546 39.499 1.00 95.62 457 ALA A CA 1
ATOM 3430 C C . ALA A 1 457 ? -35.504 14.327 38.279 1.00 95.62 457 ALA A C 1
ATOM 3432 O O . ALA A 1 457 ? -35.079 13.693 37.317 1.00 95.62 457 ALA A O 1
ATOM 3433 N N . GLU A 1 458 ? -36.703 14.915 38.241 1.00 95.62 458 GLU A N 1
ATOM 3434 C CA . GLU A 1 458 ? -37.554 14.895 37.040 1.00 95.62 458 GLU A CA 1
ATOM 3435 C C . GLU A 1 458 ? -36.864 15.551 35.832 1.00 95.62 458 GLU A C 1
ATOM 3437 O O . GLU A 1 458 ? -36.870 14.995 34.730 1.00 95.62 458 GLU A O 1
ATOM 3442 N N . ILE A 1 459 ? -36.207 16.700 36.038 1.00 96.69 459 ILE A N 1
ATOM 3443 C CA . ILE A 1 459 ? -35.430 17.381 34.991 1.00 96.69 459 ILE A CA 1
ATOM 3444 C C . ILE A 1 459 ? -34.252 16.506 34.537 1.00 96.69 459 ILE A C 1
ATOM 3446 O O . ILE A 1 459 ? -34.014 16.363 33.336 1.00 96.69 459 ILE A O 1
ATOM 3450 N N . MET A 1 460 ? -33.537 15.868 35.471 1.00 95.62 460 MET A N 1
ATOM 3451 C CA . MET A 1 460 ? -32.460 14.926 35.141 1.00 95.62 460 MET A CA 1
ATOM 3452 C C . MET A 1 460 ? -32.969 13.745 34.306 1.00 95.62 460 MET A C 1
ATOM 3454 O O . MET A 1 460 ? -32.332 13.382 33.317 1.00 95.62 460 MET A O 1
ATOM 3458 N N . ALA A 1 461 ? -34.126 13.175 34.652 1.00 94.69 461 ALA A N 1
ATOM 3459 C CA . ALA A 1 461 ? -34.747 12.095 33.890 1.00 94.69 461 ALA A CA 1
ATOM 3460 C C . ALA A 1 461 ? -35.148 12.550 32.474 1.00 94.69 461 ALA A C 1
ATOM 3462 O O . ALA A 1 461 ? -34.942 11.817 31.502 1.00 94.69 461 ALA A O 1
ATOM 3463 N N . GLN A 1 462 ? -35.654 13.780 32.325 1.00 96.62 462 GLN A N 1
ATOM 3464 C CA . GLN A 1 462 ? -35.917 14.371 31.011 1.00 96.62 462 GLN A CA 1
ATOM 3465 C C . GLN A 1 462 ? -34.643 14.531 30.175 1.00 96.62 462 GLN A C 1
ATOM 3467 O O . GLN A 1 462 ? -34.640 14.127 29.008 1.00 96.62 462 GLN A O 1
ATOM 3472 N N . PHE A 1 463 ? -33.566 15.077 30.748 1.00 96.25 463 PHE A N 1
ATOM 3473 C CA . PHE A 1 463 ? -32.289 15.243 30.046 1.00 96.25 463 PHE A CA 1
ATOM 3474 C C . PHE A 1 463 ? -31.657 13.907 29.667 1.00 96.25 463 PHE A C 1
ATOM 3476 O O . PHE A 1 463 ? -31.199 13.759 28.537 1.00 96.25 463 PHE A O 1
ATOM 3483 N N . ALA A 1 464 ? -31.715 12.905 30.543 1.00 96.88 464 ALA A N 1
ATOM 3484 C CA . ALA A 1 464 ? -31.323 11.537 30.219 1.00 96.88 464 ALA A CA 1
ATOM 3485 C C . ALA A 1 464 ? -32.120 10.986 29.022 1.00 96.88 464 ALA A C 1
ATOM 3487 O O . ALA A 1 464 ? -31.548 10.455 28.068 1.00 96.88 464 ALA A O 1
ATOM 3488 N N . GLY A 1 465 ? -33.444 11.167 29.019 1.00 95.06 465 GLY A N 1
ATOM 3489 C CA . GLY A 1 465 ? -34.298 10.768 27.900 1.00 95.06 465 GLY A CA 1
ATOM 3490 C C . GLY A 1 465 ? -33.976 11.506 26.596 1.00 95.06 465 GLY A C 1
ATOM 3491 O O . GLY A 1 465 ? -34.033 10.907 25.521 1.00 95.06 465 GLY A O 1
ATOM 3492 N N . GLN A 1 466 ? -33.624 12.791 26.671 1.00 97.12 466 GLN A N 1
ATOM 3493 C CA . GLN A 1 466 ? -33.188 13.573 25.516 1.00 97.12 466 GLN A CA 1
ATOM 3494 C C . GLN A 1 466 ? -31.832 13.099 24.984 1.00 97.12 466 GLN A C 1
ATOM 3496 O O . GLN A 1 466 ? -31.732 12.820 23.790 1.00 97.12 466 GLN A O 1
ATOM 3501 N N . ALA A 1 467 ? -30.844 12.905 25.859 1.00 94.06 467 ALA A N 1
ATOM 3502 C CA . ALA A 1 467 ? -29.530 12.384 25.496 1.00 94.06 467 ALA A CA 1
ATOM 3503 C C . ALA A 1 467 ? -29.631 11.019 24.794 1.00 94.06 467 ALA A C 1
ATOM 3505 O O . ALA A 1 467 ? -28.972 10.808 23.781 1.00 94.06 467 ALA A O 1
ATOM 3506 N N . LYS A 1 468 ? -30.523 10.119 25.244 1.00 96.12 468 LYS A N 1
ATOM 3507 C CA . LYS A 1 468 ? -30.776 8.836 24.555 1.00 96.12 468 LYS A CA 1
ATOM 3508 C C . LYS A 1 468 ? -31.329 9.018 23.138 1.00 96.12 468 LYS A C 1
ATOM 3510 O O . LYS A 1 468 ? -30.930 8.287 22.235 1.00 96.12 468 LYS A O 1
ATOM 3515 N N . ARG A 1 469 ? -32.238 9.976 22.917 1.00 96.88 469 ARG A N 1
ATOM 3516 C CA . ARG A 1 469 ? -32.776 10.261 21.570 1.00 96.88 469 ARG A CA 1
ATOM 3517 C C . ARG A 1 469 ? -31.715 10.859 20.648 1.00 96.88 469 ARG A C 1
ATOM 3519 O O . ARG A 1 469 ? -31.640 10.474 19.485 1.00 96.88 469 ARG A O 1
ATOM 3526 N N . GLU A 1 470 ? -30.896 11.772 21.162 1.00 95.31 470 GLU A N 1
ATOM 3527 C CA . GLU A 1 470 ? -29.791 12.370 20.406 1.00 95.31 470 GLU A CA 1
ATOM 3528 C C . GLU A 1 470 ? -28.718 11.329 20.066 1.00 95.31 470 GLU A C 1
ATOM 3530 O O . GLU A 1 470 ? -28.298 11.250 18.914 1.00 95.31 470 GLU A O 1
ATOM 3535 N N . ALA A 1 471 ? -28.362 10.458 21.015 1.00 95.81 471 ALA A N 1
ATOM 3536 C CA . ALA A 1 471 ? -27.457 9.333 20.792 1.00 95.81 471 ALA A CA 1
ATOM 3537 C C . ALA A 1 471 ? -27.990 8.365 19.720 1.00 95.81 471 ALA A C 1
ATOM 3539 O O . ALA A 1 471 ? -27.249 7.969 18.823 1.00 95.81 471 ALA A O 1
ATOM 3540 N N . ALA A 1 472 ? -29.290 8.044 19.740 1.00 92.94 472 ALA A N 1
ATOM 3541 C CA . ALA A 1 472 ? -29.913 7.219 18.704 1.00 92.94 472 ALA A CA 1
ATOM 3542 C C . ALA A 1 472 ? -29.847 7.877 17.311 1.00 92.94 472 ALA A C 1
ATOM 3544 O O . ALA A 1 472 ? -29.524 7.214 16.326 1.00 92.94 472 ALA A O 1
ATOM 3545 N N . SER A 1 473 ? -30.096 9.188 17.221 1.00 95.62 473 SER A N 1
ATOM 3546 C CA . SER A 1 473 ? -29.951 9.945 15.969 1.00 95.62 473 SER A CA 1
ATOM 3547 C C . SER A 1 473 ? -28.499 9.947 15.467 1.00 95.62 473 SER A C 1
ATOM 3549 O O . SER A 1 473 ? -28.234 9.664 14.296 1.00 95.62 473 SER A O 1
ATOM 3551 N N . ALA A 1 474 ? -27.541 10.182 16.370 1.00 93.81 474 ALA A N 1
ATOM 3552 C CA . ALA A 1 474 ? -26.115 10.133 16.066 1.00 93.81 474 ALA A CA 1
ATOM 3553 C C . ALA A 1 474 ? -25.671 8.735 15.600 1.00 93.81 474 ALA A C 1
ATOM 3555 O O . ALA A 1 474 ? -24.853 8.633 14.687 1.00 93.81 474 ALA A O 1
ATOM 3556 N N . SER A 1 475 ? -26.238 7.661 16.162 1.00 91.69 475 SER A N 1
ATOM 3557 C CA . SER A 1 475 ? -25.973 6.279 15.735 1.00 91.69 475 SER A CA 1
ATOM 3558 C C . SER A 1 475 ? -26.367 6.060 14.272 1.00 91.69 475 SER A C 1
ATOM 3560 O O . SER A 1 475 ? -25.555 5.595 13.471 1.00 91.69 475 SER A O 1
ATOM 3562 N N . VAL A 1 476 ? -27.573 6.490 13.882 1.00 92.81 476 VAL A N 1
ATOM 3563 C CA . VAL A 1 476 ? -28.059 6.392 12.492 1.00 92.81 476 VAL A CA 1
ATOM 3564 C C . VAL A 1 476 ? -27.170 7.184 11.527 1.00 92.81 476 VAL A C 1
ATOM 3566 O O . VAL A 1 476 ? -26.803 6.682 10.458 1.00 92.81 476 VAL A O 1
ATOM 3569 N N . ALA A 1 477 ? -26.786 8.407 11.903 1.00 90.56 477 ALA A N 1
ATOM 3570 C CA . ALA A 1 477 ? -25.880 9.232 11.106 1.00 90.56 477 ALA A CA 1
ATOM 3571 C C . ALA A 1 477 ? -24.491 8.584 10.966 1.00 90.56 477 ALA A C 1
ATOM 3573 O O . ALA A 1 477 ? -23.927 8.561 9.872 1.00 90.56 477 ALA A O 1
ATOM 3574 N N . THR A 1 478 ? -23.972 7.995 12.046 1.00 91.31 478 THR A N 1
ATOM 3575 C CA . THR A 1 478 ? -22.672 7.311 12.060 1.00 91.31 478 THR A CA 1
ATOM 3576 C C . THR A 1 478 ? -22.682 6.069 11.177 1.00 91.31 478 THR A C 1
ATOM 3578 O O . THR A 1 478 ? -21.783 5.910 10.359 1.00 91.31 478 THR A O 1
ATOM 3581 N N . HIS A 1 479 ? -23.725 5.236 11.245 1.00 86.12 479 HIS A N 1
ATOM 3582 C CA . HIS A 1 479 ? -23.874 4.087 10.346 1.00 86.12 479 HIS A CA 1
ATOM 3583 C C . HIS A 1 479 ? -23.921 4.501 8.869 1.00 86.12 479 HIS A C 1
ATOM 3585 O O . HIS A 1 479 ? -23.293 3.865 8.021 1.00 86.12 479 HIS A O 1
ATOM 3591 N N . SER A 1 480 ? -24.617 5.598 8.559 1.00 90.38 480 SER A N 1
ATOM 3592 C CA . SER A 1 480 ? -24.661 6.151 7.199 1.00 90.38 480 SER A CA 1
ATOM 3593 C C . SER A 1 480 ? -23.285 6.656 6.742 1.00 90.38 480 SER A C 1
ATOM 3595 O O . SER A 1 480 ? -22.895 6.460 5.586 1.00 90.38 480 SER A O 1
ATOM 3597 N N . ALA A 1 481 ? -22.517 7.265 7.652 1.00 86.25 481 ALA A N 1
ATOM 3598 C CA . ALA A 1 481 ? -21.141 7.672 7.395 1.00 86.25 481 ALA A CA 1
ATOM 3599 C C . ALA A 1 481 ? -20.232 6.458 7.144 1.00 86.25 481 ALA A C 1
ATOM 3601 O O . ALA A 1 481 ? -19.493 6.463 6.163 1.00 86.25 481 ALA A O 1
ATOM 3602 N N . THR A 1 482 ? -20.337 5.390 7.941 1.00 85.38 482 THR A N 1
ATOM 3603 C CA . THR A 1 482 ? -19.587 4.139 7.730 1.00 85.38 482 THR A CA 1
ATOM 3604 C C . THR A 1 482 ? -19.864 3.540 6.349 1.00 85.38 482 THR A C 1
ATOM 3606 O O . THR A 1 482 ? -18.925 3.202 5.628 1.00 85.38 482 THR A O 1
ATOM 3609 N N . HIS A 1 483 ? -21.133 3.485 5.929 1.00 87.19 483 HIS A N 1
ATOM 3610 C CA . HIS A 1 483 ? -21.497 3.016 4.588 1.00 87.19 483 HIS A CA 1
ATOM 3611 C C . HIS A 1 483 ? -20.896 3.899 3.480 1.00 87.19 483 HIS A C 1
ATOM 3613 O O . HIS A 1 483 ? -20.399 3.405 2.464 1.00 87.19 483 HIS A O 1
ATOM 3619 N N . SER A 1 484 ? -20.909 5.220 3.676 1.00 89.62 484 SER A N 1
ATOM 3620 C CA . SER A 1 484 ? -20.298 6.167 2.736 1.00 89.62 484 SER A CA 1
ATOM 3621 C C . SER A 1 484 ? -18.787 5.945 2.635 1.00 89.62 484 SER A C 1
ATOM 3623 O O . SER A 1 484 ? -18.261 5.847 1.532 1.00 89.62 484 SER A O 1
ATOM 3625 N N . VAL A 1 485 ? -18.099 5.768 3.767 1.00 90.44 485 VAL A N 1
ATOM 3626 C CA . VAL A 1 485 ? -16.661 5.458 3.815 1.00 90.44 485 VAL A CA 1
ATOM 3627 C C . VAL A 1 485 ? -16.348 4.151 3.078 1.00 90.44 485 VAL A C 1
ATOM 3629 O O . VAL A 1 485 ? -15.426 4.131 2.268 1.00 90.44 485 VAL A O 1
ATOM 3632 N N . GLN A 1 486 ? -17.138 3.086 3.262 1.00 81.44 486 GLN A N 1
ATOM 3633 C CA . GLN A 1 486 ? -16.976 1.822 2.520 1.00 81.44 486 GLN A CA 1
ATOM 3634 C C . GLN A 1 486 ? -17.187 1.982 1.007 1.00 81.44 486 GLN A C 1
ATOM 3636 O O . GLN A 1 486 ? -16.478 1.370 0.204 1.00 81.44 486 GLN A O 1
ATOM 3641 N N . THR A 1 487 ? -18.141 2.824 0.607 1.00 86.12 487 THR A N 1
ATOM 3642 C CA . THR A 1 487 ? -18.393 3.122 -0.810 1.00 86.12 487 THR A CA 1
ATOM 3643 C C . THR A 1 487 ? -17.201 3.850 -1.430 1.00 86.12 487 THR A C 1
ATOM 3645 O O . THR A 1 487 ? -16.741 3.477 -2.509 1.00 86.12 487 THR A O 1
ATOM 3648 N N . VAL A 1 488 ? -16.653 4.853 -0.734 1.00 89.50 488 VAL A N 1
ATOM 3649 C CA . VAL A 1 488 ? -15.460 5.575 -1.198 1.00 89.50 488 VAL A CA 1
ATOM 3650 C C . VAL A 1 488 ? -14.234 4.652 -1.206 1.00 89.50 488 VAL A C 1
ATOM 3652 O O . VAL A 1 488 ? -13.449 4.722 -2.146 1.00 89.50 488 VAL A O 1
ATOM 3655 N N . ALA A 1 489 ? -14.093 3.741 -0.233 1.00 83.00 489 ALA A N 1
ATOM 3656 C CA . ALA A 1 489 ? -13.029 2.731 -0.218 1.00 83.00 489 ALA A CA 1
ATOM 3657 C C . ALA A 1 489 ? -13.055 1.868 -1.487 1.00 83.00 489 ALA A C 1
ATOM 3659 O O . ALA A 1 489 ? -12.054 1.760 -2.191 1.00 83.00 489 ALA A O 1
ATOM 3660 N N . SER A 1 490 ? -14.237 1.347 -1.826 1.00 84.25 490 SER A N 1
ATOM 3661 C CA . SER A 1 490 ? -14.441 0.539 -3.032 1.00 84.25 490 SER A CA 1
ATOM 3662 C C . SER A 1 490 ? -14.114 1.335 -4.303 1.00 84.25 490 SER A C 1
ATOM 3664 O O . SER A 1 490 ? -13.451 0.833 -5.209 1.00 84.25 490 SER A O 1
ATOM 3666 N N . ALA A 1 491 ? -14.519 2.609 -4.366 1.00 84.44 491 ALA A N 1
ATOM 3667 C CA . ALA A 1 491 ? -14.193 3.487 -5.489 1.00 84.44 491 ALA A CA 1
ATOM 3668 C C . ALA A 1 491 ? -12.680 3.760 -5.601 1.00 84.44 491 ALA A C 1
ATOM 3670 O O . ALA A 1 491 ? -12.139 3.777 -6.706 1.00 84.44 491 ALA A O 1
ATOM 3671 N N . ALA A 1 492 ? -11.980 3.935 -4.476 1.00 85.25 492 ALA A N 1
ATOM 3672 C CA . ALA A 1 492 ? -10.530 4.129 -4.449 1.00 85.25 492 ALA A CA 1
ATOM 3673 C C . ALA A 1 492 ? -9.767 2.875 -4.919 1.00 85.25 492 ALA A C 1
ATOM 3675 O O . ALA A 1 492 ? -8.787 2.989 -5.661 1.00 85.25 492 ALA A O 1
ATOM 3676 N N . GLU A 1 493 ? -10.237 1.676 -4.564 1.00 82.44 493 GLU A N 1
ATOM 3677 C CA . GLU A 1 493 ? -9.696 0.412 -5.082 1.00 82.44 493 GLU A CA 1
ATOM 3678 C C . GLU A 1 493 ? -9.893 0.294 -6.603 1.00 82.44 493 GLU A C 1
ATOM 3680 O O . GLU A 1 493 ? -8.947 -0.013 -7.336 1.00 82.44 493 GLU A O 1
ATOM 3685 N N . GLN A 1 494 ? -11.090 0.617 -7.105 1.00 88.25 494 GLN A N 1
ATOM 3686 C CA . GLN A 1 494 ? -11.370 0.626 -8.546 1.00 88.25 494 GLN A CA 1
ATOM 3687 C C . GLN A 1 494 ? -10.520 1.653 -9.308 1.00 88.25 494 GLN A C 1
ATOM 3689 O O . GLN A 1 494 ? -10.025 1.356 -10.401 1.00 88.25 494 GLN A O 1
ATOM 3694 N N . LEU A 1 495 ? -10.307 2.844 -8.739 1.00 90.81 495 LEU A N 1
ATOM 3695 C CA . LEU A 1 495 ? -9.413 3.856 -9.308 1.00 90.81 495 LEU A CA 1
ATOM 3696 C C . LEU A 1 495 ? -7.966 3.367 -9.347 1.00 90.81 495 LEU A C 1
ATOM 3698 O O . LEU A 1 495 ? -7.303 3.529 -10.366 1.00 90.81 495 LEU A O 1
ATOM 3702 N N . THR A 1 496 ? -7.494 2.704 -8.291 1.00 87.94 496 THR A N 1
ATOM 3703 C CA . THR A 1 496 ? -6.139 2.132 -8.235 1.00 87.94 496 THR A CA 1
ATOM 3704 C C . THR A 1 496 ? -5.927 1.088 -9.335 1.00 87.94 496 THR A C 1
ATOM 3706 O O . THR A 1 496 ? -4.908 1.100 -10.034 1.00 87.94 496 THR A O 1
ATOM 3709 N N . SER A 1 497 ? -6.915 0.213 -9.542 1.00 90.44 497 SER A N 1
ATOM 3710 C CA . SER A 1 497 ? -6.906 -0.749 -10.649 1.00 90.44 497 SER A CA 1
ATOM 3711 C C . SER A 1 497 ? -6.898 -0.047 -12.014 1.00 90.44 497 SER A C 1
ATOM 3713 O O . SER A 1 497 ? -6.080 -0.383 -12.871 1.00 90.44 497 SER A O 1
ATOM 3715 N N . SER A 1 498 ? -7.731 0.982 -12.192 1.00 94.06 498 SER A N 1
ATOM 3716 C CA . SER A 1 498 ? -7.809 1.755 -13.440 1.00 94.06 498 SER A CA 1
ATOM 3717 C C . SER A 1 498 ? -6.500 2.488 -13.749 1.00 94.06 498 SER A C 1
ATOM 3719 O O . SER A 1 498 ? -6.026 2.452 -14.880 1.00 94.06 498 SER A O 1
ATOM 3721 N N . ILE A 1 499 ? -5.866 3.094 -12.743 1.00 92.81 499 ILE A N 1
ATOM 3722 C CA . ILE A 1 499 ? -4.561 3.763 -12.861 1.00 92.81 499 ILE A CA 1
ATOM 3723 C C . ILE A 1 499 ? -3.470 2.767 -13.260 1.00 92.81 499 ILE A C 1
ATOM 3725 O O . ILE A 1 499 ? -2.634 3.077 -14.111 1.00 92.81 499 ILE A O 1
ATOM 3729 N N . SER A 1 500 ? -3.491 1.556 -12.698 1.00 88.31 500 SER A N 1
ATOM 3730 C CA . SER A 1 500 ? -2.532 0.499 -13.047 1.00 88.31 500 SER A CA 1
ATOM 3731 C C . SER A 1 500 ? -2.670 0.075 -14.512 1.00 88.31 500 SER A C 1
ATOM 3733 O O . SER A 1 500 ? -1.673 -0.060 -15.224 1.00 88.31 500 SER A O 1
ATOM 3735 N N . GLU A 1 501 ? -3.905 -0.073 -14.990 1.00 92.75 501 GLU A N 1
ATOM 3736 C CA . GLU A 1 501 ? -4.189 -0.408 -16.386 1.00 92.75 501 GLU A CA 1
ATOM 3737 C C . GLU A 1 501 ? -3.813 0.736 -17.341 1.00 92.75 501 GLU A C 1
ATOM 3739 O O . GLU A 1 501 ? -3.166 0.496 -18.360 1.00 92.75 501 GLU A O 1
ATOM 3744 N N . ILE A 1 502 ? -4.119 1.991 -16.991 1.00 92.12 502 ILE A N 1
ATOM 3745 C CA . ILE A 1 502 ? -3.695 3.163 -17.772 1.00 92.12 502 ILE A CA 1
ATOM 3746 C C . ILE A 1 502 ? -2.165 3.225 -17.843 1.00 92.12 502 ILE A C 1
ATOM 3748 O O . ILE A 1 502 ? -1.610 3.412 -18.923 1.00 92.12 502 ILE A O 1
ATOM 3752 N N . THR A 1 503 ? -1.466 2.995 -16.729 1.00 90.44 503 THR A N 1
ATOM 3753 C CA . THR A 1 503 ? 0.008 2.961 -16.689 1.00 90.44 503 THR A CA 1
ATOM 3754 C C . THR A 1 503 ? 0.561 1.914 -17.656 1.00 90.44 503 THR A C 1
ATOM 3756 O O . THR A 1 503 ? 1.508 2.181 -18.401 1.00 90.44 503 THR A O 1
ATOM 3759 N N . ARG A 1 504 ? -0.052 0.725 -17.694 1.00 91.12 504 ARG A N 1
ATOM 3760 C CA . ARG A 1 504 ? 0.309 -0.339 -18.637 1.00 91.12 504 ARG A CA 1
ATOM 3761 C C . ARG A 1 504 ? 0.094 0.100 -20.090 1.00 91.12 504 ARG A C 1
ATOM 3763 O O . ARG A 1 504 ? 0.988 -0.086 -20.913 1.00 91.12 504 ARG A O 1
ATOM 3770 N N . GLN A 1 505 ? -1.051 0.708 -20.401 1.00 92.12 505 GLN A N 1
ATOM 3771 C CA . GLN A 1 505 ? -1.378 1.185 -21.752 1.00 92.12 505 GLN A CA 1
ATOM 3772 C C . GLN A 1 505 ? -0.474 2.333 -22.221 1.00 92.12 505 GLN A C 1
ATOM 3774 O O . GLN A 1 505 ? -0.098 2.387 -23.392 1.00 92.12 505 GLN A O 1
ATOM 3779 N N . VAL A 1 506 ? -0.080 3.228 -21.315 1.00 91.44 506 VAL A N 1
ATOM 3780 C CA . VAL A 1 506 ? 0.851 4.331 -21.595 1.00 91.44 506 VAL A CA 1
ATOM 3781 C C . VAL A 1 506 ? 2.239 3.791 -21.937 1.00 91.44 506 VAL A C 1
ATOM 3783 O O . VAL A 1 506 ? 2.819 4.198 -22.941 1.00 91.44 506 VAL A O 1
ATOM 3786 N N . ARG A 1 507 ? 2.751 2.818 -21.169 1.00 87.88 507 ARG A N 1
ATOM 3787 C CA . ARG A 1 507 ? 4.033 2.155 -21.475 1.00 87.88 507 ARG A CA 1
ATOM 3788 C C . ARG A 1 507 ? 4.006 1.448 -22.825 1.00 87.88 507 ARG A C 1
ATOM 3790 O O . ARG A 1 507 ? 4.961 1.547 -23.589 1.00 87.88 507 ARG A O 1
ATOM 3797 N N . GLU A 1 508 ? 2.906 0.768 -23.128 1.00 91.88 508 GLU A N 1
ATOM 3798 C CA . GLU A 1 508 ? 2.728 0.105 -24.418 1.00 91.88 508 GLU A CA 1
ATOM 3799 C C . GLU A 1 508 ? 2.671 1.109 -25.578 1.00 91.88 508 GLU A C 1
ATOM 3801 O O . GLU A 1 508 ? 3.302 0.903 -26.612 1.00 91.88 508 GLU A O 1
ATOM 3806 N N . SER A 1 509 ? 1.993 2.242 -25.387 1.00 90.12 509 SER A N 1
ATOM 3807 C CA . SER A 1 509 ? 1.943 3.321 -26.381 1.00 90.12 509 SER A CA 1
ATOM 3808 C C . SER A 1 509 ? 3.326 3.926 -26.635 1.00 90.12 509 SER A C 1
ATOM 3810 O O . SER A 1 509 ? 3.686 4.156 -27.788 1.00 90.12 509 SER A O 1
ATOM 3812 N N . ALA A 1 510 ? 4.130 4.118 -25.582 1.00 86.00 510 ALA A N 1
ATOM 3813 C CA . ALA A 1 510 ? 5.512 4.585 -25.702 1.00 86.00 510 ALA A CA 1
ATOM 3814 C C . ALA A 1 510 ? 6.385 3.582 -26.477 1.00 86.00 510 ALA A C 1
ATOM 3816 O O . ALA A 1 510 ? 7.148 3.973 -27.359 1.00 86.00 510 ALA A O 1
ATOM 3817 N N . ARG A 1 511 ? 6.225 2.276 -26.216 1.00 89.50 511 ARG A N 1
ATOM 3818 C CA . ARG A 1 511 ? 6.914 1.212 -26.967 1.00 89.50 511 ARG A CA 1
ATOM 3819 C C . ARG A 1 511 ? 6.567 1.263 -28.459 1.00 89.50 511 ARG A C 1
ATOM 3821 O O . ARG A 1 511 ? 7.473 1.292 -29.288 1.00 89.50 511 ARG A O 1
ATOM 3828 N N . ILE A 1 512 ? 5.276 1.329 -28.794 1.00 90.19 512 ILE A N 1
ATOM 3829 C CA . ILE A 1 512 ? 4.792 1.403 -30.184 1.00 90.19 512 ILE A CA 1
ATOM 3830 C C . ILE A 1 512 ? 5.300 2.674 -30.878 1.00 90.19 512 ILE A C 1
ATOM 3832 O O . ILE A 1 512 ? 5.720 2.622 -32.034 1.00 90.19 512 ILE A O 1
ATOM 3836 N N . ALA A 1 513 ? 5.301 3.818 -30.186 1.00 88.19 513 ALA A N 1
ATOM 3837 C CA . ALA A 1 513 ? 5.852 5.060 -30.724 1.00 88.19 513 ALA A CA 1
ATOM 3838 C C . ALA A 1 513 ? 7.356 4.926 -31.023 1.00 88.19 513 ALA A C 1
ATOM 3840 O O . ALA A 1 513 ? 7.804 5.321 -32.100 1.00 88.19 513 ALA A O 1
ATOM 3841 N N . GLY A 1 514 ? 8.125 4.308 -30.120 1.00 85.81 514 GLY A N 1
ATOM 3842 C CA . GLY A 1 514 ? 9.545 4.019 -30.329 1.00 85.81 514 GLY A CA 1
ATOM 3843 C C . GLY A 1 514 ? 9.809 3.126 -31.547 1.00 85.81 514 GLY A C 1
ATOM 3844 O O . GLY A 1 514 ? 10.686 3.432 -32.360 1.00 85.81 514 GLY A O 1
ATOM 3845 N N . GLU A 1 515 ? 9.014 2.068 -31.724 1.00 91.44 515 GLU A N 1
ATOM 3846 C CA . GLU A 1 515 ? 9.074 1.189 -32.903 1.00 91.44 515 GLU A CA 1
ATOM 3847 C C . GLU A 1 515 ? 8.765 1.956 -34.193 1.00 91.44 515 GLU A C 1
ATOM 3849 O O . GLU A 1 515 ? 9.540 1.904 -35.147 1.00 91.44 515 GLU A O 1
ATOM 3854 N N . ALA A 1 516 ? 7.711 2.772 -34.196 1.00 88.88 516 ALA A N 1
ATOM 3855 C CA . ALA A 1 516 ? 7.335 3.566 -35.361 1.00 88.88 516 ALA A CA 1
ATOM 3856 C C . ALA A 1 516 ? 8.402 4.618 -35.742 1.00 88.88 516 ALA A C 1
ATOM 3858 O O . ALA A 1 516 ? 8.609 4.890 -36.927 1.00 88.88 516 ALA A O 1
ATOM 3859 N N . VAL A 1 517 ? 9.131 5.187 -34.769 1.00 87.44 517 VAL A N 1
ATOM 3860 C CA . VAL A 1 517 ? 10.300 6.048 -35.047 1.00 87.44 517 VAL A CA 1
ATOM 3861 C C . VAL A 1 517 ? 11.421 5.253 -35.720 1.00 87.44 517 VAL A C 1
ATOM 3863 O O . VAL A 1 517 ? 12.055 5.761 -36.651 1.00 87.44 517 VAL A O 1
ATOM 3866 N N . SER A 1 518 ? 11.676 4.024 -35.268 1.00 89.00 518 SER A N 1
ATOM 3867 C CA . SER A 1 518 ? 12.671 3.138 -35.881 1.00 89.00 518 SER A CA 1
ATOM 3868 C C . SER A 1 518 ? 12.307 2.810 -37.334 1.00 89.00 518 SER A C 1
ATOM 3870 O O . SER A 1 518 ? 13.133 2.994 -38.233 1.00 89.00 518 SER A O 1
ATOM 3872 N N . ASP A 1 519 ? 11.052 2.441 -37.589 1.00 89.94 519 ASP A N 1
ATOM 3873 C CA . ASP A 1 519 ? 10.550 2.125 -38.931 1.00 89.94 519 ASP A CA 1
ATOM 3874 C C . ASP A 1 519 ? 10.612 3.334 -39.873 1.00 89.94 519 ASP A C 1
ATOM 3876 O O . ASP A 1 519 ? 11.029 3.221 -41.032 1.00 89.94 519 ASP A O 1
ATOM 3880 N N . ALA A 1 520 ? 10.274 4.528 -39.374 1.00 89.00 520 ALA A N 1
ATOM 3881 C CA . ALA A 1 520 ? 10.402 5.765 -40.138 1.00 89.00 520 ALA A CA 1
ATOM 3882 C C . ALA A 1 520 ? 11.865 6.041 -40.533 1.00 89.00 520 ALA A C 1
ATOM 3884 O O . ALA A 1 520 ? 12.134 6.420 -41.675 1.00 89.00 520 ALA A O 1
ATOM 3885 N N . ARG A 1 521 ? 12.829 5.804 -39.630 1.00 87.62 521 ARG A N 1
ATOM 3886 C CA . ARG A 1 521 ? 14.268 5.951 -39.926 1.00 87.62 521 ARG A CA 1
ATOM 3887 C C . ARG A 1 521 ? 14.752 4.935 -40.961 1.00 87.62 521 ARG A C 1
ATOM 3889 O O . ARG A 1 521 ? 15.487 5.310 -41.874 1.00 87.62 521 ARG A O 1
ATOM 3896 N N . ALA A 1 522 ? 14.325 3.677 -40.855 1.00 91.19 522 ALA A N 1
ATOM 3897 C CA . ALA A 1 522 ? 14.662 2.641 -41.831 1.00 91.19 522 ALA A CA 1
ATOM 3898 C C . ALA A 1 522 ? 14.095 2.964 -43.228 1.00 91.19 522 ALA A C 1
ATOM 3900 O O . ALA A 1 522 ? 14.777 2.806 -44.247 1.00 91.19 522 ALA A O 1
ATOM 3901 N N . THR A 1 523 ? 12.869 3.490 -43.280 1.00 91.06 523 THR A N 1
ATOM 3902 C CA . THR A 1 523 ? 12.224 3.905 -44.533 1.00 91.06 523 THR A CA 1
ATOM 3903 C C . THR A 1 523 ? 12.918 5.130 -45.146 1.00 91.06 523 THR A C 1
ATOM 3905 O O . THR A 1 523 ? 13.161 5.144 -46.352 1.00 91.06 523 THR A O 1
ATOM 3908 N N . ASP A 1 524 ? 13.322 6.121 -44.336 1.00 88.38 524 ASP A N 1
ATOM 3909 C CA . ASP A 1 524 ? 14.126 7.273 -44.789 1.00 88.38 524 ASP A CA 1
ATOM 3910 C C . ASP A 1 524 ? 15.456 6.818 -45.414 1.00 88.38 524 ASP A C 1
ATOM 3912 O O . ASP A 1 524 ? 15.814 7.263 -46.505 1.00 88.38 524 ASP A O 1
ATOM 3916 N N . ALA A 1 525 ? 16.162 5.876 -44.779 1.00 90.19 525 ALA A N 1
ATOM 3917 C CA . ALA A 1 525 ? 17.411 5.321 -45.308 1.00 90.19 525 ALA A CA 1
ATOM 3918 C C . ALA A 1 525 ? 17.212 4.587 -46.649 1.00 90.19 525 ALA A C 1
ATOM 3920 O O . ALA A 1 525 ? 18.009 4.743 -47.582 1.00 90.19 525 ALA A O 1
ATOM 3921 N N . THR A 1 526 ? 16.120 3.830 -46.775 1.00 90.56 526 THR A N 1
ATOM 3922 C CA . THR A 1 526 ? 15.769 3.115 -48.013 1.00 90.56 526 THR A CA 1
ATOM 3923 C C . THR A 1 526 ? 15.439 4.092 -49.143 1.00 90.56 526 THR A C 1
ATOM 3925 O O . THR A 1 526 ? 15.937 3.944 -50.259 1.00 90.56 526 THR A O 1
ATOM 3928 N N . ALA A 1 527 ? 14.659 5.136 -48.855 1.00 89.62 527 ALA A N 1
ATOM 3929 C CA . ALA A 1 527 ? 14.304 6.160 -49.833 1.00 89.62 527 ALA A CA 1
ATOM 3930 C C . ALA A 1 527 ? 15.530 6.963 -50.306 1.00 89.62 527 ALA A C 1
ATOM 3932 O O . ALA A 1 527 ? 15.662 7.237 -51.499 1.00 89.62 527 ALA A O 1
ATOM 3933 N N . ARG A 1 528 ? 16.479 7.277 -49.412 1.00 88.62 528 ARG A N 1
ATOM 3934 C CA . ARG A 1 528 ? 17.765 7.885 -49.805 1.00 88.62 528 ARG A CA 1
ATOM 3935 C C . ARG A 1 528 ? 18.577 6.970 -50.719 1.00 88.62 528 ARG A C 1
ATOM 3937 O O . ARG A 1 528 ? 19.045 7.420 -51.758 1.00 88.62 528 ARG A O 1
ATOM 3944 N N . SER A 1 529 ? 18.659 5.682 -50.389 1.00 91.62 529 SER A N 1
ATOM 3945 C CA . SER A 1 529 ? 19.348 4.690 -51.228 1.00 91.62 529 SER A CA 1
ATOM 3946 C C . SER A 1 529 ? 18.737 4.596 -52.633 1.00 91.62 529 SER A C 1
ATOM 3948 O O . SER A 1 529 ? 19.463 4.477 -53.621 1.00 91.62 529 SER A O 1
ATOM 3950 N N . LEU A 1 530 ? 17.405 4.694 -52.739 1.00 91.50 530 LEU A N 1
ATOM 3951 C CA . LEU A 1 530 ? 16.697 4.746 -54.020 1.00 91.50 530 LEU A CA 1
ATOM 3952 C C . LEU A 1 530 ? 17.030 6.022 -54.807 1.00 91.50 530 LEU A C 1
ATOM 3954 O O . LEU A 1 530 ? 17.270 5.947 -56.011 1.00 91.50 530 LEU A O 1
ATOM 3958 N N . ASN A 1 531 ? 17.089 7.176 -54.137 1.00 90.56 531 ASN A N 1
ATOM 3959 C CA . ASN A 1 531 ? 17.471 8.443 -54.761 1.00 90.56 531 ASN A CA 1
ATOM 3960 C C . ASN A 1 531 ? 18.905 8.397 -55.321 1.00 90.56 531 ASN A C 1
ATOM 3962 O O . ASN A 1 531 ? 19.139 8.822 -56.453 1.00 90.56 531 ASN A O 1
ATOM 3966 N N . ASP A 1 532 ? 19.842 7.813 -54.572 1.00 90.25 532 ASP A N 1
ATOM 3967 C CA . ASP A 1 532 ? 21.234 7.641 -55.003 1.00 90.25 532 ASP A CA 1
ATOM 3968 C C . ASP A 1 532 ? 21.353 6.658 -56.178 1.00 90.25 532 ASP A C 1
ATOM 3970 O O . ASP A 1 532 ? 22.140 6.858 -57.108 1.00 90.25 532 ASP A O 1
ATOM 3974 N N . ALA A 1 533 ? 20.561 5.580 -56.176 1.00 91.19 533 ALA A N 1
ATOM 3975 C CA . ALA A 1 533 ? 20.476 4.659 -57.308 1.00 91.19 533 ALA A CA 1
ATOM 3976 C C . ALA A 1 533 ? 19.918 5.351 -58.563 1.00 91.19 533 ALA A C 1
ATOM 3978 O O . ALA A 1 533 ? 20.500 5.215 -59.638 1.00 91.19 533 ALA A O 1
ATOM 3979 N N . ALA A 1 534 ? 18.850 6.143 -58.426 1.00 91.50 534 ALA A N 1
ATOM 3980 C CA . ALA A 1 534 ? 18.287 6.927 -59.523 1.00 91.50 534 ALA A CA 1
ATOM 3981 C C . ALA A 1 534 ? 19.295 7.954 -60.073 1.00 91.50 534 ALA A C 1
ATOM 3983 O O . ALA A 1 534 ? 19.397 8.111 -61.287 1.00 91.50 534 ALA A O 1
ATOM 3984 N N . GLY A 1 535 ? 20.092 8.592 -59.206 1.00 90.31 535 GLY A N 1
ATOM 3985 C CA . GLY A 1 535 ? 21.188 9.481 -59.611 1.00 90.31 535 GLY A CA 1
ATOM 3986 C C . GLY A 1 535 ? 22.227 8.782 -60.490 1.00 90.31 535 GLY A C 1
ATOM 3987 O O . GLY A 1 535 ? 22.524 9.256 -61.585 1.00 90.31 535 GLY A O 1
ATOM 3988 N N . ARG A 1 536 ? 22.700 7.602 -60.070 1.00 93.31 536 ARG A N 1
ATOM 3989 C CA . ARG A 1 536 ? 23.638 6.781 -60.859 1.00 93.31 536 ARG A CA 1
ATOM 3990 C C . ARG A 1 536 ? 23.053 6.341 -62.200 1.00 93.31 536 ARG A C 1
ATOM 3992 O O . ARG A 1 536 ? 23.754 6.357 -63.207 1.00 93.31 536 ARG A O 1
ATOM 3999 N N . ILE A 1 537 ? 21.769 5.978 -62.241 1.00 93.12 537 ILE A N 1
ATOM 4000 C CA . ILE A 1 537 ? 21.092 5.668 -63.510 1.00 93.12 537 ILE A CA 1
ATOM 4001 C C . ILE A 1 537 ? 21.062 6.910 -64.408 1.00 93.12 537 ILE A C 1
ATOM 4003 O O . ILE A 1 537 ? 21.363 6.801 -65.593 1.00 93.12 537 ILE A O 1
ATOM 4007 N N . GLY A 1 538 ? 20.773 8.091 -63.854 1.00 93.56 538 GLY A N 1
ATOM 4008 C CA . GLY A 1 538 ? 20.818 9.358 -64.586 1.00 93.56 538 GLY A CA 1
ATOM 4009 C C . GLY A 1 538 ? 22.188 9.644 -65.214 1.00 93.56 538 GLY A C 1
ATOM 4010 O O . GLY A 1 538 ? 22.258 10.051 -66.373 1.00 93.56 538 GLY A O 1
ATOM 4011 N N . GLU A 1 539 ? 23.282 9.368 -64.500 1.00 92.69 539 GLU A N 1
ATOM 4012 C CA . GLU A 1 539 ? 24.646 9.496 -65.036 1.00 92.69 539 GLU A CA 1
ATOM 4013 C C . GLU A 1 539 ? 24.908 8.547 -66.213 1.00 92.69 539 GLU A C 1
ATOM 4015 O O . GLU A 1 539 ? 25.468 8.965 -67.229 1.00 92.69 539 GLU A O 1
ATOM 4020 N N . VAL A 1 540 ? 24.465 7.290 -66.107 1.00 93.69 540 VAL A N 1
ATOM 4021 C CA . VAL A 1 540 ? 24.583 6.298 -67.187 1.00 93.69 540 VAL A CA 1
ATOM 4022 C C . VAL A 1 540 ? 23.758 6.714 -68.404 1.00 93.69 540 VAL A C 1
ATOM 4024 O O . VAL A 1 540 ? 24.253 6.661 -69.527 1.00 93.69 540 VAL A O 1
ATOM 4027 N N . VAL A 1 541 ? 22.522 7.174 -68.201 1.00 94.19 541 VAL A N 1
ATOM 4028 C CA . VAL A 1 541 ? 21.638 7.639 -69.282 1.00 94.19 541 VAL A CA 1
ATOM 4029 C C . VAL A 1 541 ? 22.240 8.849 -70.001 1.00 94.19 541 VAL A C 1
ATOM 4031 O O . VAL A 1 541 ? 22.230 8.884 -71.231 1.00 94.19 541 VAL A O 1
ATOM 4034 N N . ARG A 1 542 ? 22.847 9.792 -69.264 1.00 92.31 542 ARG A N 1
ATOM 4035 C CA . ARG A 1 542 ? 23.579 10.927 -69.850 1.00 92.31 542 ARG A CA 1
ATOM 4036 C C . ARG A 1 542 ? 24.746 10.460 -70.721 1.00 92.31 542 ARG A C 1
ATOM 4038 O O . ARG A 1 542 ? 24.883 10.934 -71.845 1.00 92.31 542 ARG A O 1
ATOM 4045 N N . LEU A 1 543 ? 25.550 9.510 -70.239 1.00 95.00 543 LEU A N 1
ATOM 4046 C CA . LEU A 1 543 ? 26.661 8.942 -71.008 1.00 95.00 543 LEU A CA 1
ATOM 4047 C C . LEU A 1 543 ? 26.175 8.254 -72.296 1.00 95.00 543 LEU A C 1
ATOM 4049 O O . LEU A 1 543 ? 26.777 8.433 -73.351 1.00 95.00 543 LEU A O 1
ATOM 4053 N N . ILE A 1 544 ? 25.073 7.498 -72.238 1.00 93.38 544 ILE A N 1
ATOM 4054 C CA . ILE A 1 544 ? 24.480 6.870 -73.432 1.00 93.38 544 ILE A CA 1
ATOM 4055 C C . ILE A 1 544 ? 24.012 7.943 -74.423 1.00 93.38 544 ILE A C 1
ATOM 4057 O O . ILE A 1 544 ? 24.255 7.803 -75.621 1.00 93.38 544 ILE A O 1
ATOM 4061 N N . GLY A 1 545 ? 23.401 9.029 -73.939 1.00 91.88 545 GLY A N 1
ATOM 4062 C CA . GLY A 1 545 ? 23.009 10.168 -74.770 1.00 91.88 545 GLY A CA 1
ATOM 4063 C C . GLY A 1 545 ? 24.204 10.831 -75.466 1.00 91.88 545 GLY A C 1
ATOM 4064 O O . GLY A 1 545 ? 24.145 11.115 -76.663 1.00 91.88 545 GLY A O 1
ATOM 4065 N N . GLU A 1 546 ? 25.324 11.006 -74.758 1.00 92.81 546 GLU A N 1
ATOM 4066 C CA . GLU A 1 546 ? 26.585 11.513 -75.323 1.00 92.81 546 GLU A CA 1
ATOM 4067 C C . GLU A 1 546 ? 27.155 10.574 -76.397 1.00 92.81 546 GLU A C 1
ATOM 4069 O O . GLU A 1 546 ? 27.523 11.027 -77.485 1.00 92.81 546 GLU A O 1
ATOM 4074 N N . ILE A 1 547 ? 27.154 9.260 -76.144 1.00 93.00 547 ILE A N 1
ATOM 4075 C CA . ILE A 1 547 ? 27.573 8.243 -77.120 1.00 93.00 547 ILE A CA 1
ATOM 4076 C C . ILE A 1 547 ? 26.658 8.268 -78.349 1.00 93.00 547 ILE A C 1
ATOM 4078 O O . ILE A 1 547 ? 27.148 8.201 -79.477 1.00 93.00 547 ILE A O 1
ATOM 4082 N N . ALA A 1 548 ? 25.342 8.395 -78.167 1.00 93.00 548 ALA A N 1
ATOM 4083 C CA . ALA A 1 548 ? 24.379 8.486 -79.261 1.00 93.00 548 ALA A CA 1
ATOM 4084 C C . ALA A 1 548 ? 24.608 9.753 -80.103 1.00 93.00 548 ALA A C 1
ATOM 4086 O O . ALA A 1 548 ? 24.648 9.676 -81.332 1.00 93.00 548 ALA A O 1
ATOM 4087 N N . ALA A 1 549 ? 24.861 10.902 -79.470 1.00 91.50 549 ALA A N 1
ATOM 4088 C CA . ALA A 1 549 ? 25.204 12.143 -80.164 1.00 91.50 549 ALA A CA 1
ATOM 4089 C C . ALA A 1 549 ? 26.517 12.021 -80.962 1.00 91.50 549 ALA A C 1
ATOM 4091 O O . ALA A 1 549 ? 26.581 12.424 -82.127 1.00 91.50 549 ALA A O 1
ATOM 4092 N N . GLN A 1 550 ? 27.547 11.406 -80.374 1.00 94.00 550 GLN A N 1
ATOM 4093 C CA . GLN A 1 550 ? 28.820 11.146 -81.048 1.00 94.00 550 GLN A CA 1
ATOM 4094 C C . GLN A 1 550 ? 28.659 10.159 -82.214 1.00 94.00 550 GLN A C 1
ATOM 4096 O O . GLN A 1 550 ? 29.214 10.373 -83.293 1.00 94.00 550 GLN A O 1
ATOM 4101 N N . THR A 1 551 ? 27.853 9.112 -82.033 1.00 93.31 551 THR A N 1
ATOM 4102 C CA . THR A 1 551 ? 27.538 8.116 -83.070 1.00 93.31 551 THR A CA 1
ATOM 4103 C C . THR A 1 551 ? 26.776 8.753 -84.228 1.00 93.31 551 THR A C 1
ATOM 4105 O O . THR A 1 551 ? 27.093 8.496 -85.386 1.00 93.31 551 THR A O 1
ATOM 4108 N N . ASN A 1 552 ? 25.830 9.649 -83.938 1.00 90.69 552 ASN A N 1
ATOM 4109 C CA . ASN A 1 552 ? 25.108 10.427 -84.942 1.00 90.69 552 ASN A CA 1
ATOM 4110 C C . ASN A 1 552 ? 26.060 11.322 -85.761 1.00 90.69 552 ASN A C 1
ATOM 4112 O O . ASN A 1 552 ? 25.952 11.375 -86.985 1.00 90.69 552 ASN A O 1
ATOM 4116 N N . LEU A 1 553 ? 27.035 11.975 -85.114 1.00 92.44 553 LEU A N 1
ATOM 4117 C CA . LEU A 1 553 ? 28.069 12.764 -85.799 1.00 92.44 553 LEU A CA 1
ATOM 4118 C C . LEU A 1 553 ? 29.004 11.899 -86.659 1.00 92.44 553 LEU A C 1
ATOM 4120 O O . LEU A 1 553 ? 29.311 12.269 -87.792 1.00 92.44 553 LEU A O 1
ATOM 4124 N N . LEU A 1 554 ? 29.428 10.735 -86.162 1.00 91.69 554 LEU A N 1
ATOM 4125 C CA . LEU A 1 554 ? 30.237 9.777 -86.924 1.00 91.69 554 LEU A CA 1
ATOM 4126 C C . LEU A 1 554 ? 29.480 9.252 -88.149 1.00 91.69 554 LEU A C 1
ATOM 4128 O O . LEU A 1 554 ? 30.026 9.234 -89.251 1.00 91.69 554 LEU A O 1
ATOM 4132 N N . ALA A 1 555 ? 28.212 8.883 -87.972 1.00 92.38 555 ALA A N 1
ATOM 4133 C CA . ALA A 1 555 ? 27.336 8.420 -89.040 1.00 92.38 555 ALA A CA 1
ATOM 4134 C C . ALA A 1 555 ? 27.062 9.519 -90.078 1.00 92.38 555 ALA A C 1
ATOM 4136 O O . ALA A 1 555 ? 27.034 9.252 -91.280 1.00 92.38 555 ALA A O 1
ATOM 4137 N N . LEU A 1 556 ? 26.931 10.774 -89.640 1.00 88.94 556 LEU A N 1
ATOM 4138 C CA . LEU A 1 556 ? 26.820 11.928 -90.529 1.00 88.94 556 LEU A CA 1
ATOM 4139 C C . LEU A 1 556 ? 28.093 12.117 -91.366 1.00 88.94 556 LEU A C 1
ATOM 4141 O O . LEU A 1 556 ?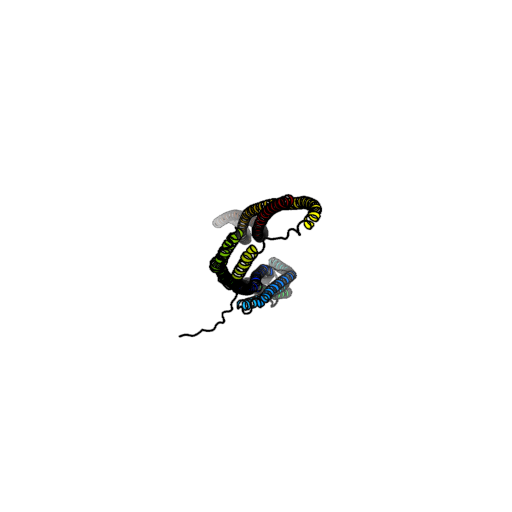 27.996 12.237 -92.586 1.00 88.94 556 LEU A O 1
ATOM 4145 N N . ASN A 1 557 ? 29.271 12.077 -90.739 1.00 88.62 557 ASN A N 1
ATOM 4146 C CA . ASN A 1 557 ? 30.555 12.165 -91.440 1.00 88.62 557 ASN A CA 1
ATOM 4147 C C . ASN A 1 557 ? 30.734 11.013 -92.442 1.00 88.62 557 ASN A C 1
ATOM 4149 O O . ASN A 1 557 ? 31.151 11.240 -93.576 1.00 88.62 557 ASN A O 1
ATOM 4153 N N . ALA A 1 558 ? 30.347 9.791 -92.062 1.00 90.25 558 ALA A N 1
ATOM 4154 C CA . ALA A 1 558 ? 30.363 8.631 -92.950 1.00 90.25 558 ALA A CA 1
ATOM 4155 C C . ALA A 1 558 ? 29.381 8.779 -94.126 1.00 90.25 558 ALA A C 1
ATOM 4157 O O . ALA A 1 558 ? 29.713 8.414 -95.250 1.00 90.25 558 ALA A O 1
ATOM 4158 N N . THR A 1 559 ? 28.200 9.363 -93.898 1.00 87.44 559 THR A N 1
ATOM 4159 C CA . THR A 1 559 ? 27.223 9.661 -94.960 1.00 87.44 559 THR A CA 1
ATOM 4160 C C . THR A 1 559 ? 27.785 10.678 -95.959 1.00 87.44 559 THR A C 1
ATOM 4162 O O . THR A 1 559 ? 27.607 10.515 -97.165 1.00 87.44 559 THR A O 1
ATOM 4165 N N . ILE A 1 560 ? 28.495 11.705 -95.473 1.00 87.50 560 ILE A N 1
ATOM 4166 C CA . ILE A 1 560 ? 29.162 12.709 -96.316 1.00 87.50 560 ILE A CA 1
ATOM 4167 C C . ILE A 1 560 ? 30.243 12.050 -97.178 1.00 87.50 560 ILE A C 1
ATOM 4169 O O . ILE A 1 560 ? 30.270 12.262 -98.389 1.00 87.50 560 ILE A O 1
ATOM 4173 N N . GLU A 1 561 ? 31.105 11.223 -96.586 1.00 88.62 561 GLU A N 1
ATOM 4174 C CA . GLU A 1 561 ? 32.201 10.585 -97.322 1.00 88.62 561 GLU A CA 1
ATOM 4175 C C . GLU A 1 561 ? 31.691 9.519 -98.308 1.00 88.62 561 GLU A C 1
ATOM 4177 O O . GLU A 1 561 ? 32.188 9.413 -99.430 1.00 88.62 561 GLU A O 1
ATOM 4182 N N . ALA A 1 562 ? 30.617 8.803 -97.956 1.00 86.81 562 ALA A N 1
ATOM 4183 C CA . ALA A 1 562 ? 29.927 7.889 -98.863 1.00 86.81 562 ALA A CA 1
ATOM 4184 C C . ALA A 1 562 ? 29.295 8.622 -100.062 1.00 86.81 562 ALA A C 1
ATOM 4186 O O . ALA A 1 562 ? 29.375 8.132 -101.188 1.00 86.81 562 ALA A O 1
ATOM 4187 N N . ALA A 1 563 ? 28.727 9.817 -99.853 1.00 83.31 563 ALA A N 1
ATOM 4188 C CA . ALA A 1 563 ? 28.244 10.671 -100.940 1.00 83.31 563 ALA A CA 1
ATOM 4189 C C . ALA A 1 563 ? 29.396 11.190 -101.823 1.00 83.31 563 ALA A C 1
ATOM 4191 O O . ALA A 1 563 ? 29.247 11.314 -103.039 1.00 83.31 563 ALA A O 1
ATOM 4192 N N . ARG A 1 564 ? 30.566 11.443 -101.224 1.00 86.06 564 ARG A N 1
ATOM 4193 C CA . ARG A 1 564 ? 31.786 11.895 -101.909 1.00 86.06 564 ARG A CA 1
ATOM 4194 C C . ARG A 1 564 ? 32.403 10.820 -102.810 1.00 86.06 564 ARG A C 1
ATOM 4196 O O . ARG A 1 564 ? 32.969 11.152 -103.848 1.00 86.06 564 ARG A O 1
ATOM 4203 N N . ALA A 1 565 ? 32.247 9.547 -102.446 1.00 84.88 565 ALA A N 1
ATOM 4204 C CA . ALA A 1 565 ? 32.691 8.388 -103.224 1.00 84.88 565 ALA A CA 1
ATOM 4205 C C . ALA A 1 565 ? 31.775 8.028 -104.421 1.00 84.88 565 ALA A C 1
ATOM 4207 O O . ALA A 1 565 ? 32.100 7.123 -105.194 1.00 84.88 565 ALA A O 1
ATOM 4208 N N . GLY A 1 566 ? 30.638 8.715 -104.606 1.00 79.94 566 GLY A N 1
ATOM 4209 C CA . GLY A 1 566 ? 29.735 8.512 -105.746 1.00 79.94 566 GLY A CA 1
ATOM 4210 C C . GLY A 1 566 ? 29.071 7.124 -105.775 1.00 79.94 566 GLY A C 1
ATOM 4211 O O . GLY A 1 566 ? 28.620 6.619 -104.749 1.00 79.94 566 GLY A O 1
ATOM 4212 N N . GLU A 1 567 ? 28.998 6.482 -106.951 1.00 77.81 567 GLU A N 1
ATOM 4213 C CA . GLU A 1 567 ? 28.357 5.158 -107.127 1.00 77.81 567 GLU A CA 1
ATOM 4214 C C . GLU A 1 567 ? 28.986 4.054 -106.252 1.00 77.81 567 GLU A C 1
ATOM 4216 O O . GLU A 1 567 ? 28.276 3.160 -105.795 1.00 77.81 567 GLU A O 1
ATOM 4221 N N . ALA A 1 568 ? 30.291 4.137 -105.958 1.00 74.94 568 ALA A N 1
ATOM 4222 C CA . ALA A 1 568 ? 31.005 3.147 -105.145 1.00 74.94 568 ALA A CA 1
ATOM 4223 C C . ALA A 1 568 ? 30.632 3.195 -103.647 1.00 74.94 568 ALA A C 1
ATOM 4225 O O . ALA A 1 568 ? 30.841 2.216 -102.934 1.00 74.94 568 ALA A O 1
ATOM 4226 N N . GLY A 1 569 ? 30.064 4.311 -103.168 1.00 82.56 569 GLY A N 1
ATOM 4227 C CA . GLY A 1 569 ? 29.699 4.528 -101.763 1.00 82.56 569 GLY A CA 1
ATOM 4228 C C . GLY A 1 569 ? 28.240 4.217 -101.410 1.00 82.56 569 GLY A C 1
ATOM 4229 O O . GLY A 1 569 ? 27.876 4.316 -100.240 1.00 82.56 569 GLY A O 1
ATOM 4230 N N . LYS A 1 570 ? 27.389 3.831 -102.375 1.00 81.25 570 LYS A N 1
ATOM 4231 C CA . LYS A 1 570 ? 25.930 3.683 -102.171 1.00 81.25 570 LYS A CA 1
ATOM 4232 C C . LYS A 1 570 ? 25.542 2.728 -101.037 1.00 81.25 570 LYS A C 1
ATOM 4234 O O . LYS A 1 570 ? 24.671 3.062 -100.240 1.00 81.25 570 LYS A O 1
ATOM 4239 N N . SER A 1 571 ? 26.177 1.560 -100.940 1.00 83.31 571 SER A N 1
ATOM 4240 C CA . SER A 1 571 ? 25.901 0.590 -99.867 1.00 83.31 571 SER A CA 1
ATOM 4241 C C . SER A 1 571 ? 26.336 1.110 -98.493 1.00 83.31 571 SER A C 1
ATOM 4243 O O . SER A 1 571 ? 25.625 0.923 -97.508 1.00 83.31 571 SER A O 1
ATOM 4245 N N . PHE A 1 572 ? 27.459 1.832 -98.438 1.00 85.25 572 PHE A N 1
ATOM 4246 C CA . PHE A 1 572 ? 27.959 2.480 -97.225 1.00 85.25 572 PHE A CA 1
ATOM 4247 C C . PHE A 1 572 ? 27.064 3.642 -96.776 1.00 85.25 572 PHE A C 1
ATOM 4249 O O . PHE A 1 572 ? 26.833 3.809 -95.581 1.00 85.25 572 PHE A O 1
ATOM 4256 N N . ALA A 1 573 ? 26.508 4.408 -97.720 1.00 86.00 573 ALA A N 1
ATOM 4257 C CA . ALA A 1 573 ? 25.588 5.506 -97.435 1.00 86.00 573 ALA A CA 1
ATOM 4258 C C . ALA A 1 573 ? 24.292 5.022 -96.763 1.00 86.00 573 ALA A C 1
ATOM 4260 O O . ALA A 1 573 ? 23.806 5.676 -95.843 1.00 86.00 573 ALA A O 1
ATOM 4261 N N . VAL A 1 574 ? 23.754 3.866 -97.178 1.00 88.94 574 VAL A N 1
ATOM 4262 C CA . VAL A 1 574 ? 22.556 3.268 -96.556 1.00 88.94 574 VAL A CA 1
ATOM 4263 C C . VAL A 1 574 ? 22.840 2.851 -95.112 1.00 88.94 574 VAL A C 1
ATOM 4265 O O . VAL A 1 574 ? 22.073 3.198 -94.220 1.00 88.94 574 VAL A O 1
ATOM 4268 N N . VAL A 1 575 ? 23.967 2.176 -94.859 1.00 91.19 575 VAL A N 1
ATOM 4269 C CA . VAL A 1 575 ? 24.362 1.778 -93.495 1.00 91.19 575 VAL A CA 1
ATOM 4270 C C . VAL A 1 575 ? 24.610 3.005 -92.616 1.00 91.19 575 VAL A C 1
ATOM 4272 O O . VAL A 1 575 ? 24.139 3.053 -91.484 1.00 91.19 575 VAL A O 1
ATOM 4275 N N . ALA A 1 576 ? 25.299 4.026 -93.132 1.00 90.44 576 ALA A N 1
ATOM 4276 C CA . ALA A 1 576 ? 25.534 5.267 -92.400 1.00 90.44 576 ALA A CA 1
ATOM 4277 C C . ALA A 1 576 ? 24.220 5.999 -92.068 1.00 90.44 576 ALA A C 1
ATOM 4279 O O . ALA A 1 576 ? 24.076 6.523 -90.965 1.00 90.44 576 ALA A O 1
ATOM 4280 N N . HIS A 1 577 ? 23.235 5.987 -92.973 1.00 90.38 577 HIS A N 1
ATOM 4281 C CA . HIS A 1 577 ? 21.907 6.542 -92.709 1.00 90.38 577 HIS A CA 1
ATOM 4282 C C . HIS A 1 577 ? 21.148 5.761 -91.626 1.00 90.38 577 HIS A C 1
ATOM 4284 O O . HIS A 1 577 ? 20.583 6.376 -90.725 1.00 90.38 577 HIS A O 1
ATOM 4290 N N . GLU A 1 578 ? 21.186 4.428 -91.668 1.00 93.19 578 GLU A N 1
ATOM 4291 C CA . GLU A 1 578 ? 20.536 3.572 -90.668 1.00 93.19 578 GLU A CA 1
ATOM 4292 C C . GLU A 1 578 ? 21.149 3.770 -89.272 1.00 93.19 578 GLU A C 1
ATOM 4294 O O . GLU A 1 578 ? 20.433 3.965 -88.291 1.00 93.19 578 GLU A O 1
ATOM 4299 N N . VAL A 1 579 ? 22.485 3.831 -89.181 1.00 94.38 579 VAL A N 1
ATOM 4300 C CA . VAL A 1 579 ? 23.197 4.124 -87.924 1.00 94.38 579 VAL A CA 1
ATOM 4301 C C . VAL A 1 579 ? 22.843 5.521 -87.408 1.00 94.38 579 VAL A C 1
ATOM 4303 O O . VAL A 1 579 ? 22.648 5.702 -86.207 1.00 94.38 579 VAL A O 1
ATOM 4306 N N . LYS A 1 580 ? 22.708 6.512 -88.298 1.00 91.19 580 LYS A N 1
ATOM 4307 C CA . LYS A 1 580 ? 22.280 7.872 -87.940 1.00 91.19 580 LYS A CA 1
ATOM 4308 C C . LYS A 1 580 ? 20.857 7.889 -87.364 1.00 91.19 580 LYS A C 1
ATOM 4310 O O . LYS A 1 580 ? 20.604 8.565 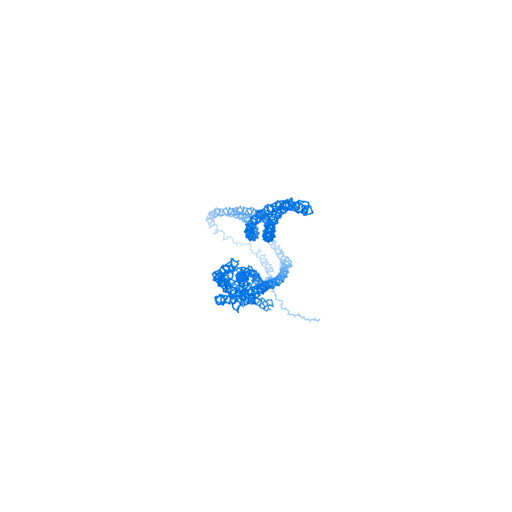-86.362 1.00 91.19 580 LYS A O 1
ATOM 4315 N N . LEU A 1 581 ? 19.932 7.152 -87.981 1.00 91.81 581 LEU A N 1
ATOM 4316 C CA . LEU A 1 581 ? 18.549 7.028 -87.518 1.00 91.81 581 LEU A CA 1
ATOM 4317 C C . LEU A 1 581 ? 18.495 6.353 -86.140 1.00 91.81 581 LEU A C 1
ATOM 4319 O O . LEU A 1 581 ? 17.871 6.887 -85.224 1.00 91.81 581 LEU A O 1
ATOM 4323 N N . LEU A 1 582 ? 19.222 5.244 -85.969 1.00 94.06 582 LEU A N 1
ATOM 4324 C CA . LEU A 1 582 ? 19.303 4.503 -84.711 1.00 94.06 582 LEU A CA 1
ATOM 4325 C C . LEU A 1 582 ? 19.927 5.344 -83.589 1.00 94.06 582 LEU A C 1
ATOM 4327 O O . LEU A 1 582 ? 19.438 5.338 -82.462 1.00 94.06 582 LEU A O 1
ATOM 4331 N N . ALA A 1 583 ? 20.966 6.125 -83.896 1.00 92.19 583 ALA A N 1
ATOM 4332 C CA . ALA A 1 583 ? 21.574 7.057 -82.951 1.00 92.19 583 ALA A CA 1
ATOM 4333 C C . ALA A 1 583 ? 20.600 8.176 -82.537 1.00 92.19 583 ALA A C 1
ATOM 4335 O O . ALA A 1 583 ? 20.528 8.524 -81.361 1.00 92.19 583 ALA A O 1
ATOM 4336 N N . THR A 1 584 ? 19.801 8.695 -83.476 1.00 92.25 584 THR A N 1
ATOM 4337 C CA . THR A 1 584 ? 18.762 9.701 -83.184 1.00 92.25 584 THR A CA 1
ATOM 4338 C C . THR A 1 584 ? 17.654 9.119 -82.300 1.00 92.25 584 THR A C 1
ATOM 4340 O O . THR A 1 584 ? 17.279 9.737 -81.306 1.00 92.25 584 THR A O 1
ATOM 4343 N N . GLN A 1 585 ? 17.177 7.909 -82.608 1.00 94.06 585 GLN A N 1
ATOM 4344 C CA . GLN A 1 585 ? 16.203 7.192 -81.777 1.00 94.06 585 GLN A CA 1
ATOM 4345 C C . GLN A 1 585 ? 16.755 6.889 -80.381 1.00 94.06 585 GLN A C 1
ATOM 4347 O O . GLN A 1 585 ? 16.042 7.041 -79.395 1.00 94.06 585 GLN A O 1
ATOM 4352 N N . THR A 1 586 ? 18.033 6.511 -80.284 1.00 93.56 586 THR A N 1
ATOM 4353 C CA . THR A 1 586 ? 18.701 6.256 -79.000 1.00 93.56 586 THR A CA 1
ATOM 4354 C C . THR A 1 586 ? 18.779 7.534 -78.169 1.00 93.56 586 THR A C 1
ATOM 4356 O O . THR A 1 586 ? 18.427 7.505 -76.995 1.00 93.56 586 THR A O 1
ATOM 4359 N N . ALA A 1 587 ? 19.166 8.663 -78.775 1.00 91.88 587 ALA A N 1
ATOM 4360 C CA . ALA A 1 587 ? 19.214 9.959 -78.097 1.00 91.88 587 ALA A CA 1
ATOM 4361 C C . ALA A 1 587 ? 17.827 10.390 -77.581 1.00 91.88 587 ALA A C 1
ATOM 4363 O O . ALA A 1 587 ? 17.698 10.821 -76.435 1.00 91.88 587 ALA A O 1
ATOM 4364 N N . GLN A 1 588 ? 16.781 10.210 -78.393 1.00 92.69 588 GLN A N 1
ATOM 4365 C CA . GLN A 1 588 ? 15.403 10.489 -77.985 1.00 92.69 588 GLN A CA 1
ATOM 4366 C C . GLN A 1 588 ? 14.955 9.580 -76.828 1.00 92.69 588 GLN A C 1
ATOM 4368 O O . GLN A 1 588 ? 14.424 10.068 -75.834 1.00 92.69 588 GLN A O 1
ATOM 4373 N N . ALA A 1 589 ? 15.233 8.276 -76.905 1.00 93.31 589 ALA A N 1
ATOM 4374 C CA . ALA A 1 589 ? 14.915 7.337 -75.832 1.00 93.31 589 ALA A CA 1
ATOM 4375 C C . ALA A 1 589 ? 15.663 7.669 -74.528 1.00 93.31 589 ALA A C 1
ATOM 4377 O O . ALA A 1 589 ? 15.090 7.567 -73.445 1.00 93.31 589 ALA A O 1
ATOM 4378 N N . THR A 1 590 ? 16.927 8.106 -74.604 1.00 93.25 590 THR A N 1
ATOM 4379 C CA . THR A 1 590 ? 17.671 8.544 -73.413 1.00 93.25 590 THR A CA 1
ATOM 4380 C C . THR A 1 590 ? 17.101 9.814 -72.786 1.00 93.25 590 THR A C 1
ATOM 4382 O O . THR A 1 590 ? 17.110 9.922 -71.563 1.00 93.25 590 THR A O 1
ATOM 4385 N N . ASP A 1 591 ? 16.564 10.744 -73.578 1.00 92.25 591 ASP A N 1
ATOM 4386 C CA . ASP A 1 591 ? 15.924 11.967 -73.072 1.00 92.25 591 ASP A CA 1
ATOM 4387 C C . ASP A 1 591 ? 14.600 11.657 -72.345 1.00 92.25 591 ASP A C 1
ATOM 4389 O O . ASP A 1 591 ? 14.338 12.142 -71.238 1.00 92.25 591 ASP A O 1
ATOM 4393 N N . GLU A 1 592 ? 13.803 10.742 -72.907 1.00 93.88 592 GLU A N 1
ATOM 4394 C CA . GLU A 1 592 ? 12.583 10.231 -72.273 1.00 93.88 592 GLU A CA 1
ATOM 4395 C C . GLU A 1 592 ? 12.888 9.502 -70.951 1.00 93.88 592 GLU A C 1
ATOM 4397 O O . GLU A 1 592 ? 12.239 9.766 -69.932 1.00 93.88 592 GLU A O 1
ATOM 4402 N N . ILE A 1 593 ? 13.911 8.636 -70.922 1.00 94.19 593 ILE A N 1
ATOM 4403 C CA . ILE A 1 593 ? 14.360 7.966 -69.688 1.00 94.19 593 ILE A CA 1
ATOM 4404 C C . ILE A 1 593 ? 14.878 8.995 -68.676 1.00 94.19 593 ILE A C 1
ATOM 4406 O O . ILE A 1 593 ? 14.542 8.906 -67.495 1.00 94.19 593 ILE A O 1
ATOM 4410 N N . GLY A 1 594 ? 15.647 9.996 -69.115 1.00 93.25 594 GLY A N 1
ATOM 4411 C CA . GLY A 1 594 ? 16.130 11.080 -68.257 1.00 93.25 594 GLY A CA 1
ATOM 4412 C C . GLY A 1 594 ? 14.982 11.826 -67.573 1.00 93.25 594 GLY A C 1
ATOM 4413 O O . GLY A 1 594 ? 15.013 12.044 -66.359 1.00 93.25 594 GLY A O 1
ATOM 4414 N N . THR A 1 595 ? 13.917 12.116 -68.323 1.00 94.56 595 THR A N 1
ATOM 4415 C CA . THR A 1 595 ? 12.687 12.721 -67.792 1.00 94.56 595 THR A CA 1
ATOM 4416 C C . THR A 1 595 ? 12.014 11.824 -66.744 1.00 94.56 595 THR A C 1
ATOM 4418 O O . THR A 1 595 ? 11.584 12.317 -65.696 1.00 94.56 595 THR A O 1
ATOM 4421 N N . GLN A 1 596 ? 11.956 10.504 -66.963 1.00 94.06 596 GLN A N 1
ATOM 4422 C CA . GLN A 1 596 ? 11.405 9.569 -65.971 1.00 94.06 596 GLN A CA 1
ATOM 4423 C C . GLN A 1 596 ? 12.257 9.471 -64.700 1.00 94.06 596 GLN A C 1
ATOM 4425 O O . GLN A 1 596 ? 11.704 9.442 -63.599 1.00 94.06 596 GLN A O 1
ATOM 4430 N N . ILE A 1 597 ? 13.586 9.470 -64.823 1.00 93.75 597 ILE A N 1
ATOM 4431 C CA . ILE A 1 597 ? 14.497 9.457 -63.671 1.00 93.75 597 ILE A CA 1
ATOM 4432 C C . ILE A 1 597 ? 14.333 10.731 -62.837 1.00 93.75 597 ILE A C 1
ATOM 4434 O O . ILE A 1 597 ? 14.207 10.643 -61.614 1.00 93.75 597 ILE A O 1
ATOM 4438 N N . ALA A 1 598 ? 14.241 11.899 -63.477 1.00 91.56 598 ALA A N 1
ATOM 4439 C CA . ALA A 1 598 ? 13.983 13.159 -62.784 1.00 91.56 598 ALA A CA 1
ATOM 4440 C C . ALA A 1 598 ? 12.630 13.142 -62.044 1.00 91.56 598 ALA A C 1
ATOM 4442 O O . ALA A 1 598 ? 12.533 13.578 -60.893 1.00 91.56 598 ALA A O 1
ATOM 4443 N N . ALA A 1 599 ? 11.585 12.581 -62.665 1.00 93.62 599 ALA A N 1
ATOM 4444 C CA . ALA A 1 599 ? 10.286 12.403 -62.019 1.00 93.62 599 ALA A CA 1
ATOM 4445 C C . ALA A 1 599 ? 10.361 11.447 -60.810 1.00 93.62 599 ALA A C 1
ATOM 4447 O O . ALA A 1 599 ? 9.803 11.753 -59.752 1.00 93.62 599 ALA A O 1
ATOM 4448 N N . MET A 1 600 ? 11.085 10.327 -60.924 1.00 92.62 600 MET A N 1
ATOM 4449 C CA . MET A 1 600 ? 11.318 9.395 -59.813 1.00 92.62 600 MET A CA 1
ATOM 4450 C C . MET A 1 600 ? 12.052 10.056 -58.643 1.00 92.62 600 MET A C 1
ATOM 4452 O O . MET A 1 600 ? 11.650 9.881 -57.491 1.00 92.62 600 MET A O 1
ATOM 4456 N N . GLN A 1 601 ? 13.100 10.834 -58.920 1.00 90.25 601 GLN A N 1
ATOM 4457 C CA . GLN A 1 601 ? 13.844 11.574 -57.896 1.00 90.25 601 GLN A CA 1
ATOM 4458 C C . GLN A 1 601 ? 12.941 12.578 -57.172 1.00 90.25 601 GLN A C 1
ATOM 4460 O O . GLN A 1 601 ? 12.928 12.621 -55.942 1.00 90.25 601 GLN A O 1
ATOM 4465 N N . LEU A 1 602 ? 12.111 13.323 -57.911 1.00 93.94 602 LEU A N 1
ATOM 4466 C CA . LEU A 1 602 ? 11.158 14.269 -57.328 1.00 93.94 602 LEU A CA 1
ATOM 4467 C C . LEU A 1 602 ? 10.151 13.579 -56.391 1.00 93.94 602 LEU A C 1
ATOM 4469 O O . LEU A 1 602 ? 9.883 14.075 -55.295 1.00 93.94 602 LEU A O 1
ATOM 4473 N N . VAL A 1 603 ? 9.585 12.440 -56.801 1.00 93.50 603 VAL A N 1
ATOM 4474 C CA . VAL A 1 603 ? 8.649 11.663 -55.967 1.00 93.50 603 VAL A CA 1
ATOM 4475 C C . VAL A 1 603 ? 9.354 11.085 -54.738 1.00 93.50 603 VAL A C 1
ATOM 4477 O O . VAL A 1 603 ? 8.803 11.120 -53.635 1.00 93.50 603 VAL A O 1
ATOM 4480 N N . THR A 1 604 ? 10.592 10.616 -54.893 1.00 91.50 604 THR A N 1
ATOM 4481 C CA . THR A 1 604 ? 11.402 10.088 -53.786 1.00 91.50 604 THR A CA 1
ATOM 4482 C C . THR A 1 604 ? 11.708 11.180 -52.759 1.00 91.50 604 THR A C 1
ATOM 4484 O O . THR A 1 604 ? 11.517 10.967 -51.563 1.00 91.50 604 THR A O 1
ATOM 4487 N N . ALA A 1 605 ? 12.073 12.385 -53.208 1.00 89.88 605 ALA A N 1
ATOM 4488 C CA . ALA A 1 605 ? 12.303 13.536 -52.336 1.00 89.88 605 ALA A CA 1
ATOM 4489 C C . ALA A 1 605 ? 11.045 13.926 -51.539 1.00 89.88 605 ALA A C 1
ATOM 4491 O O . ALA A 1 605 ? 11.115 14.110 -50.323 1.00 89.88 605 ALA A O 1
ATOM 4492 N N . LYS A 1 606 ? 9.874 13.968 -52.194 1.00 93.12 606 LYS A N 1
ATOM 4493 C CA . LYS A 1 606 ? 8.584 14.201 -51.515 1.00 93.12 606 LYS A CA 1
ATOM 4494 C C . LYS A 1 606 ? 8.253 13.107 -50.496 1.00 93.12 606 LYS A C 1
ATOM 4496 O O . LYS A 1 606 ? 7.699 13.393 -49.438 1.00 93.12 606 LYS A O 1
ATOM 4501 N N . THR A 1 607 ? 8.605 11.858 -50.797 1.00 91.31 607 THR A N 1
ATOM 4502 C CA . THR A 1 607 ? 8.397 10.716 -49.892 1.00 91.31 607 THR A CA 1
ATOM 4503 C C . THR A 1 607 ? 9.263 10.841 -48.638 1.00 91.31 607 THR A C 1
ATOM 4505 O O . THR A 1 607 ? 8.761 10.680 -47.528 1.00 91.31 607 THR A O 1
ATOM 4508 N N . VAL A 1 608 ? 10.537 11.214 -48.792 1.00 90.38 608 VAL A N 1
ATOM 4509 C CA . VAL A 1 608 ? 11.453 11.499 -47.673 1.00 90.38 608 VAL A CA 1
ATOM 4510 C C . VAL A 1 608 ? 10.917 12.621 -46.780 1.00 90.38 608 VAL A C 1
ATOM 4512 O O . VAL A 1 608 ? 10.917 12.496 -45.555 1.00 90.38 608 VAL A O 1
ATOM 4515 N N . GLU A 1 609 ? 10.419 13.710 -47.370 1.00 93.19 609 GLU A N 1
ATOM 4516 C CA . GLU A 1 609 ? 9.815 14.812 -46.613 1.00 93.19 609 GLU A CA 1
ATOM 4517 C C . GLU A 1 609 ? 8.595 14.348 -45.799 1.00 93.19 609 GLU A C 1
ATOM 4519 O O . GLU A 1 609 ? 8.489 14.650 -44.606 1.00 93.19 609 GLU A O 1
ATOM 4524 N N . ALA A 1 610 ? 7.708 13.554 -46.408 1.00 93.12 610 ALA A N 1
ATOM 4525 C CA . ALA A 1 610 ? 6.544 12.992 -45.730 1.00 93.12 610 ALA A CA 1
ATOM 4526 C C . ALA A 1 610 ? 6.939 12.074 -44.558 1.00 93.12 610 ALA A C 1
ATOM 4528 O O . ALA A 1 610 ? 6.377 12.203 -43.469 1.00 93.12 610 ALA A O 1
ATOM 4529 N N . ILE A 1 611 ? 7.942 11.207 -44.741 1.00 91.56 611 ILE A N 1
ATOM 4530 C CA . ILE A 1 611 ? 8.462 10.322 -43.684 1.00 91.56 611 ILE A CA 1
ATOM 4531 C C . ILE A 1 611 ? 9.028 11.134 -42.516 1.00 91.56 611 ILE A C 1
ATOM 4533 O O . ILE A 1 611 ? 8.736 10.835 -41.358 1.00 91.56 611 ILE A O 1
ATOM 4537 N N . ARG A 1 612 ? 9.789 12.201 -42.788 1.00 89.44 612 ARG A N 1
ATOM 4538 C CA . ARG A 1 612 ? 10.316 13.084 -41.732 1.00 89.44 612 ARG A CA 1
ATOM 4539 C C . ARG A 1 612 ? 9.201 13.766 -40.948 1.00 89.44 612 ARG A C 1
ATOM 4541 O O . ARG A 1 612 ? 9.286 13.849 -39.723 1.00 89.44 612 ARG A O 1
ATOM 4548 N N . LYS A 1 613 ? 8.147 14.219 -41.632 1.00 93.88 613 LYS A N 1
ATOM 4549 C CA . LYS A 1 613 ? 6.974 14.811 -40.978 1.00 93.88 613 LYS A CA 1
ATOM 4550 C C . LYS A 1 613 ? 6.271 13.799 -40.069 1.00 93.88 613 LYS A C 1
ATOM 4552 O O . LYS A 1 613 ? 5.967 14.137 -38.929 1.00 93.88 613 LYS A O 1
ATOM 4557 N N . ILE A 1 614 ? 6.088 12.562 -40.538 1.00 91.31 614 ILE A N 1
ATOM 4558 C CA . ILE A 1 614 ? 5.542 11.453 -39.739 1.00 91.31 614 ILE A CA 1
ATOM 4559 C C . ILE A 1 614 ? 6.422 11.192 -38.509 1.00 91.31 614 ILE A C 1
ATOM 4561 O O . ILE A 1 614 ? 5.908 11.159 -37.395 1.00 91.31 614 ILE A O 1
ATOM 4565 N N . GLY A 1 615 ? 7.744 11.102 -38.682 1.00 90.38 615 GLY A N 1
ATOM 4566 C CA . GLY A 1 615 ? 8.688 10.926 -37.575 1.00 90.38 615 GLY A CA 1
ATOM 4567 C C . GLY A 1 615 ? 8.593 12.037 -36.522 1.00 90.38 615 GLY A C 1
ATOM 4568 O O . GLY A 1 615 ? 8.588 11.751 -35.328 1.00 90.38 615 GLY A O 1
ATOM 4569 N N . GLY A 1 616 ? 8.437 13.296 -36.946 1.00 91.62 616 GLY A N 1
ATOM 4570 C CA . GLY A 1 616 ? 8.211 14.424 -36.035 1.00 91.62 616 GLY A CA 1
ATOM 4571 C C . GLY A 1 616 ? 6.875 14.347 -35.283 1.00 91.62 616 GLY A C 1
ATOM 4572 O O . GLY A 1 616 ? 6.814 14.652 -34.090 1.00 91.62 616 GLY A O 1
ATOM 4573 N N . THR A 1 617 ? 5.803 13.899 -35.946 1.00 92.56 617 THR A N 1
ATOM 4574 C CA . THR A 1 617 ? 4.508 13.653 -35.290 1.00 92.56 617 THR A CA 1
ATOM 4575 C C . THR A 1 617 ? 4.609 12.533 -34.254 1.00 92.56 617 THR A C 1
ATOM 4577 O O . THR A 1 617 ? 4.118 12.705 -33.142 1.00 92.56 617 THR A O 1
ATOM 4580 N N . ILE A 1 618 ? 5.293 11.429 -34.562 1.00 90.50 618 ILE A N 1
ATOM 4581 C CA . ILE A 1 618 ? 5.480 10.319 -33.615 1.00 90.50 618 ILE A CA 1
ATOM 4582 C C . ILE A 1 618 ? 6.336 10.755 -32.418 1.00 90.50 618 ILE A C 1
ATOM 4584 O O . ILE A 1 618 ? 5.983 10.457 -31.283 1.00 90.50 618 ILE A O 1
ATOM 4588 N N . ALA A 1 619 ? 7.399 11.537 -32.635 1.00 87.31 619 ALA A N 1
ATOM 4589 C CA . ALA A 1 619 ? 8.187 12.105 -31.537 1.00 87.31 619 ALA A CA 1
ATOM 4590 C C . ALA A 1 619 ? 7.350 13.026 -30.626 1.00 87.31 619 ALA A C 1
ATOM 4592 O O . ALA A 1 619 ? 7.546 13.060 -29.414 1.00 87.31 619 ALA A O 1
ATOM 4593 N N . SER A 1 620 ? 6.375 13.744 -31.193 1.00 91.12 620 SER A N 1
ATOM 4594 C CA . SER A 1 620 ? 5.427 14.540 -30.401 1.00 91.12 620 SER A CA 1
ATOM 4595 C C . SER A 1 620 ? 4.492 13.649 -29.573 1.00 91.12 620 SER A C 1
ATOM 4597 O O . SER A 1 620 ? 4.211 13.967 -28.419 1.00 91.12 620 SER A O 1
ATOM 4599 N N . ILE A 1 621 ? 4.038 12.520 -30.132 1.00 89.19 621 ILE A N 1
ATOM 4600 C CA . ILE A 1 621 ? 3.235 11.516 -29.412 1.00 89.19 621 ILE A CA 1
ATOM 4601 C C . ILE A 1 621 ? 4.032 10.914 -28.249 1.00 89.19 621 ILE A C 1
ATOM 4603 O O . ILE A 1 621 ? 3.485 10.784 -27.155 1.00 89.19 621 ILE A O 1
ATOM 4607 N N . ASP A 1 622 ? 5.312 10.596 -28.450 1.00 85.81 622 ASP A N 1
ATOM 4608 C CA . ASP A 1 622 ? 6.201 10.088 -27.397 1.00 85.81 622 ASP A CA 1
ATOM 4609 C C . ASP A 1 622 ? 6.316 11.082 -26.224 1.00 85.81 622 ASP A C 1
ATOM 4611 O O . ASP A 1 622 ? 6.062 10.730 -25.071 1.00 85.81 622 ASP A O 1
ATOM 4615 N N . GLY A 1 623 ? 6.542 12.369 -26.518 1.00 85.94 623 GLY A N 1
ATOM 4616 C CA . GLY A 1 623 ? 6.576 13.424 -25.496 1.00 85.94 623 GLY A CA 1
ATOM 4617 C C . GLY A 1 623 ? 5.250 13.612 -24.738 1.00 85.94 623 GLY A C 1
ATOM 4618 O O . GLY A 1 623 ? 5.244 13.790 -23.514 1.00 85.94 623 GLY A O 1
ATOM 4619 N N . ILE A 1 624 ? 4.109 13.534 -25.435 1.00 88.88 624 ILE A N 1
ATOM 4620 C CA . ILE A 1 624 ? 2.776 13.570 -24.802 1.00 88.88 624 ILE A CA 1
ATOM 4621 C C . ILE A 1 624 ? 2.582 12.344 -23.902 1.00 88.88 624 ILE A C 1
ATOM 4623 O O . ILE A 1 624 ? 2.106 12.478 -22.777 1.00 88.88 624 ILE A O 1
ATOM 4627 N N . THR A 1 625 ? 2.995 11.164 -24.362 1.00 89.00 625 THR A N 1
ATOM 4628 C CA . THR A 1 625 ? 2.900 9.906 -23.609 1.00 89.00 625 THR A CA 1
ATOM 4629 C C . THR A 1 625 ? 3.726 9.971 -22.324 1.00 89.00 625 THR A C 1
ATOM 4631 O O . THR A 1 625 ? 3.235 9.575 -21.268 1.00 89.00 625 THR A O 1
ATOM 4634 N N . GLY A 1 626 ? 4.924 10.563 -22.370 1.00 87.12 626 GLY A N 1
ATOM 4635 C CA . GLY A 1 626 ? 5.727 10.836 -21.173 1.00 87.12 626 GLY A CA 1
ATOM 4636 C C . GLY A 1 626 ? 5.044 11.790 -20.184 1.00 87.12 626 GLY A C 1
ATOM 4637 O O . GLY A 1 626 ? 5.057 11.552 -18.977 1.00 87.12 626 GLY A O 1
ATOM 4638 N N . SER A 1 627 ? 4.373 12.831 -20.684 1.00 91.81 627 SER A N 1
ATOM 4639 C CA . SER A 1 627 ? 3.607 13.763 -19.838 1.00 91.81 627 SER A CA 1
ATOM 4640 C C . SER A 1 627 ? 2.403 13.080 -19.176 1.00 91.81 627 SER A C 1
ATOM 4642 O O . SER A 1 627 ? 2.140 13.293 -17.993 1.00 91.81 627 SER A O 1
ATOM 4644 N N . ILE A 1 628 ? 1.696 12.216 -19.915 1.00 90.38 628 ILE A N 1
ATOM 4645 C CA . ILE A 1 628 ? 0.597 11.403 -19.380 1.00 90.38 628 ILE A CA 1
ATOM 4646 C C . ILE A 1 628 ? 1.125 10.433 -18.319 1.00 90.38 628 ILE A C 1
ATOM 4648 O O . ILE A 1 628 ? 0.512 10.326 -17.263 1.00 90.38 628 ILE A O 1
ATOM 4652 N N . ALA A 1 629 ? 2.263 9.771 -18.554 1.00 86.75 629 ALA A N 1
ATOM 4653 C CA . ALA A 1 629 ? 2.868 8.861 -17.580 1.00 86.75 629 ALA A CA 1
ATOM 4654 C C . ALA A 1 629 ? 3.116 9.560 -16.236 1.00 86.75 629 ALA A C 1
ATOM 4656 O O . ALA A 1 629 ? 2.676 9.070 -15.199 1.00 86.75 629 ALA A O 1
ATOM 4657 N N . SER A 1 630 ? 3.728 10.748 -16.268 1.00 90.12 630 SER A N 1
ATOM 4658 C CA . SER A 1 630 ? 3.970 11.544 -15.061 1.00 90.12 630 SER A CA 1
ATOM 4659 C C . SER A 1 630 ? 2.668 11.946 -14.354 1.00 90.12 630 SER A C 1
ATOM 4661 O O . SER A 1 630 ? 2.556 11.807 -13.136 1.00 90.12 630 SER A O 1
ATOM 4663 N N . ALA A 1 631 ? 1.649 12.380 -15.103 1.00 91.44 631 ALA A N 1
ATOM 4664 C CA . ALA A 1 631 ? 0.347 12.727 -14.531 1.00 91.44 631 ALA A CA 1
ATOM 4665 C C . ALA A 1 631 ? -0.358 11.515 -13.892 1.00 91.44 631 ALA A C 1
ATOM 4667 O O . ALA A 1 631 ? -0.978 11.642 -12.836 1.00 91.44 631 ALA A O 1
ATOM 4668 N N . VAL A 1 632 ? -0.247 10.333 -14.504 1.00 91.31 632 VAL A N 1
ATOM 4669 C CA . VAL A 1 632 ? -0.822 9.081 -13.991 1.00 91.31 632 VAL A CA 1
ATOM 4670 C C . VAL A 1 632 ? -0.092 8.617 -12.728 1.00 91.31 632 VAL A C 1
ATOM 4672 O O . VAL A 1 632 ? -0.748 8.190 -11.779 1.00 91.31 632 VAL A O 1
ATOM 4675 N N . GLU A 1 633 ? 1.233 8.765 -12.653 1.00 84.50 633 GLU A N 1
ATOM 4676 C CA . GLU A 1 633 ? 1.997 8.510 -11.423 1.00 84.50 633 GLU A CA 1
ATOM 4677 C C . GLU A 1 633 ? 1.555 9.435 -10.278 1.00 84.50 633 GLU A C 1
ATOM 4679 O O . GLU A 1 633 ? 1.300 8.966 -9.165 1.00 84.50 633 GLU A O 1
ATOM 4684 N N . GLN A 1 634 ? 1.369 10.732 -10.555 1.00 90.81 634 GLN A N 1
ATOM 4685 C CA . GLN A 1 634 ? 0.835 11.681 -9.571 1.00 90.81 634 GLN A CA 1
ATOM 4686 C C . GLN A 1 634 ? -0.585 11.311 -9.116 1.00 90.81 634 GLN A C 1
ATOM 4688 O O . GLN A 1 634 ? -0.882 11.352 -7.920 1.00 90.81 634 GLN A O 1
ATOM 4693 N N . GLN A 1 635 ? -1.462 10.908 -10.041 1.00 88.31 635 GLN A N 1
ATOM 4694 C CA . GLN A 1 635 ? -2.802 10.414 -9.703 1.00 88.31 635 GLN A CA 1
ATOM 4695 C C . GLN A 1 635 ? -2.750 9.141 -8.850 1.00 88.31 635 GLN A C 1
ATOM 4697 O O . GLN A 1 635 ? -3.556 8.993 -7.929 1.00 88.31 635 GLN A O 1
ATOM 4702 N N . GLY A 1 636 ? -1.796 8.244 -9.113 1.00 90.31 636 GLY A N 1
ATOM 4703 C CA . GLY A 1 636 ? -1.550 7.052 -8.303 1.00 90.31 636 GLY A CA 1
ATOM 4704 C C . GLY A 1 636 ? -1.204 7.399 -6.857 1.00 90.31 636 GLY A C 1
ATOM 4705 O O . GLY A 1 636 ? -1.830 6.877 -5.932 1.00 90.31 636 GLY A O 1
ATOM 4706 N N . ALA A 1 637 ? -0.280 8.343 -6.658 1.00 86.56 637 ALA A N 1
ATOM 4707 C CA . ALA A 1 637 ? 0.099 8.824 -5.330 1.00 86.56 637 ALA A CA 1
ATOM 4708 C C . ALA A 1 637 ? -1.087 9.464 -4.580 1.00 86.56 637 ALA A C 1
ATOM 4710 O O . ALA A 1 637 ? -1.344 9.121 -3.423 1.00 86.56 637 ALA A O 1
ATOM 4711 N N . ALA A 1 638 ? -1.857 10.327 -5.251 1.00 86.06 638 ALA A N 1
ATOM 4712 C CA . ALA A 1 638 ? -3.044 10.958 -4.670 1.00 86.06 638 ALA A CA 1
ATOM 4713 C C . ALA A 1 638 ? -4.128 9.929 -4.300 1.00 86.06 638 ALA A C 1
ATOM 4715 O O . ALA A 1 638 ? -4.747 10.017 -3.241 1.00 86.06 638 ALA A O 1
ATOM 4716 N N . THR A 1 639 ? -4.334 8.909 -5.136 1.00 85.12 639 THR A N 1
ATOM 4717 C CA . THR A 1 639 ? -5.316 7.843 -4.874 1.00 85.12 639 THR A CA 1
ATOM 4718 C C . THR A 1 639 ? -4.909 6.985 -3.675 1.00 85.12 639 THR A C 1
ATOM 4720 O O . THR A 1 639 ? -5.754 6.644 -2.848 1.00 85.12 639 THR A O 1
ATOM 4723 N N . GLN A 1 640 ? -3.615 6.690 -3.516 1.00 84.56 640 GLN A N 1
ATOM 4724 C CA . GLN A 1 640 ? -3.110 6.018 -2.314 1.00 84.56 640 GLN A CA 1
ATOM 4725 C C . GLN A 1 640 ? -3.296 6.864 -1.051 1.00 84.56 640 GLN A C 1
ATOM 4727 O O . GLN A 1 640 ? -3.607 6.325 0.010 1.00 84.56 640 GLN A O 1
ATOM 4732 N N . GLU A 1 641 ? -3.120 8.181 -1.139 1.00 86.06 641 GLU A N 1
ATOM 4733 C CA . GLU A 1 641 ? -3.381 9.081 -0.014 1.00 86.06 641 GLU A CA 1
ATOM 4734 C C . GLU A 1 641 ? -4.865 9.102 0.367 1.00 86.06 641 GLU A C 1
ATOM 4736 O O . GLU A 1 641 ? -5.202 8.996 1.546 1.00 86.06 641 GLU A O 1
ATOM 4741 N N . ILE A 1 642 ? -5.758 9.136 -0.625 1.00 84.75 642 ILE A N 1
ATOM 4742 C CA . ILE A 1 642 ? -7.203 8.984 -0.419 1.00 84.75 642 ILE A CA 1
ATOM 4743 C C . ILE A 1 642 ? -7.504 7.656 0.289 1.00 84.75 642 ILE A C 1
ATOM 4745 O O . ILE A 1 642 ? -8.219 7.656 1.290 1.00 84.75 642 ILE A O 1
ATOM 4749 N N . ALA A 1 643 ? -6.918 6.543 -0.161 1.00 83.56 643 ALA A N 1
ATOM 4750 C CA . ALA A 1 643 ? -7.096 5.238 0.476 1.00 83.56 643 ALA A CA 1
ATOM 4751 C C . ALA A 1 643 ? -6.648 5.237 1.951 1.00 83.56 643 ALA A C 1
ATOM 4753 O O . ALA A 1 643 ? -7.369 4.730 2.811 1.00 83.56 643 ALA A O 1
ATOM 4754 N N . ARG A 1 644 ? -5.511 5.872 2.276 1.00 81.12 644 ARG A N 1
ATOM 4755 C CA . ARG A 1 644 ? -5.060 6.041 3.671 1.00 81.12 644 ARG A CA 1
ATOM 4756 C C . ARG A 1 644 ? -6.046 6.867 4.502 1.00 81.12 644 ARG A C 1
ATOM 4758 O O . ARG A 1 644 ? -6.417 6.454 5.599 1.00 81.12 644 ARG A O 1
ATOM 4765 N N . ASN A 1 645 ? -6.517 7.994 3.968 1.00 86.12 645 ASN A N 1
ATOM 4766 C CA . ASN A 1 645 ? -7.483 8.863 4.647 1.00 86.12 645 ASN A CA 1
ATOM 4767 C C . ASN A 1 645 ? -8.823 8.156 4.912 1.00 86.12 645 ASN A C 1
ATOM 4769 O O . ASN A 1 645 ? -9.453 8.385 5.942 1.00 86.12 645 ASN A O 1
ATOM 4773 N N . ILE A 1 646 ? -9.244 7.259 4.020 1.00 89.25 646 ILE A N 1
ATOM 4774 C CA . ILE A 1 646 ? -10.454 6.444 4.185 1.00 89.25 646 ILE A CA 1
ATOM 4775 C C . ILE A 1 646 ? -10.317 5.472 5.359 1.00 89.25 646 ILE A C 1
ATOM 4777 O O . ILE A 1 646 ? -11.260 5.339 6.136 1.00 89.25 646 ILE A O 1
ATOM 4781 N N . VAL A 1 647 ? -9.158 4.827 5.532 1.00 80.62 647 VAL A N 1
ATOM 4782 C CA . VAL A 1 647 ? -8.906 3.940 6.684 1.00 80.62 647 VAL A CA 1
ATOM 4783 C C . VAL A 1 647 ? -8.994 4.722 7.997 1.00 80.62 647 VAL A C 1
ATOM 4785 O O . VAL A 1 647 ? -9.651 4.279 8.938 1.00 80.62 647 VAL A O 1
ATOM 4788 N N . GLN A 1 648 ? -8.409 5.920 8.043 1.00 81.31 648 GLN A N 1
ATOM 4789 C CA . GLN A 1 648 ? -8.506 6.796 9.212 1.00 81.31 648 GLN A CA 1
ATOM 4790 C C . GLN A 1 648 ? -9.948 7.265 9.469 1.00 81.31 648 GLN A C 1
ATOM 4792 O O . GLN A 1 648 ? -10.398 7.296 10.615 1.00 81.31 648 GLN A O 1
ATOM 4797 N N . ALA A 1 649 ? -10.697 7.606 8.418 1.00 84.19 649 ALA A N 1
ATOM 4798 C CA . ALA A 1 649 ? -12.106 7.966 8.539 1.00 84.19 649 ALA A CA 1
ATOM 4799 C C . ALA A 1 649 ? -12.948 6.788 9.057 1.00 84.19 649 ALA A C 1
ATOM 4801 O O . ALA A 1 649 ? -13.817 6.987 9.907 1.00 84.19 649 ALA A O 1
ATOM 4802 N N . ALA A 1 650 ? -12.667 5.563 8.601 1.00 80.56 650 ALA A N 1
ATOM 4803 C CA . ALA A 1 650 ? -13.331 4.354 9.077 1.00 80.56 650 ALA A CA 1
ATOM 4804 C C . ALA A 1 650 ? -13.111 4.155 10.583 1.00 80.56 650 ALA A C 1
ATOM 4806 O O . ALA A 1 650 ? -14.090 4.001 11.317 1.00 80.56 650 ALA A O 1
ATOM 4807 N N . ASP A 1 651 ? -11.864 4.248 11.059 1.00 79.62 651 ASP A N 1
ATOM 4808 C CA . ASP A 1 651 ? -11.543 4.205 12.495 1.00 79.62 651 ASP A CA 1
ATOM 4809 C C . ASP A 1 651 ? -12.295 5.293 13.281 1.00 79.62 651 ASP A C 1
ATOM 4811 O O . ASP A 1 651 ? -12.936 5.017 14.298 1.00 79.62 651 ASP A O 1
ATOM 4815 N N . GLY A 1 652 ? -12.327 6.519 12.748 1.00 87.69 652 GLY A N 1
ATOM 4816 C CA . GLY A 1 652 ? -13.101 7.622 13.317 1.00 87.69 652 GLY A CA 1
ATOM 4817 C C . GLY A 1 652 ? -14.588 7.288 13.489 1.00 87.69 652 GLY A C 1
ATOM 4818 O O . GLY A 1 652 ? -15.163 7.571 14.543 1.00 87.69 652 GLY A O 1
ATOM 4819 N N . THR A 1 653 ? -15.211 6.632 12.501 1.00 84.81 653 THR A N 1
ATOM 4820 C CA . THR A 1 653 ? -16.617 6.202 12.616 1.00 84.81 653 THR A CA 1
ATOM 4821 C C . THR A 1 653 ? -16.820 5.113 13.672 1.00 84.81 653 THR A C 1
ATOM 4823 O O . THR A 1 653 ? -17.792 5.183 14.424 1.00 84.81 653 THR A O 1
ATOM 4826 N N . TYR A 1 654 ? -15.888 4.164 13.818 1.00 82.50 654 TYR A N 1
ATOM 4827 C CA . TYR A 1 654 ? -15.955 3.142 14.871 1.00 82.50 654 TYR A CA 1
ATOM 4828 C C . TYR A 1 654 ? -15.824 3.739 16.274 1.00 82.50 654 TYR A C 1
ATOM 4830 O O . TYR A 1 654 ? -16.584 3.390 17.181 1.00 82.50 654 TYR A O 1
ATOM 4838 N N . ARG A 1 655 ? -14.901 4.687 16.458 1.00 86.81 655 ARG A N 1
ATOM 4839 C CA . ARG A 1 655 ? -14.738 5.404 17.731 1.00 86.81 655 ARG A CA 1
ATOM 4840 C C . ARG A 1 655 ? -15.982 6.211 18.100 1.00 86.81 655 ARG A C 1
ATOM 4842 O O . ARG A 1 655 ? -16.343 6.285 19.276 1.00 86.81 655 ARG A O 1
ATOM 4849 N N . MET A 1 656 ? -16.656 6.786 17.106 1.00 91.88 656 MET A N 1
ATOM 4850 C CA . MET A 1 656 ? -17.911 7.511 17.300 1.00 91.88 656 MET A CA 1
ATOM 4851 C C . MET A 1 656 ? -19.049 6.576 17.730 1.00 91.88 656 MET A C 1
ATOM 4853 O O . MET A 1 656 ? -19.746 6.899 18.687 1.00 91.88 656 MET A O 1
ATOM 4857 N N . LEU A 1 657 ? -19.179 5.395 17.114 1.00 87.25 657 LEU A N 1
ATOM 4858 C CA . LEU A 1 657 ? -20.120 4.348 17.541 1.00 87.25 657 LEU A CA 1
ATOM 4859 C C . LEU A 1 657 ? -19.911 3.951 19.012 1.00 87.25 657 LEU A C 1
ATOM 4861 O O . LEU A 1 657 ? -20.852 4.003 19.797 1.00 87.25 657 LEU A O 1
ATOM 4865 N N . SER A 1 658 ? -18.667 3.671 19.411 1.00 88.00 658 SER A N 1
ATOM 4866 C CA . SER A 1 658 ? -18.331 3.357 20.810 1.00 88.00 658 SER A CA 1
ATOM 4867 C C . SER A 1 658 ? -18.678 4.505 21.773 1.00 88.00 658 SER A C 1
ATOM 4869 O O . SER A 1 658 ? -19.240 4.291 22.849 1.00 88.00 658 SER A O 1
ATOM 4871 N N . SER A 1 659 ? -18.419 5.751 21.365 1.00 90.00 659 SER A N 1
ATOM 4872 C CA . SER A 1 659 ? -18.773 6.936 22.160 1.00 90.00 659 SER A CA 1
ATOM 4873 C C . SER A 1 659 ? -20.290 7.091 22.318 1.00 90.00 659 SER A C 1
ATOM 4875 O O . SER A 1 659 ? -20.766 7.472 23.385 1.00 90.00 659 SER A O 1
ATOM 4877 N N . ILE A 1 660 ? -21.061 6.769 21.279 1.00 93.38 660 ILE A N 1
ATOM 4878 C CA . ILE A 1 660 ? -22.528 6.797 21.302 1.00 93.38 660 ILE A CA 1
ATOM 4879 C C . ILE A 1 660 ? -23.089 5.720 22.242 1.00 93.38 660 ILE A C 1
ATOM 4881 O O . ILE A 1 660 ? -24.021 6.005 23.000 1.00 93.38 660 ILE A O 1
ATOM 4885 N N . ASP A 1 661 ? -22.505 4.521 22.257 1.00 90.19 661 ASP A N 1
ATOM 4886 C CA . ASP A 1 661 ? -22.880 3.455 23.195 1.00 90.19 661 ASP A CA 1
ATOM 4887 C C . ASP A 1 661 ? -22.586 3.853 24.648 1.00 90.19 661 ASP A C 1
ATOM 4889 O O . ASP A 1 661 ? -23.421 3.660 25.541 1.00 90.19 661 ASP A O 1
ATOM 4893 N N . ALA A 1 662 ? -21.434 4.487 24.887 1.00 92.56 662 ALA A N 1
ATOM 4894 C CA . ALA A 1 662 ? -21.073 5.020 26.197 1.00 92.56 662 ALA A CA 1
ATOM 4895 C C . ALA A 1 662 ? -22.054 6.114 26.659 1.00 92.56 662 ALA A C 1
ATOM 4897 O O . ALA A 1 662 ? -22.542 6.062 27.788 1.00 92.56 662 ALA A O 1
ATOM 4898 N N . ILE A 1 663 ? -22.413 7.061 25.781 1.00 94.38 663 ILE A N 1
ATOM 4899 C CA . ILE A 1 663 ? -23.411 8.106 26.074 1.00 94.38 663 ILE A CA 1
ATOM 4900 C C . ILE A 1 663 ? -24.779 7.482 26.366 1.00 94.38 663 ILE A C 1
ATOM 4902 O O . ILE A 1 663 ? -25.448 7.880 27.319 1.00 94.38 663 ILE A O 1
ATOM 4906 N N . THR A 1 664 ? -25.195 6.484 25.586 1.00 93.56 664 THR A N 1
ATOM 4907 C CA . THR A 1 664 ? -26.479 5.792 25.778 1.00 93.56 664 THR A CA 1
ATOM 4908 C C . THR A 1 664 ? -26.532 5.073 27.126 1.00 93.56 664 THR A C 1
ATOM 4910 O O . THR A 1 664 ? -27.557 5.117 27.817 1.00 93.56 664 THR A O 1
ATOM 4913 N N . SER A 1 665 ? -25.424 4.448 27.523 1.00 94.06 665 SER A N 1
ATOM 4914 C CA . SER A 1 665 ? -25.278 3.771 28.814 1.00 94.06 665 SER A CA 1
ATOM 4915 C C . SER A 1 665 ? -25.313 4.773 29.969 1.00 94.06 665 SER A C 1
ATOM 4917 O O . SER A 1 665 ? -26.149 4.642 30.861 1.00 94.06 665 SER A O 1
ATOM 4919 N N . ALA A 1 666 ? -24.508 5.839 29.898 1.00 94.44 666 ALA A N 1
ATOM 4920 C CA . ALA A 1 666 ? -24.465 6.894 30.911 1.00 94.44 666 ALA A CA 1
ATOM 4921 C C . ALA A 1 666 ? -25.817 7.609 31.072 1.00 94.44 666 ALA A C 1
ATOM 4923 O O . ALA A 1 666 ? -26.259 7.888 32.188 1.00 94.44 666 ALA A O 1
ATOM 4924 N N . ALA A 1 667 ? -26.519 7.869 29.966 1.00 95.75 667 ALA A N 1
ATOM 4925 C CA . ALA A 1 667 ? -27.857 8.447 30.000 1.00 95.75 667 ALA A CA 1
ATOM 4926 C C . ALA A 1 667 ? -28.880 7.481 30.619 1.00 95.75 667 ALA A C 1
ATOM 4928 O O . ALA A 1 667 ? -29.776 7.916 31.339 1.00 95.75 667 ALA A O 1
ATOM 4929 N N . THR A 1 668 ? -28.745 6.171 30.390 1.00 96.38 668 THR A N 1
ATOM 4930 C CA . THR A 1 668 ? -29.602 5.160 31.031 1.00 96.38 668 THR A CA 1
ATOM 4931 C C . THR A 1 668 ? -29.380 5.128 32.540 1.00 96.38 668 THR A C 1
ATOM 4933 O O . THR A 1 668 ? -30.344 5.260 33.290 1.00 96.38 668 THR A O 1
ATOM 4936 N N . GLU A 1 669 ? -28.125 5.064 32.984 1.00 96.12 669 GLU A N 1
ATOM 4937 C CA . GLU A 1 669 ? -27.772 5.082 34.407 1.00 96.12 669 GLU A CA 1
ATOM 4938 C C . GLU A 1 669 ? -28.228 6.378 35.096 1.00 96.12 669 GLU A C 1
ATOM 4940 O O . GLU A 1 669 ? -28.791 6.342 36.190 1.00 96.12 669 GLU A O 1
ATOM 4945 N N . THR A 1 670 ? -28.067 7.524 34.426 1.00 94.25 670 THR A N 1
ATOM 4946 C CA . THR A 1 670 ? -28.552 8.823 34.921 1.00 94.25 670 THR A CA 1
ATOM 4947 C C . THR A 1 670 ? -30.072 8.827 35.072 1.00 94.25 670 THR A C 1
ATOM 4949 O O . THR A 1 670 ? -30.583 9.317 36.078 1.00 94.25 670 THR A O 1
ATOM 4952 N N . GLY A 1 671 ? -30.803 8.262 34.106 1.00 96.50 671 GLY A N 1
ATOM 4953 C CA . GLY A 1 671 ? -32.259 8.138 34.172 1.00 96.50 671 GLY A CA 1
ATOM 4954 C C . GLY A 1 671 ? -32.725 7.242 35.322 1.00 96.50 671 GLY A C 1
ATOM 4955 O O . GLY A 1 671 ? -33.654 7.602 36.042 1.00 96.50 671 GLY A O 1
ATOM 4956 N N . GLU A 1 672 ? -32.053 6.112 35.548 1.00 95.81 672 GLU A N 1
ATOM 4957 C CA . GLU A 1 672 ? -32.340 5.220 36.679 1.00 95.81 672 GLU A CA 1
ATOM 4958 C C . GLU A 1 672 ? -32.013 5.871 38.028 1.00 95.81 672 GLU A C 1
ATOM 4960 O O . GLU A 1 672 ? -32.797 5.777 38.973 1.00 95.81 672 GLU A O 1
ATOM 4965 N N . ALA A 1 673 ? -30.870 6.555 38.130 1.00 95.62 673 ALA A N 1
ATOM 4966 C CA . ALA A 1 673 ? -30.481 7.288 39.329 1.00 95.62 673 ALA A CA 1
ATOM 4967 C C . ALA A 1 673 ? -31.472 8.414 39.643 1.00 95.62 673 ALA A C 1
ATOM 4969 O O . ALA A 1 673 ? -31.892 8.554 40.790 1.00 95.62 673 ALA A O 1
ATOM 4970 N N . ALA A 1 674 ? -31.893 9.165 38.625 1.00 96.62 674 ALA A N 1
ATOM 4971 C CA . ALA A 1 674 ? -32.934 10.173 38.749 1.00 96.62 674 ALA A CA 1
ATOM 4972 C C . ALA A 1 674 ? -34.258 9.560 39.234 1.00 96.62 674 ALA A C 1
ATOM 4974 O O . ALA A 1 674 ? -34.850 10.084 40.173 1.00 96.62 674 ALA A O 1
ATOM 4975 N N . GLY A 1 675 ? -34.672 8.410 38.689 1.00 94.31 675 GLY A N 1
ATOM 4976 C CA . GLY A 1 675 ? -35.844 7.667 39.167 1.00 94.31 675 GLY A CA 1
ATOM 4977 C C . GLY A 1 675 ? -35.761 7.313 40.657 1.00 94.31 675 GLY A C 1
ATOM 4978 O O . GLY A 1 675 ? -36.681 7.606 41.414 1.00 94.31 675 GLY A O 1
ATOM 4979 N N . ARG A 1 676 ? -34.612 6.802 41.121 1.00 96.06 676 ARG A N 1
ATOM 4980 C CA . ARG A 1 676 ? -34.396 6.520 42.555 1.00 96.06 676 ARG A CA 1
ATOM 4981 C C . ARG A 1 676 ? -34.495 7.774 43.430 1.00 96.06 676 ARG A C 1
ATOM 4983 O O . ARG A 1 676 ? -35.002 7.699 44.546 1.00 96.06 676 ARG A O 1
ATOM 4990 N N . VAL A 1 677 ? -34.015 8.925 42.951 1.00 95.75 677 VAL A N 1
ATOM 4991 C CA . VAL A 1 677 ? -34.126 10.202 43.682 1.00 95.75 677 VAL A CA 1
ATOM 4992 C C . VAL A 1 677 ? -35.572 10.707 43.699 1.00 95.75 677 VAL A C 1
ATOM 4994 O O . VAL A 1 677 ? -36.017 11.228 44.723 1.00 95.75 677 VAL A O 1
ATOM 4997 N N . VAL A 1 678 ? -36.327 10.527 42.610 1.00 95.44 678 VAL A N 1
ATOM 4998 C CA . VAL A 1 678 ? -37.773 10.807 42.560 1.00 95.44 678 VAL A CA 1
ATOM 4999 C C . VAL A 1 678 ? -38.507 9.998 43.633 1.00 95.44 678 VAL A C 1
ATOM 5001 O O . VAL A 1 678 ? -39.243 10.588 44.425 1.00 95.44 678 VAL A O 1
ATOM 5004 N N . ASP A 1 679 ? -38.239 8.694 43.728 1.00 93.94 679 ASP A N 1
ATOM 5005 C CA . ASP A 1 679 ? -38.868 7.812 44.717 1.00 93.94 679 ASP A CA 1
ATOM 5006 C C . ASP A 1 679 ? -38.483 8.197 46.156 1.00 93.94 679 ASP A C 1
ATOM 5008 O O . ASP A 1 679 ? -39.352 8.418 47.001 1.00 93.94 679 ASP A O 1
ATOM 5012 N N . ALA A 1 680 ? -37.185 8.376 46.427 1.00 94.12 680 ALA A N 1
ATOM 5013 C CA . ALA A 1 680 ? -36.687 8.735 47.757 1.00 94.12 680 ALA A CA 1
ATOM 5014 C C . ALA A 1 680 ? -37.189 10.114 48.225 1.00 94.12 680 ALA A C 1
ATOM 5016 O O . ALA A 1 680 ? -37.525 10.310 49.393 1.00 94.12 680 ALA A O 1
ATOM 5017 N N . SER A 1 681 ? -37.270 11.092 47.318 1.00 94.75 681 SER A N 1
ATOM 5018 C CA . SER A 1 681 ? -37.806 12.421 47.635 1.00 94.75 681 SER A CA 1
ATOM 5019 C C . SER A 1 681 ? -39.317 12.399 47.888 1.00 94.75 681 SER A C 1
ATOM 5021 O O . SER A 1 681 ? -39.798 13.130 48.762 1.00 94.75 681 SER A O 1
ATOM 5023 N N . ALA A 1 682 ? -40.065 11.540 47.188 1.00 91.19 682 ALA A N 1
ATOM 5024 C CA . ALA A 1 682 ? -41.486 11.321 47.436 1.00 91.19 682 ALA A CA 1
ATOM 5025 C C . ALA A 1 682 ? -41.728 10.667 48.807 1.00 91.19 682 ALA A C 1
ATOM 5027 O O . ALA A 1 682 ? -42.585 11.132 49.565 1.00 91.19 682 ALA A O 1
ATOM 5028 N N . GLU A 1 683 ? -40.931 9.655 49.159 1.00 93.62 683 GLU A N 1
ATOM 5029 C CA . GLU A 1 683 ? -40.958 9.004 50.473 1.00 93.62 683 GLU A CA 1
ATOM 5030 C C . GLU A 1 683 ? -40.628 10.001 51.590 1.00 93.62 683 GLU A C 1
ATOM 5032 O O . GLU A 1 683 ? -41.420 10.178 52.514 1.00 93.62 683 GLU A O 1
ATOM 5037 N N . MET A 1 684 ? -39.542 10.768 51.454 1.00 92.56 684 MET A N 1
ATOM 5038 C CA . MET A 1 684 ? -39.183 11.825 52.405 1.00 92.56 684 MET A CA 1
ATOM 5039 C C . MET A 1 684 ? -40.290 12.871 52.593 1.00 92.56 684 MET A C 1
ATOM 5041 O O . MET A 1 684 ? -40.519 13.341 53.707 1.00 92.56 684 MET A O 1
ATOM 5045 N N . SER A 1 685 ? -40.978 13.258 51.516 1.00 91.19 685 SER A N 1
ATOM 5046 C CA . SER A 1 685 ? -42.106 14.195 51.575 1.00 91.19 685 SER A CA 1
ATOM 5047 C C . SER A 1 685 ? -43.328 13.586 52.279 1.00 91.19 685 SER A C 1
ATOM 5049 O O . SER A 1 685 ? -44.090 14.289 52.951 1.00 91.19 685 SER A O 1
ATOM 5051 N N . SER A 1 686 ? -43.530 12.272 52.156 1.00 91.50 686 SER A N 1
ATOM 5052 C CA . SER A 1 6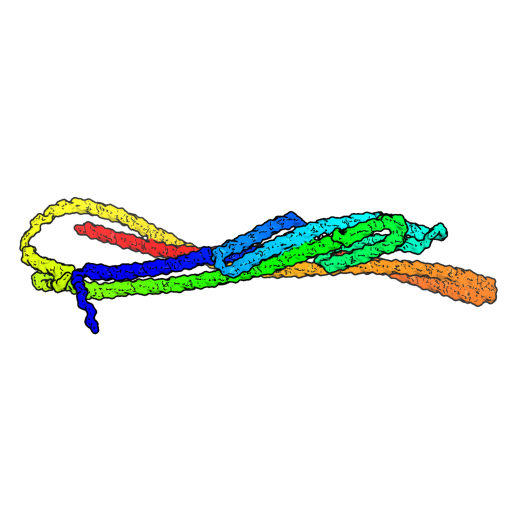86 ? -44.542 11.528 52.913 1.00 91.50 686 SER A CA 1
ATOM 5053 C C . SER A 1 686 ? -44.193 11.461 54.403 1.00 91.50 686 SER A C 1
ATOM 5055 O O . SER A 1 686 ? -45.007 11.859 55.236 1.00 91.50 686 SER A O 1
ATOM 5057 N N . GLU A 1 687 ? -42.963 11.065 54.737 1.00 91.12 687 GLU A N 1
ATOM 5058 C CA . GLU A 1 687 ? -42.453 10.984 56.112 1.00 91.12 687 GLU A CA 1
ATOM 5059 C C . GLU A 1 687 ? -42.486 12.344 56.819 1.00 91.12 687 GLU A C 1
ATOM 5061 O O . GLU A 1 687 ? -42.941 12.455 57.956 1.00 91.12 687 GLU A O 1
ATOM 5066 N N . ALA A 1 688 ? -42.108 13.424 56.128 1.00 89.75 688 ALA A N 1
ATOM 5067 C CA . ALA A 1 688 ? -42.201 14.784 56.656 1.00 89.75 688 ALA A CA 1
ATOM 5068 C C . ALA A 1 688 ? -43.643 15.162 57.041 1.00 89.75 688 ALA A C 1
ATOM 5070 O O . ALA A 1 688 ? -43.875 15.773 58.088 1.00 89.75 688 ALA A O 1
ATOM 5071 N N . ARG A 1 689 ? -44.627 14.777 56.215 1.00 88.69 689 ARG A N 1
ATOM 5072 C CA . ARG A 1 689 ? -46.053 15.008 56.490 1.00 88.69 689 ARG A CA 1
ATOM 5073 C C . ARG A 1 689 ? -46.553 14.154 57.653 1.00 88.69 689 ARG A C 1
ATOM 5075 O O . ARG A 1 689 ? -47.257 14.683 58.512 1.00 88.69 689 ARG A O 1
ATOM 5082 N N . ALA A 1 690 ? -46.169 12.880 57.709 1.00 89.88 690 ALA A N 1
ATOM 5083 C CA . ALA A 1 690 ? -46.519 11.979 58.805 1.00 89.88 690 ALA A CA 1
ATOM 5084 C C . ALA A 1 690 ? -45.954 12.477 60.145 1.00 89.88 690 ALA A C 1
ATOM 5086 O O . ALA A 1 690 ? -46.685 12.599 61.125 1.00 89.88 690 ALA A O 1
ATOM 5087 N N . LEU A 1 691 ? -44.680 12.872 60.163 1.00 88.81 691 LEU A N 1
ATOM 5088 C CA . LEU A 1 691 ? -44.006 13.405 61.342 1.00 88.81 691 LEU A CA 1
ATOM 5089 C C . LEU A 1 691 ? -44.621 14.734 61.810 1.00 88.81 691 LEU A C 1
ATOM 5091 O O . LEU A 1 691 ? -44.779 14.960 63.009 1.00 88.81 691 LEU A O 1
ATOM 5095 N N . SER A 1 692 ? -45.009 15.608 60.873 1.00 88.06 692 SER A N 1
ATOM 5096 C CA . SER A 1 692 ? -45.744 16.837 61.195 1.00 88.06 692 SER A CA 1
ATOM 5097 C C . SER A 1 692 ? -47.083 16.533 61.870 1.00 88.06 692 SER A C 1
ATOM 5099 O O . SER A 1 692 ? -47.404 17.154 62.884 1.00 88.06 692 SER A O 1
ATOM 5101 N N . ALA A 1 693 ? -47.836 15.562 61.343 1.00 88.75 693 ALA A N 1
ATOM 5102 C CA . ALA A 1 693 ? -49.122 15.152 61.896 1.00 88.75 693 ALA A CA 1
ATOM 5103 C C . ALA A 1 693 ? -48.980 14.525 63.292 1.00 88.75 693 ALA A C 1
ATOM 5105 O O . ALA A 1 693 ? -49.728 14.895 64.197 1.00 88.75 693 ALA A O 1
ATOM 5106 N N . GLU A 1 694 ? -47.997 13.643 63.490 1.00 88.06 694 GLU A N 1
ATOM 5107 C CA . GLU A 1 694 ? -47.747 12.985 64.777 1.00 88.06 694 GLU A CA 1
ATOM 5108 C C . GLU A 1 694 ? -47.345 13.995 65.857 1.00 88.06 694 GLU A C 1
ATOM 5110 O O . GLU A 1 694 ? -47.872 13.964 66.968 1.00 88.06 694 GLU A O 1
ATOM 5115 N N . VAL A 1 695 ? -46.482 14.964 65.527 1.00 86.81 695 VAL A N 1
ATOM 5116 C CA . VAL A 1 695 ? -46.103 16.027 66.470 1.00 86.81 695 VAL A CA 1
ATOM 5117 C C . VAL A 1 695 ? -47.278 16.952 66.782 1.00 86.81 695 VAL A C 1
ATOM 5119 O O . VAL A 1 695 ? -47.474 17.300 67.947 1.00 86.81 695 VAL A O 1
ATOM 5122 N N . SER A 1 696 ? -48.103 17.317 65.795 1.00 85.06 696 SER A N 1
ATOM 5123 C CA . SER A 1 696 ? -49.335 18.075 66.054 1.00 85.06 696 SER A CA 1
ATOM 5124 C C . SER A 1 696 ? -50.312 17.306 66.950 1.00 85.06 696 SER A C 1
ATOM 5126 O O . SER A 1 696 ? -50.900 17.902 67.853 1.00 85.06 696 SER A O 1
ATOM 5128 N N . ASN A 1 697 ? -50.455 15.993 66.751 1.00 86.38 697 ASN A N 1
ATOM 5129 C CA . ASN A 1 697 ? -51.307 15.139 67.574 1.00 86.38 697 ASN A CA 1
ATOM 5130 C C . ASN A 1 697 ? -50.772 15.021 69.012 1.00 86.38 697 ASN A C 1
ATOM 5132 O O . 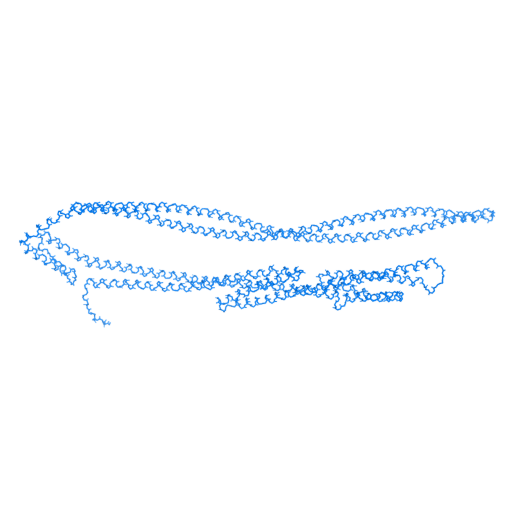ASN A 1 697 ? -51.501 15.281 69.970 1.00 86.38 697 ASN A O 1
ATOM 5136 N N . PHE A 1 698 ? -49.477 14.733 69.171 1.00 83.44 698 PHE A N 1
ATOM 5137 C CA . PHE A 1 698 ? -48.799 14.674 70.468 1.00 83.44 698 PHE A CA 1
ATOM 5138 C C . PHE A 1 698 ? -48.949 15.983 71.251 1.00 83.44 698 PHE A C 1
ATOM 5140 O O . PHE A 1 698 ? -49.328 15.970 72.420 1.00 83.44 698 PHE A O 1
ATOM 5147 N N . LEU A 1 699 ? -48.721 17.131 70.607 1.00 83.00 699 LEU A N 1
ATOM 5148 C CA . LEU A 1 699 ? -48.886 18.441 71.240 1.00 83.00 699 LEU A CA 1
ATOM 5149 C C . LEU A 1 699 ? -50.348 18.745 71.596 1.00 83.00 699 LEU A C 1
ATOM 5151 O O . LEU A 1 699 ? -50.601 19.406 72.604 1.00 83.00 699 LEU A O 1
ATOM 5155 N N . GLY A 1 700 ? -51.308 18.247 70.811 1.00 82.50 700 GLY A N 1
ATOM 5156 C CA . GLY A 1 700 ? -52.733 18.295 71.138 1.00 82.50 700 GLY A CA 1
ATOM 5157 C C . GLY A 1 700 ? -53.055 17.530 72.423 1.00 82.50 700 GLY A C 1
ATOM 5158 O O . GLY A 1 700 ? -53.697 18.077 73.320 1.00 82.50 700 GLY A O 1
ATOM 5159 N N . VAL A 1 701 ? -52.529 16.309 72.556 1.00 79.88 701 VAL A N 1
ATOM 5160 C CA . VAL A 1 701 ? -52.660 15.488 73.771 1.00 79.88 701 VAL A CA 1
ATOM 5161 C C . VAL A 1 701 ? -51.977 16.154 74.970 1.00 79.88 701 VAL A C 1
ATOM 5163 O O . VAL A 1 701 ? -52.571 16.222 76.039 1.00 79.88 701 VAL A O 1
ATOM 5166 N N . VAL A 1 702 ? -50.777 16.719 74.797 1.00 75.44 702 VAL A N 1
ATOM 5167 C CA . VAL A 1 702 ? -50.018 17.413 75.860 1.00 75.44 702 VAL A CA 1
ATOM 5168 C C . VAL A 1 702 ? -50.690 18.711 76.327 1.00 75.44 702 VAL A C 1
ATOM 5170 O O . VAL A 1 702 ? -50.512 19.123 77.470 1.00 75.44 702 VAL A O 1
ATOM 5173 N N . ARG A 1 703 ? -51.457 19.385 75.463 1.00 72.19 703 ARG A N 1
ATOM 5174 C CA . ARG A 1 703 ? -52.250 20.566 75.847 1.00 72.19 703 ARG A CA 1
ATOM 5175 C C . ARG A 1 703 ? -53.539 20.188 76.581 1.00 72.19 703 ARG A C 1
ATOM 5177 O O . ARG A 1 703 ? -53.978 20.954 77.438 1.00 72.19 703 ARG A O 1
ATOM 5184 N N . ALA A 1 704 ? -54.142 19.051 76.228 1.00 70.06 704 ALA A N 1
ATOM 5185 C CA . ALA A 1 704 ? -55.405 18.573 76.792 1.00 70.06 704 ALA A CA 1
ATOM 5186 C C . ALA A 1 704 ? -55.238 17.812 78.120 1.00 70.06 704 ALA A C 1
ATOM 5188 O O . ALA A 1 704 ? -56.084 17.944 79.003 1.00 70.06 704 ALA A O 1
ATOM 5189 N N . GLY A 1 705 ? -54.165 17.025 78.250 1.00 55.78 705 GLY A N 1
ATOM 5190 C CA . GLY A 1 705 ? -53.790 16.276 79.455 1.00 55.78 705 GLY A CA 1
ATOM 5191 C C . GLY A 1 705 ? -53.059 17.143 80.447 1.00 55.78 705 GLY A C 1
ATOM 5192 O O . GLY A 1 705 ? -53.446 17.121 81.637 1.00 55.78 705 GLY A O 1
#